Protein AF-0000000072559687 (afdb_homodimer)

InterPro domains:
  IPR006156 Dihydroneopterin aldolase [PTHR42844] (194-302)
  IPR006157 Dihydroneopterin aldolase/epimerase domain [PF02152] (195-299)
  IPR006157 Dihydroneopterin aldolase/epimerase domain [SM00905] (195-300)
  IPR043133 GTP cyclohydrolase I, C-terminal/NADPH-dependent 7-cyano-7-deazaguanine reductase [G3DSA:3.30.1130.10] (16-178)
  IPR043133 GTP cyclohydrolase I, C-terminal/NADPH-dependent 7-cyano-7-deazaguanine reductase [G3DSA:3.30.1130.10] (179-301)

Nearest PDB structures (foldseek):
  3o1k-assembly1_B  TM=8.512E-01  e=2.235E-07  Vibrio cholerae O1 biovar El Tor str. N16961
  7su6-assembly1_C  TM=8.673E-01  e=2.848E-07  Yersinia pestis
  7su7-assembly1_D  TM=8.173E-01  e=3.026E-07  Yersinia pestis
  1b9l-assembly1_A  TM=8.144E-01  e=2.523E-07  Escherichia coli
  8evk-assembly1_A  TM=7.918E-01  e=7.070E-06  Helicobacter pylori G27

Structure (mmCIF, N/CA/C/O backbone):
data_AF-0000000072559687-model_v1
#
loop_
_entity.id
_entity.type
_entity.pdbx_description
1 polymer 'dihydroneopterin aldolase'
#
loop_
_atom_site.group_PDB
_atom_site.id
_atom_site.type_symbol
_atom_site.label_atom_id
_atom_site.label_alt_id
_atom_site.label_comp_id
_atom_site.label_asym_id
_atom_site.label_entity_id
_atom_site.label_seq_id
_atom_site.pdbx_PDB_ins_code
_atom_site.Cartn_x
_atom_site.Cartn_y
_atom_site.Cartn_z
_atom_site.occupancy
_atom_site.B_iso_or_equiv
_atom_site.auth_seq_id
_atom_site.auth_comp_id
_atom_site.auth_asym_id
_atom_site.auth_atom_id
_atom_site.pdbx_PDB_model_num
ATOM 1 N N . MET A 1 1 ? -17.061 17.808 51.872 1 25.55 1 MET A N 1
ATOM 2 C CA . MET A 1 1 ? -15.858 17.001 51.691 1 25.55 1 MET A CA 1
ATOM 3 C C . MET A 1 1 ? -15.674 16.621 50.225 1 25.55 1 MET A C 1
ATOM 5 O O . MET A 1 1 ? -16.591 16.088 49.597 1 25.55 1 MET A O 1
ATOM 9 N N . PRO A 1 2 ? -14.798 17.313 49.359 1 26.02 2 PRO A N 1
ATOM 10 C CA . PRO A 1 2 ? -14.794 17.342 47.895 1 26.02 2 PRO A CA 1
ATOM 11 C C . PRO A 1 2 ? -14.381 16.007 47.279 1 26.02 2 PRO A C 1
ATOM 13 O O . PRO A 1 2 ? -13.603 15.261 47.879 1 26.02 2 PRO A O 1
ATOM 16 N N . TYR A 1 3 ? -15.316 15.16 46.697 1 23.68 3 TYR A N 1
ATOM 17 C CA . TYR A 1 3 ? -15.172 13.825 46.127 1 23.68 3 TYR A CA 1
ATOM 18 C C . TYR A 1 3 ? -13.996 13.769 45.159 1 23.68 3 TYR A C 1
ATOM 20 O O . TYR A 1 3 ? -13.992 14.459 44.137 1 23.68 3 TYR A O 1
ATOM 28 N N . SER A 1 4 ? -12.681 13.613 45.549 1 24.81 4 SER A N 1
ATOM 29 C CA . SER A 1 4 ? -11.359 13.404 44.967 1 24.81 4 SER A CA 1
ATOM 30 C C . SER A 1 4 ? -11.362 12.227 43.997 1 24.81 4 SER A C 1
ATOM 32 O O . SER A 1 4 ? -11.231 11.074 44.412 1 24.81 4 SER A O 1
ATOM 34 N N . SER A 1 5 ? -12.424 12.096 43.19 1 25.6 5 SER A N 1
ATOM 35 C CA . SER A 1 5 ? -12.569 10.892 42.378 1 25.6 5 SER A CA 1
ATOM 36 C C . SER A 1 5 ? -11.283 10.58 41.619 1 25.6 5 SER A C 1
ATOM 38 O O . SER A 1 5 ? -10.725 11.45 40.947 1 25.6 5 SER A O 1
ATOM 40 N N . ASN A 1 6 ? -10.339 9.728 42.058 1 25.04 6 ASN A N 1
ATOM 41 C CA . ASN A 1 6 ? -9.138 9 41.663 1 25.04 6 ASN A CA 1
ATOM 42 C C . ASN A 1 6 ? -9.289 8.38 40.277 1 25.04 6 ASN A C 1
ATOM 44 O O . ASN A 1 6 ? -9.762 7.25 40.146 1 25.04 6 ASN A O 1
ATOM 48 N N . ILE A 1 7 ? -9.848 9.06 39.306 1 26.26 7 ILE A N 1
ATOM 49 C CA . ILE A 1 7 ? -9.991 8.472 37.979 1 26.26 7 ILE A CA 1
ATOM 50 C C . ILE A 1 7 ? -8.647 7.913 37.515 1 26.26 7 ILE A C 1
ATOM 52 O O . ILE A 1 7 ? -7.678 8.66 37.358 1 26.26 7 ILE A O 1
ATOM 56 N N . SER A 1 8 ? -8.147 6.793 37.978 1 27.18 8 SER A N 1
ATOM 57 C CA . SER A 1 8 ? -7.019 5.989 37.519 1 27.18 8 SER A CA 1
ATOM 58 C C . SER A 1 8 ? -6.897 6.024 35.999 1 27.18 8 SER A C 1
ATOM 60 O O . SER A 1 8 ? -7.758 5.5 35.29 1 27.18 8 SER A O 1
ATOM 62 N N . ARG A 1 9 ? -6.343 7.088 35.403 1 28.22 9 ARG A N 1
ATOM 63 C CA . ARG A 1 9 ? -6.053 7.432 34.015 1 28.22 9 ARG A CA 1
ATOM 64 C C . ARG A 1 9 ? -5.32 6.295 33.311 1 28.22 9 ARG A C 1
ATOM 66 O O . ARG A 1 9 ? -4.147 6.038 33.59 1 28.22 9 ARG A O 1
ATOM 73 N N . THR A 1 10 ? -5.755 5.04 33.277 1 31.25 10 THR A N 1
ATOM 74 C CA . THR A 1 10 ? -5.218 3.993 32.415 1 31.25 10 THR A CA 1
ATOM 75 C C . THR A 1 10 ? -4.572 4.596 31.171 1 31.25 10 THR A C 1
ATOM 77 O O . THR A 1 10 ? -5.213 5.348 30.434 1 31.25 10 THR A O 1
ATOM 80 N N . MET A 1 11 ? -3.232 4.84 31.155 1 30.07 11 MET A N 1
ATOM 81 C CA . MET A 1 11 ? -2.302 5.468 30.221 1 30.07 11 MET A CA 1
ATOM 82 C C . MET A 1 11 ? -2.622 5.07 28.784 1 30.07 11 MET A C 1
ATOM 84 O O . MET A 1 11 ? -2.473 3.905 28.41 1 30.07 11 MET A O 1
ATOM 88 N N . ALA A 1 12 ? -3.582 5.505 28.066 1 38.1 12 ALA A N 1
ATOM 89 C CA . ALA A 1 12 ? -4.018 5.438 26.673 1 38.1 12 ALA A CA 1
ATOM 90 C C . ALA A 1 12 ? -2.823 5.372 25.727 1 38.1 12 ALA A C 1
ATOM 92 O O . ALA A 1 12 ? -1.831 6.079 25.919 1 38.1 12 ALA A O 1
ATOM 93 N N . GLU A 1 13 ? -2.298 4.249 25.279 1 51.31 13 GLU A N 1
ATOM 94 C CA . GLU A 1 13 ? -1.345 4.135 24.179 1 51.31 13 GLU A CA 1
ATOM 95 C C . GLU A 1 13 ? -1.263 5.434 23.383 1 51.31 13 GLU A C 1
ATOM 97 O O . GLU A 1 13 ? -2.289 6.026 23.042 1 51.31 13 GLU A O 1
ATOM 102 N N . SER A 1 14 ? -0.191 6.256 23.581 1 56.95 14 SER A N 1
ATOM 103 C CA . SER A 1 14 ? 0.098 7.545 22.961 1 56.95 14 SER A CA 1
ATOM 104 C C . SER A 1 14 ? -0.332 7.564 21.498 1 56.95 14 SER A C 1
ATOM 106 O O . SER A 1 14 ? 0.224 6.836 20.673 1 56.95 14 SER A O 1
ATOM 108 N N . ARG A 1 15 ? -1.551 8.045 21.095 1 77.29 15 ARG A N 1
ATOM 109 C CA . ARG A 1 15 ? -2.114 8.109 19.751 1 77.29 15 ARG A CA 1
ATOM 110 C C . ARG A 1 15 ? -1.38 9.139 18.898 1 77.29 15 ARG A C 1
ATOM 112 O O . ARG A 1 15 ? -0.983 10.195 19.396 1 77.29 15 ARG A O 1
ATOM 119 N N . CYS A 1 16 ? -0.791 8.671 17.811 1 89.32 16 CYS A N 1
ATOM 120 C CA . CYS A 1 16 ? -0.103 9.562 16.883 1 89.32 16 CYS A CA 1
ATOM 121 C C . CYS A 1 16 ? -0.965 9.845 15.659 1 89.32 16 CYS A C 1
ATOM 123 O O . CYS A 1 16 ? -1.798 9.021 15.277 1 89.32 16 CYS A O 1
ATOM 125 N N . ASP A 1 17 ? -0.852 11.085 15.294 1 94.72 17 ASP A N 1
ATOM 126 C CA . ASP A 1 17 ? -1.33 11.493 13.977 1 94.72 17 ASP A CA 1
ATOM 127 C C . ASP A 1 17 ? -0.172 11.63 12.99 1 94.72 17 ASP A C 1
ATOM 129 O O . ASP A 1 17 ? 0.969 11.298 13.315 1 94.72 17 ASP A O 1
ATOM 133 N N . TYR A 1 18 ? -0.52 11.943 11.736 1 96.37 18 TYR A N 1
ATOM 134 C CA . TYR A 1 18 ? 0.543 11.967 10.738 1 96.37 18 TYR A CA 1
ATOM 135 C C . TYR A 1 18 ? 0.46 13.226 9.883 1 96.37 18 TYR A C 1
ATOM 137 O O . TYR A 1 18 ? -0.63 13.647 9.491 1 96.37 18 TYR A O 1
ATOM 145 N N . ILE A 1 19 ? 1.589 13.851 9.716 1 96.63 19 ILE A N 1
ATOM 146 C CA . ILE A 1 19 ? 1.765 14.942 8.764 1 96.63 19 ILE A CA 1
ATOM 147 C C . ILE A 1 19 ? 2.527 14.44 7.539 1 96.63 19 ILE A C 1
ATOM 149 O O . ILE A 1 19 ? 3.484 13.672 7.668 1 96.63 19 ILE A O 1
ATOM 153 N N . GLN A 1 20 ? 2.093 14.951 6.375 1 96.72 20 GLN A N 1
ATOM 154 C CA . GLN A 1 20 ? 2.758 14.305 5.248 1 96.72 20 GLN A CA 1
ATOM 155 C C . GLN A 1 20 ? 2.812 15.232 4.036 1 96.72 20 GLN A C 1
ATOM 157 O O . GLN A 1 20 ? 1.971 16.121 3.891 1 96.72 20 GLN A O 1
ATOM 162 N N . LEU A 1 21 ? 3.784 15.12 3.212 1 97.51 21 LEU A N 1
ATOM 163 C CA . LEU A 1 21 ? 3.904 15.541 1.82 1 97.51 21 LEU A CA 1
ATOM 164 C C . LEU A 1 21 ? 3.902 14.336 0.886 1 97.51 21 LEU A C 1
ATOM 166 O O . LEU A 1 21 ? 4.763 13.46 0.994 1 97.51 21 LEU A O 1
ATOM 170 N N . ARG A 1 22 ? 2.928 14.297 0.046 1 97.02 22 ARG A N 1
ATOM 171 C CA . ARG A 1 22 ? 2.804 13.129 -0.82 1 97.02 22 ARG A CA 1
ATOM 172 C C . ARG A 1 22 ? 3.05 13.5 -2.279 1 97.02 22 ARG A C 1
ATOM 174 O O . ARG A 1 22 ? 2.595 14.547 -2.744 1 97.02 22 ARG A O 1
ATOM 181 N N . ASP A 1 23 ? 3.807 12.597 -2.988 1 96.26 23 ASP A N 1
ATOM 182 C CA . ASP A 1 23 ? 4.086 12.68 -4.418 1 96.26 23 ASP A CA 1
ATOM 183 C C . ASP A 1 23 ? 4.744 14.012 -4.773 1 96.26 23 ASP A C 1
ATOM 185 O O . ASP A 1 23 ? 4.276 14.724 -5.663 1 96.26 23 ASP A O 1
ATOM 189 N N . VAL A 1 24 ? 5.763 14.293 -4.106 1 96.34 24 VAL A N 1
ATOM 190 C CA . VAL A 1 24 ? 6.547 15.498 -4.354 1 96.34 24 VAL A CA 1
ATOM 191 C C . VAL A 1 24 ? 7.442 15.291 -5.574 1 96.34 24 VAL A C 1
ATOM 193 O O . VAL A 1 24 ? 8.228 14.342 -5.621 1 96.34 24 VAL A O 1
ATOM 196 N N . GLN A 1 25 ? 7.265 16.044 -6.494 1 92.09 25 GLN A N 1
ATOM 197 C CA . GLN A 1 25 ? 8.185 16.058 -7.626 1 92.09 25 GLN A CA 1
ATOM 198 C C . GLN A 1 25 ? 9.415 16.911 -7.326 1 92.09 25 GLN A C 1
ATOM 200 O O . GLN A 1 25 ? 9.308 18.129 -7.168 1 92.09 25 GLN A O 1
ATOM 205 N N . LEU A 1 26 ? 10.509 16.295 -7.267 1 82.45 26 LEU A N 1
ATOM 206 C CA . LEU A 1 26 ? 11.709 17.07 -6.973 1 82.45 26 LEU A CA 1
ATOM 207 C C . LEU A 1 26 ? 12.008 18.058 -8.096 1 82.45 26 LEU A C 1
ATOM 209 O O . LEU A 1 26 ? 12.042 17.679 -9.269 1 82.45 26 LEU A O 1
ATOM 213 N N . PRO A 1 27 ? 12.157 19.264 -7.666 1 72.96 27 PRO A N 1
ATOM 214 C CA . PRO A 1 27 ? 12.397 20.288 -8.685 1 72.96 27 PRO A CA 1
ATOM 215 C C . PRO A 1 27 ? 13.784 20.18 -9.314 1 72.96 27 PRO A C 1
ATOM 217 O O . PRO A 1 27 ? 14.024 20.739 -10.387 1 72.96 27 PRO A O 1
ATOM 220 N N . VAL A 1 28 ? 14.656 19.537 -8.52 1 71.38 28 VAL A N 1
ATOM 221 C CA . VAL A 1 28 ? 16.002 19.35 -9.052 1 71.38 28 VAL A CA 1
ATOM 222 C C . VAL A 1 28 ? 16.243 17.87 -9.339 1 71.38 28 VAL A C 1
ATOM 224 O O . VAL A 1 28 ? 15.747 17.002 -8.617 1 71.38 28 VAL A O 1
ATOM 227 N N . PRO A 1 29 ? 16.953 17.695 -10.398 1 69.21 29 PRO A N 1
ATOM 228 C CA . PRO A 1 29 ? 17.291 16.299 -10.688 1 69.21 29 PRO A CA 1
ATOM 229 C C . PRO A 1 29 ? 18.211 15.684 -9.636 1 69.21 29 PRO A C 1
ATOM 231 O O . PRO A 1 29 ? 18.939 16.405 -8.949 1 69.21 29 PRO A O 1
ATOM 234 N N . VAL A 1 30 ? 18.027 14.495 -9.361 1 75.16 30 VAL A N 1
ATOM 235 C CA . VAL A 1 30 ? 18.898 13.764 -8.447 1 75.16 30 VAL A CA 1
ATOM 236 C C . VAL A 1 30 ? 20.003 13.063 -9.235 1 75.16 30 VAL A C 1
ATOM 238 O O . VAL A 1 30 ? 19.765 12.556 -10.333 1 75.16 30 VAL A O 1
ATOM 241 N N . TYR A 1 31 ? 21.214 13.147 -8.651 1 73.88 31 TYR A N 1
ATOM 242 C CA . TYR A 1 31 ? 22.371 12.49 -9.249 1 73.88 31 TYR A CA 1
ATOM 243 C C . TYR A 1 31 ? 22.714 11.205 -8.504 1 73.88 31 TYR A C 1
ATOM 245 O O . TYR A 1 31 ? 22.994 11.232 -7.303 1 73.88 31 TYR A O 1
ATOM 253 N N . PHE A 1 32 ? 22.466 10.164 -9.239 1 71.22 32 PHE A N 1
ATOM 254 C CA . PHE A 1 32 ? 22.804 8.86 -8.68 1 71.22 32 PHE A CA 1
ATOM 255 C C . PHE A 1 32 ? 24.138 8.366 -9.226 1 71.22 32 PHE A C 1
ATOM 257 O O . PHE A 1 32 ? 24.698 8.964 -10.147 1 71.22 32 PHE A O 1
ATOM 264 N N . GLN A 1 33 ? 24.609 7.322 -8.623 1 70.08 33 GLN A N 1
ATOM 265 C CA . GLN A 1 33 ? 25.884 6.752 -9.043 1 70.08 33 GLN A CA 1
ATOM 266 C C . GLN A 1 33 ? 25.911 6.512 -10.549 1 70.08 33 GLN A C 1
ATOM 268 O O . GLN A 1 33 ? 26.823 6.97 -11.241 1 70.08 33 GLN A O 1
ATOM 273 N N . THR A 1 34 ? 24.837 5.833 -11.079 1 73.45 34 THR A N 1
ATOM 274 C CA . THR A 1 34 ? 24.747 5.609 -12.517 1 73.45 34 THR A CA 1
ATOM 275 C C . THR A 1 34 ? 23.307 5.76 -13 1 73.45 34 THR A C 1
ATOM 277 O O . THR A 1 34 ? 22.365 5.495 -12.25 1 73.45 34 THR A O 1
ATOM 280 N N . ASP A 1 35 ? 23.214 6.329 -14.153 1 76.79 35 ASP A N 1
ATOM 281 C CA . ASP A 1 35 ? 21.893 6.358 -14.772 1 76.79 35 ASP A CA 1
ATOM 282 C C . ASP A 1 35 ? 21.574 5.025 -15.447 1 76.79 35 ASP A C 1
ATOM 284 O O . ASP A 1 35 ? 22.289 4.04 -15.256 1 76.79 35 ASP A O 1
ATOM 288 N N . ALA A 1 36 ? 20.472 4.962 -16.176 1 81.1 36 ALA A N 1
ATOM 289 C CA . ALA A 1 36 ? 19.998 3.719 -16.778 1 81.1 36 ALA A CA 1
ATOM 290 C C . ALA A 1 36 ? 21.006 3.179 -17.788 1 81.1 36 ALA A C 1
ATOM 292 O O . ALA A 1 36 ? 20.986 1.991 -18.12 1 81.1 36 ALA A O 1
ATOM 293 N N . TRP A 1 37 ? 21.87 4.02 -18.274 1 82.86 37 TRP A N 1
ATOM 294 C CA . TRP A 1 37 ? 22.851 3.63 -19.281 1 82.86 37 TRP A CA 1
ATOM 295 C C . TRP A 1 37 ? 24.23 3.446 -18.655 1 82.86 37 TRP A C 1
ATOM 297 O O . TRP A 1 37 ? 25.241 3.422 -19.361 1 82.86 37 TRP A O 1
ATOM 307 N N . ARG A 1 38 ? 24.263 3.472 -17.328 1 79.41 38 ARG A N 1
ATOM 308 C CA . ARG A 1 38 ? 25.477 3.256 -16.548 1 79.41 38 ARG A CA 1
ATOM 309 C C . ARG A 1 38 ? 26.432 4.437 -16.682 1 79.41 38 ARG A C 1
ATOM 311 O O . ARG A 1 38 ? 27.652 4.265 -16.638 1 79.41 38 ARG A O 1
ATOM 318 N N . ARG A 1 39 ? 25.864 5.583 -17.065 1 81.09 39 ARG A N 1
ATOM 319 C CA . ARG A 1 39 ? 26.662 6.804 -17.113 1 81.09 39 ARG A CA 1
ATOM 320 C C . ARG A 1 39 ? 26.677 7.502 -15.757 1 81.09 39 ARG A C 1
ATOM 322 O O . ARG A 1 39 ? 25.682 7.478 -15.03 1 81.09 39 ARG A O 1
ATOM 329 N N . THR A 1 40 ? 27.781 8.074 -15.433 1 77.06 40 THR A N 1
ATOM 330 C CA . THR A 1 40 ? 27.927 8.744 -14.145 1 77.06 40 THR A CA 1
ATOM 331 C C . THR A 1 40 ? 27.577 10.225 -14.264 1 77.06 40 THR A C 1
ATOM 333 O O . THR A 1 40 ? 27.631 10.796 -15.355 1 77.06 40 THR A O 1
ATOM 336 N N . ASN A 1 41 ? 27.074 10.797 -13.19 1 75.3 41 ASN A N 1
ATOM 337 C CA . ASN A 1 41 ? 26.834 12.231 -13.068 1 75.3 41 ASN A CA 1
ATOM 338 C C . ASN A 1 41 ? 25.728 12.695 -14.011 1 75.3 41 ASN A C 1
ATOM 340 O O . ASN A 1 41 ? 25.847 13.746 -14.645 1 75.3 41 ASN A O 1
ATOM 344 N N . LYS A 1 42 ? 24.812 11.851 -14.222 1 80.92 42 LYS A N 1
ATOM 345 C CA . LYS A 1 42 ? 23.642 12.224 -15.011 1 80.92 42 LYS A CA 1
ATOM 346 C C . LYS A 1 42 ? 22.405 12.363 -14.129 1 80.92 42 LYS A C 1
ATOM 348 O O . LYS A 1 42 ? 22.126 11.493 -13.3 1 80.92 42 LYS A O 1
ATOM 353 N N . PRO A 1 43 ? 21.786 13.487 -14.312 1 81.43 43 PRO A N 1
ATOM 354 C CA . PRO A 1 43 ? 20.583 13.694 -13.502 1 81.43 43 PRO A CA 1
ATOM 355 C C . PRO A 1 43 ? 19.409 12.829 -13.956 1 81.43 43 PRO A C 1
ATOM 357 O O . PRO A 1 43 ? 19.329 12.459 -15.131 1 81.43 43 PRO A O 1
ATOM 360 N N . GLN A 1 44 ? 18.545 12.529 -13.057 1 86.1 44 GLN A N 1
ATOM 361 C CA . GLN A 1 44 ? 17.333 11.787 -13.387 1 86.1 44 GLN A CA 1
ATOM 362 C C . GLN A 1 44 ? 16.149 12.27 -12.554 1 86.1 44 GLN A C 1
ATOM 364 O O . GLN A 1 44 ? 16.331 12.814 -11.463 1 86.1 44 GLN A O 1
ATOM 369 N N . PRO A 1 45 ? 14.954 12.088 -13.091 1 89.77 45 PRO A N 1
ATOM 370 C CA . PRO A 1 45 ? 13.763 12.47 -12.329 1 89.77 45 PRO A CA 1
ATOM 371 C C . PRO A 1 45 ? 13.526 11.574 -11.115 1 89.77 45 PRO A C 1
ATOM 373 O O . PRO A 1 45 ? 13.878 10.392 -11.138 1 89.77 45 PRO A O 1
ATOM 376 N N . ALA A 1 46 ? 12.934 12.224 -10.115 1 92.67 46 ALA A N 1
ATOM 377 C CA . ALA A 1 46 ? 12.604 11.492 -8.895 1 92.67 46 ALA A CA 1
ATOM 378 C C . ALA A 1 46 ? 11.39 12.103 -8.201 1 92.67 46 ALA A C 1
ATOM 380 O O . ALA A 1 46 ? 11.117 13.296 -8.349 1 92.67 46 ALA A O 1
ATOM 381 N N . THR A 1 47 ? 10.647 11.288 -7.592 1 95.87 47 THR A N 1
ATOM 382 C CA . THR A 1 47 ? 9.549 11.716 -6.733 1 95.87 47 THR A CA 1
ATOM 383 C C . THR A 1 47 ? 9.688 11.115 -5.337 1 95.87 47 THR A C 1
ATOM 385 O O . THR A 1 47 ? 10.275 10.044 -5.172 1 95.87 47 THR A O 1
ATOM 388 N N . PHE A 1 48 ? 9.154 11.807 -4.362 1 96.38 48 PHE A N 1
ATOM 389 C CA . PHE A 1 48 ? 9.189 11.235 -3.021 1 96.38 48 PHE A CA 1
ATOM 390 C C . PHE A 1 48 ? 7.937 11.612 -2.239 1 96.38 48 PHE A C 1
ATOM 392 O O . PHE A 1 48 ? 7.22 12.542 -2.614 1 96.38 48 PHE A O 1
ATOM 399 N N . SER A 1 49 ? 7.638 10.871 -1.245 1 98.26 49 SER A N 1
ATOM 400 C CA . SER A 1 49 ? 6.666 11.154 -0.194 1 98.26 49 SER A CA 1
ATOM 401 C C . SER A 1 49 ? 7.29 11.007 1.189 1 98.26 49 SER A C 1
ATOM 403 O O . SER A 1 49 ? 8.154 10.153 1.4 1 98.26 49 SER A O 1
ATOM 405 N N . VAL A 1 50 ? 6.876 11.808 2.08 1 97.95 50 VAL A N 1
ATOM 406 C CA . VAL A 1 50 ? 7.351 11.721 3.457 1 97.95 50 VAL A CA 1
ATOM 407 C C . VAL A 1 50 ? 6.167 11.8 4.418 1 97.95 50 VAL A C 1
ATOM 409 O O . VAL A 1 50 ? 5.232 12.573 4.198 1 97.95 50 VAL A O 1
ATOM 412 N N . ARG A 1 51 ? 6.149 10.953 5.334 1 97.73 51 ARG A N 1
ATOM 413 C CA . ARG A 1 51 ? 5.138 10.879 6.384 1 97.73 51 ARG A CA 1
ATOM 414 C C . ARG A 1 51 ? 5.783 10.886 7.766 1 97.73 51 ARG A C 1
ATOM 416 O O . ARG A 1 51 ? 6.664 10.073 8.05 1 97.73 51 ARG A O 1
ATOM 423 N N . ILE A 1 52 ? 5.292 11.744 8.606 1 96.71 52 ILE A N 1
ATOM 424 C CA . ILE A 1 52 ? 5.898 11.945 9.917 1 96.71 52 ILE A CA 1
ATOM 425 C C . ILE A 1 52 ? 4.859 11.703 11.009 1 96.71 52 ILE A C 1
ATOM 427 O O . ILE A 1 52 ? 3.777 12.296 10.988 1 96.71 52 ILE A O 1
ATOM 431 N N . SER A 1 53 ? 5.162 10.825 11.943 1 94.84 53 SER A N 1
ATOM 432 C CA . SER A 1 53 ? 4.315 10.704 13.124 1 94.84 53 SER A CA 1
ATOM 433 C C . SER A 1 53 ? 4.403 11.95 13.998 1 94.84 53 SER A C 1
ATOM 435 O O . SER A 1 53 ? 5.48 12.53 14.154 1 94.84 53 SER A O 1
ATOM 437 N N . TYR A 1 54 ? 3.333 12.409 14.442 1 92.89 54 TYR A N 1
ATOM 438 C CA . TYR A 1 54 ? 3.209 13.634 15.224 1 92.89 54 TYR A CA 1
ATOM 439 C C . TYR A 1 54 ? 2.272 13.433 16.408 1 92.89 54 TYR A C 1
ATOM 441 O O . TYR A 1 54 ? 1.244 12.763 16.287 1 92.89 54 TYR A O 1
ATOM 449 N N . PRO A 1 55 ? 2.571 13.931 17.571 1 90.05 55 PRO A N 1
ATOM 450 C CA . PRO A 1 55 ? 1.723 13.715 18.746 1 90.05 55 PRO A CA 1
ATOM 451 C C . PRO A 1 55 ? 0.297 14.222 18.545 1 90.05 55 PRO A C 1
ATOM 453 O O . PRO A 1 55 ? 0.094 15.396 18.225 1 90.05 55 PRO A O 1
ATOM 456 N N . ALA A 1 56 ? -0.627 13.404 18.834 1 91.22 56 ALA A N 1
ATOM 457 C CA . ALA A 1 56 ? -2.037 13.737 18.642 1 91.22 56 ALA A CA 1
ATOM 458 C C . ALA A 1 56 ? -2.447 14.913 19.524 1 91.22 56 ALA A C 1
ATOM 460 O O . ALA A 1 56 ? -3.284 15.729 19.132 1 91.22 56 ALA A O 1
ATOM 461 N N . ALA A 1 57 ? -1.851 15.006 20.67 1 89.9 57 ALA A N 1
ATOM 462 C CA . ALA A 1 57 ? -2.183 16.074 21.609 1 89.9 57 ALA A CA 1
ATOM 463 C C . ALA A 1 57 ? -1.851 17.444 21.023 1 89.9 57 ALA A C 1
ATOM 465 O O . ALA A 1 57 ? -2.61 18.4 21.195 1 89.9 57 ALA A O 1
ATOM 466 N N . LEU A 1 58 ? -0.784 17.539 20.37 1 90.49 58 LEU A N 1
ATOM 467 C CA . LEU A 1 58 ? -0.394 18.807 19.764 1 90.49 58 LEU A CA 1
ATOM 468 C C . LEU A 1 58 ? -1.306 19.152 18.591 1 90.49 58 LEU A C 1
ATOM 470 O O . LEU A 1 58 ? -1.672 20.315 18.405 1 90.49 58 LEU A O 1
ATOM 474 N N . ILE A 1 59 ? -1.657 18.133 17.822 1 92.13 59 ILE A N 1
ATOM 475 C CA . ILE A 1 59 ? -2.584 18.344 16.716 1 92.13 59 ILE A CA 1
ATOM 476 C C . ILE A 1 59 ? -3.932 18.816 17.255 1 92.13 59 ILE A C 1
ATOM 478 O O . ILE A 1 59 ? -4.559 19.709 16.68 1 92.13 59 ILE A O 1
ATOM 482 N N . SER A 1 60 ? -4.319 18.221 18.333 1 91.92 60 SER A N 1
ATOM 483 C CA . SER A 1 60 ? -5.58 18.608 18.957 1 91.92 60 SER A CA 1
ATOM 484 C C . SER A 1 60 ? -5.54 20.058 19.43 1 91.92 60 SER A C 1
ATOM 486 O O . SER A 1 60 ? -6.528 20.784 19.304 1 91.92 60 SER A O 1
ATOM 488 N N . LEU A 1 61 ? -4.467 20.451 19.997 1 90.29 61 LEU A N 1
ATOM 489 C CA . LEU A 1 61 ? -4.305 21.83 20.446 1 90.29 61 LEU A CA 1
ATOM 490 C C . LEU A 1 61 ? -4.363 22.796 19.267 1 90.29 61 LEU A C 1
ATOM 492 O O . LEU A 1 61 ? -5.007 23.844 19.349 1 90.29 61 LEU A O 1
ATOM 496 N N . ALA A 1 62 ? -3.691 22.45 18.237 1 90.26 62 ALA A N 1
ATOM 497 C CA . ALA A 1 62 ? -3.725 23.272 17.03 1 90.26 62 ALA A CA 1
ATOM 498 C C . ALA A 1 62 ? -5.146 23.391 16.488 1 90.26 62 ALA A C 1
ATOM 500 O O . ALA A 1 62 ? -5.555 24.461 16.03 1 90.26 62 ALA A O 1
ATOM 501 N N . ALA A 1 63 ? -5.836 22.306 16.556 1 92.7 63 ALA A N 1
ATOM 502 C CA . ALA A 1 63 ? -7.21 22.268 16.06 1 92.7 63 ALA A CA 1
ATOM 503 C C . ALA A 1 63 ? -8.13 23.122 16.929 1 92.7 63 ALA A C 1
ATOM 505 O O . ALA A 1 63 ? -8.972 23.86 16.412 1 92.7 63 ALA A O 1
ATOM 506 N N . GLU A 1 64 ? -7.942 23.017 18.185 1 91.23 64 GLU A N 1
ATOM 507 C CA . GLU A 1 64 ? -8.79 23.734 19.132 1 91.23 64 GLU A CA 1
ATOM 508 C C . GLU A 1 64 ? -8.626 25.244 18.987 1 91.23 64 GLU A C 1
ATOM 510 O O . GLU A 1 64 ? -9.608 25.988 19.036 1 91.23 64 GLU A O 1
ATOM 515 N N . ASN A 1 65 ? -7.451 25.654 18.751 1 90.18 65 ASN A N 1
ATOM 516 C CA . ASN A 1 65 ? -7.168 27.083 18.666 1 90.18 65 ASN A CA 1
ATOM 517 C C . ASN A 1 65 ? -7.144 27.564 17.218 1 90.18 65 ASN A C 1
ATOM 519 O O . ASN A 1 65 ? -7.083 28.768 16.961 1 90.18 65 ASN A O 1
ATOM 523 N N . ASP A 1 66 ? -7.223 26.628 16.333 1 93.37 66 ASP A N 1
ATOM 524 C CA . ASP A 1 66 ? -7.132 26.914 14.904 1 93.37 66 ASP A CA 1
ATOM 525 C C . ASP A 1 66 ? -5.917 27.787 14.595 1 93.37 66 ASP A C 1
ATOM 527 O O . ASP A 1 66 ? -6.045 28.835 13.959 1 93.37 66 ASP A O 1
ATOM 531 N N . THR A 1 67 ? -4.803 27.352 15.143 1 87.51 67 THR A N 1
ATOM 532 C CA . THR A 1 67 ? -3.548 28.069 14.948 1 87.51 67 THR A CA 1
ATOM 533 C C . THR A 1 67 ? -2.434 27.11 14.538 1 87.51 67 THR A C 1
ATOM 535 O O . THR A 1 67 ? -2.5 25.914 14.829 1 87.51 67 THR A O 1
ATOM 538 N N . VAL A 1 68 ? -1.439 27.651 13.923 1 81.85 68 VAL A N 1
ATOM 539 C CA . VAL A 1 68 ? -0.36 26.833 13.38 1 81.85 68 VAL A CA 1
ATOM 540 C C . VAL A 1 68 ? 0.736 26.66 14.428 1 81.85 68 VAL A C 1
ATOM 542 O O . VAL A 1 68 ? 1.706 25.93 14.208 1 81.85 68 VAL A O 1
ATOM 545 N N . GLY A 1 69 ? 0.555 27.189 15.604 1 83.85 69 GLY A N 1
ATOM 546 C CA . GLY A 1 69 ? 1.625 27.222 16.587 1 83.85 69 GLY A CA 1
ATOM 547 C C . GLY A 1 69 ? 1.949 25.856 17.162 1 83.85 69 GLY A C 1
ATOM 548 O O . GLY A 1 69 ? 3 25.67 17.78 1 83.85 69 GLY A O 1
ATOM 549 N N . HIS A 1 70 ? 1.159 24.865 16.927 1 86.22 70 HIS A N 1
ATOM 550 C CA . HIS A 1 70 ? 1.362 23.56 17.545 1 86.22 70 HIS A CA 1
ATOM 551 C C . HIS A 1 70 ? 1.42 22.456 16.494 1 86.22 70 HIS A C 1
ATOM 553 O O . HIS A 1 70 ? 1.214 21.282 16.809 1 86.22 70 HIS A O 1
ATOM 559 N N . THR A 1 71 ? 1.638 22.83 15.252 1 89.13 71 THR A N 1
ATOM 560 C CA . THR A 1 71 ? 1.718 21.855 14.17 1 89.13 71 THR A CA 1
ATOM 561 C C . THR A 1 71 ? 2.949 22.107 13.304 1 89.13 71 THR A C 1
ATOM 563 O O . THR A 1 71 ? 3.824 22.892 13.674 1 89.13 71 THR A O 1
ATOM 566 N N . LEU A 1 72 ? 3.108 21.346 12.287 1 90.67 72 LEU A N 1
ATOM 567 C CA . LEU A 1 72 ? 4.266 21.412 11.402 1 90.67 72 LEU A CA 1
ATOM 568 C C . LEU A 1 72 ? 3.936 22.187 10.131 1 90.67 72 LEU A C 1
ATOM 570 O O . LEU A 1 72 ? 2.933 21.908 9.471 1 90.67 72 LEU A O 1
ATOM 574 N N . ASN A 1 73 ? 4.764 23.208 9.858 1 90.5 73 ASN A N 1
ATOM 575 C CA . ASN A 1 73 ? 4.615 23.986 8.633 1 90.5 73 ASN A CA 1
ATOM 576 C C . ASN A 1 73 ? 5.082 23.201 7.41 1 90.5 73 ASN A C 1
ATOM 578 O O . ASN A 1 73 ? 6.263 22.87 7.293 1 90.5 73 ASN A O 1
ATOM 582 N N . TYR A 1 74 ? 4.185 23.005 6.456 1 91.37 74 TYR A N 1
ATOM 583 C CA . TYR A 1 74 ? 4.468 22.197 5.275 1 91.37 74 TYR A CA 1
ATOM 584 C C . TYR A 1 74 ? 5.499 22.877 4.382 1 91.37 74 TYR A C 1
ATOM 586 O O . TYR A 1 74 ? 6.322 22.208 3.753 1 91.37 74 TYR A O 1
ATOM 594 N N . GLY A 1 75 ? 5.372 24.201 4.313 1 91.27 75 GLY A N 1
ATOM 595 C CA . GLY A 1 75 ? 6.338 24.938 3.515 1 91.27 75 GLY A CA 1
ATOM 596 C C . GLY A 1 75 ? 7.761 24.797 4.021 1 91.27 75 GLY A C 1
ATOM 597 O O . GLY A 1 75 ? 8.685 24.565 3.238 1 91.27 75 GLY A O 1
ATOM 598 N N . THR A 1 76 ? 7.921 24.928 5.318 1 93.72 76 THR A N 1
ATOM 599 C CA . THR A 1 76 ? 9.234 24.785 5.936 1 93.72 76 THR A CA 1
ATOM 600 C C . THR A 1 76 ? 9.779 23.375 5.728 1 93.72 76 THR A C 1
ATOM 602 O O . THR A 1 76 ? 10.959 23.2 5.416 1 93.72 76 THR A O 1
ATOM 605 N N . LEU A 1 77 ? 8.91 22.408 5.925 1 95.43 77 LEU A N 1
ATOM 606 C CA . LEU A 1 77 ? 9.303 21.018 5.724 1 95.43 77 LEU A CA 1
ATOM 607 C C . LEU A 1 77 ? 9.796 20.793 4.299 1 95.43 77 LEU A C 1
ATOM 609 O O . LEU A 1 77 ? 10.889 20.26 4.093 1 95.43 77 LEU A O 1
ATOM 613 N N . TYR A 1 78 ? 9.045 21.218 3.302 1 94.96 78 TYR A N 1
ATOM 614 C CA . TYR A 1 78 ? 9.396 21.053 1.896 1 94.96 78 TYR A CA 1
ATOM 615 C C . TYR A 1 78 ? 10.721 21.738 1.581 1 94.96 78 TYR A C 1
ATOM 617 O O . TYR A 1 78 ? 11.607 21.137 0.968 1 94.96 78 TYR A O 1
ATOM 625 N N . AR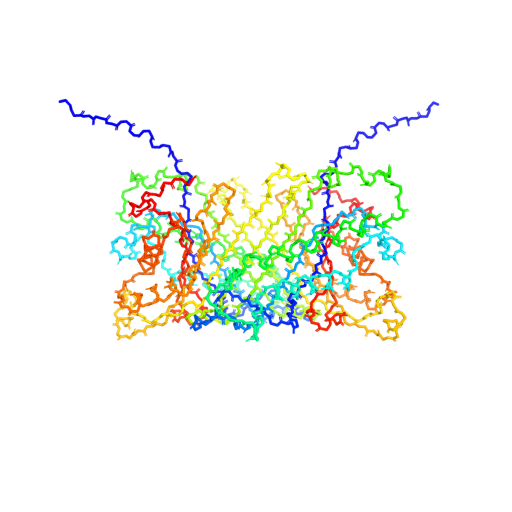G A 1 79 ? 10.895 22.944 2.004 1 93.63 79 ARG A N 1
ATOM 626 C CA . ARG A 1 79 ? 12.094 23.717 1.698 1 93.63 79 ARG A CA 1
ATOM 627 C C . ARG A 1 79 ? 13.328 23.088 2.336 1 93.63 79 ARG A C 1
ATOM 629 O O . ARG A 1 79 ? 14.408 23.086 1.741 1 93.63 79 ARG A O 1
ATOM 636 N N . SE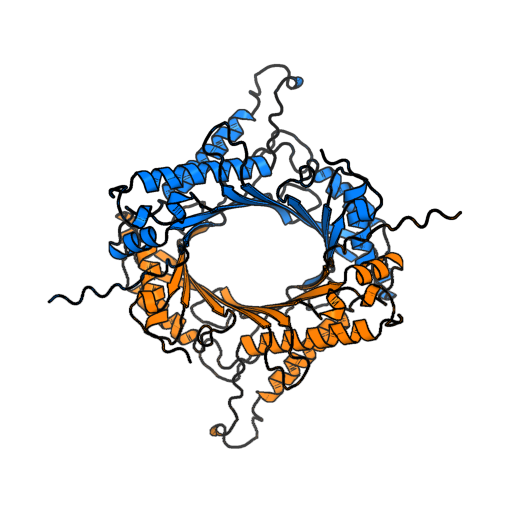R A 1 80 ? 13.163 22.618 3.534 1 95.61 80 SER A N 1
ATOM 637 C CA . SER A 1 80 ? 14.28 21.969 4.212 1 95.61 80 SER A CA 1
ATOM 638 C C . SER A 1 80 ? 14.746 20.733 3.452 1 95.61 80 SER A C 1
ATOM 640 O O . SER A 1 80 ? 15.947 20.53 3.262 1 95.61 80 SER A O 1
ATOM 642 N N . ILE A 1 81 ? 13.834 19.925 2.99 1 94.33 81 ILE A N 1
ATOM 643 C CA . ILE A 1 81 ? 14.164 18.712 2.25 1 94.33 81 ILE A CA 1
ATOM 644 C C . ILE A 1 81 ? 14.8 19.081 0.912 1 94.33 81 ILE A C 1
ATOM 646 O O . ILE A 1 81 ? 15.815 18.5 0.519 1 94.33 81 ILE A O 1
ATOM 650 N N . GLU A 1 82 ? 14.198 20.023 0.233 1 92.05 82 GLU A N 1
ATOM 651 C CA . GLU A 1 82 ? 14.738 20.491 -1.04 1 92.05 82 GLU A CA 1
ATOM 652 C C . GLU A 1 82 ? 16.183 20.958 -0.887 1 92.05 82 GLU A C 1
ATOM 654 O O . GLU A 1 82 ? 17.053 20.569 -1.669 1 92.05 82 GLU A O 1
ATOM 659 N N . SER A 1 83 ? 16.425 21.783 0.125 1 92.99 83 SER A N 1
ATOM 660 C CA . SER A 1 83 ? 17.762 22.309 0.38 1 92.99 83 SER A CA 1
ATOM 661 C C . SER A 1 83 ? 18.748 21.188 0.69 1 92.99 83 SER A C 1
ATOM 663 O O . SER A 1 83 ? 19.898 21.225 0.248 1 92.99 83 SER A O 1
ATOM 665 N N . ALA A 1 84 ? 18.325 20.203 1.442 1 92.5 84 ALA A N 1
ATOM 666 C CA . ALA A 1 84 ? 19.182 19.073 1.791 1 92.5 84 ALA A CA 1
ATOM 667 C C . ALA A 1 84 ? 19.587 18.287 0.548 1 92.5 84 ALA A C 1
ATOM 669 O O . ALA A 1 84 ? 20.739 17.864 0.421 1 92.5 84 ALA A O 1
ATOM 670 N N . ILE A 1 85 ? 18.681 18.091 -0.346 1 89.1 85 ILE A N 1
ATOM 671 C CA . ILE A 1 85 ? 18.9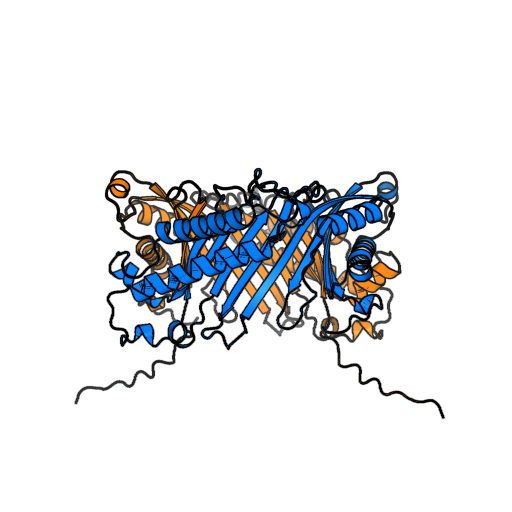53 17.343 -1.569 1 89.1 85 ILE A CA 1
ATOM 672 C C . ILE A 1 85 ? 19.921 18.129 -2.45 1 89.1 85 ILE A C 1
ATOM 674 O O . ILE A 1 85 ? 20.867 17.563 -3.003 1 89.1 85 ILE A O 1
ATOM 678 N N . ILE A 1 86 ? 19.666 19.44 -2.581 1 86.83 86 ILE A N 1
ATOM 679 C CA . ILE A 1 86 ? 20.528 20.305 -3.38 1 86.83 86 ILE A CA 1
ATOM 680 C C . ILE A 1 86 ? 21.95 20.271 -2.824 1 86.83 86 ILE A C 1
ATOM 682 O O . ILE A 1 86 ? 22.916 20.14 -3.58 1 86.83 86 ILE A O 1
ATOM 686 N N . SER A 1 87 ? 22.077 20.354 -1.562 1 87.21 87 SER A N 1
ATOM 687 C CA . SER A 1 87 ? 23.381 20.322 -0.908 1 87.21 87 SER A CA 1
ATOM 688 C C . SER A 1 87 ? 24.078 18.983 -1.13 1 87.21 87 SER A C 1
ATOM 690 O O . SER A 1 87 ? 25.295 18.935 -1.318 1 87.21 87 SER A O 1
ATOM 692 N N . SER A 1 88 ? 23.346 17.96 -1.091 1 80.88 88 SER A N 1
ATOM 693 C CA . SER A 1 88 ? 23.9 16.624 -1.288 1 80.88 88 SER A CA 1
ATOM 694 C C . SER A 1 88 ? 24.394 16.436 -2.718 1 80.88 88 SER A C 1
ATOM 696 O O . SER A 1 88 ? 25.32 15.66 -2.964 1 80.88 88 SER A O 1
ATOM 698 N N . ASN A 1 89 ? 23.757 17.068 -3.692 1 76.17 89 ASN A N 1
ATOM 699 C CA . ASN A 1 89 ? 24.139 16.997 -5.098 1 76.17 89 ASN A CA 1
ATOM 700 C C . ASN A 1 89 ? 25.449 17.735 -5.361 1 76.17 89 ASN A C 1
ATOM 702 O O . ASN A 1 89 ? 26.226 17.338 -6.231 1 76.17 89 ASN A O 1
ATOM 706 N N . LYS A 1 90 ? 25.619 18.916 -4.804 1 69.07 90 LYS A N 1
ATOM 707 C CA . LYS A 1 90 ? 26.819 19.725 -4.994 1 69.07 90 LYS A CA 1
ATOM 708 C C . LYS A 1 90 ? 28.074 18.945 -4.612 1 69.07 90 LYS A C 1
ATOM 710 O O . LYS A 1 90 ? 29.12 19.093 -5.246 1 69.07 90 LYS A O 1
ATOM 715 N N . ASP A 1 91 ? 27.93 18.083 -3.695 1 61.43 91 ASP A N 1
ATOM 716 C CA . ASP A 1 91 ? 29.082 17.283 -3.29 1 61.43 91 ASP A CA 1
ATOM 717 C C . ASP A 1 91 ? 29.455 16.271 -4.371 1 61.43 91 ASP A C 1
ATOM 719 O O . ASP A 1 91 ? 30.572 15.749 -4.382 1 61.43 91 ASP A O 1
ATOM 723 N N . THR A 1 92 ? 28.509 16.074 -5.35 1 56.59 92 THR A N 1
ATOM 724 C CA . THR A 1 92 ? 28.714 15.053 -6.372 1 56.59 92 THR A CA 1
ATOM 725 C C . THR A 1 92 ? 29.196 15.682 -7.676 1 56.59 92 THR A C 1
ATOM 727 O O . THR A 1 92 ? 29.746 14.993 -8.537 1 56.59 92 THR A O 1
ATOM 730 N N . ILE A 1 93 ? 28.815 16.944 -8.064 1 53.84 93 ILE A N 1
ATOM 731 C CA . ILE A 1 93 ? 29.116 17.53 -9.365 1 53.84 93 ILE A CA 1
ATOM 732 C C . ILE A 1 93 ? 30.605 17.859 -9.451 1 53.84 93 ILE A C 1
ATOM 734 O O . ILE A 1 93 ? 31.119 18.65 -8.657 1 53.84 93 ILE A O 1
ATOM 738 N N . PRO A 1 94 ? 31.294 17.036 -10.124 1 49.64 94 PRO A N 1
ATOM 739 C CA . PRO A 1 94 ? 32.702 17.37 -10.349 1 49.64 94 PRO A CA 1
ATOM 740 C C . PRO A 1 94 ? 32.89 18.755 -10.963 1 49.64 94 PRO A C 1
ATOM 742 O O . PRO A 1 94 ? 32.01 19.242 -11.678 1 49.64 94 PRO A O 1
ATOM 745 N N . ASP A 1 95 ? 33.569 19.683 -10.299 1 45.15 95 ASP A N 1
ATOM 746 C CA . ASP A 1 95 ? 34.053 20.839 -11.048 1 45.15 95 ASP A CA 1
ATOM 747 C C . ASP A 1 95 ? 34.558 20.426 -12.428 1 45.15 95 ASP A C 1
ATOM 749 O O . ASP A 1 95 ? 35.505 19.644 -12.541 1 45.15 95 ASP A O 1
ATOM 753 N N . GLU A 1 96 ? 33.681 20.452 -13.333 1 46.07 96 GLU A N 1
ATOM 754 C CA . GLU A 1 96 ? 34.096 20.168 -14.703 1 46.07 96 GLU A CA 1
ATOM 755 C C . GLU A 1 96 ? 35.53 20.626 -14.952 1 46.07 96 GLU A C 1
ATOM 757 O O . GLU A 1 96 ? 36.194 20.136 -15.868 1 46.07 96 GLU A O 1
ATOM 762 N N . ASN A 1 97 ? 35.875 21.86 -14.436 1 43.81 97 ASN A N 1
ATOM 763 C CA . ASN A 1 97 ? 37.185 22.449 -14.693 1 43.81 97 ASN A CA 1
ATOM 764 C C . ASN A 1 97 ? 38.265 21.816 -13.82 1 43.81 97 ASN A C 1
ATOM 766 O O . ASN A 1 97 ? 39.424 22.235 -13.858 1 43.81 97 ASN A O 1
ATOM 770 N N . ALA A 1 98 ? 37.878 21.139 -12.785 1 40.92 98 ALA A N 1
ATOM 771 C CA . ALA A 1 98 ? 39.005 20.587 -12.038 1 40.92 98 ALA A CA 1
ATOM 772 C C . ALA A 1 98 ? 39.593 19.372 -12.75 1 40.92 98 ALA A C 1
ATOM 774 O O . ALA A 1 98 ? 38.899 18.696 -13.514 1 40.92 98 ALA A O 1
ATOM 775 N N . GLY A 1 99 ? 40.883 19.014 -12.582 1 39.49 99 GLY A N 1
ATOM 776 C CA . GLY A 1 99 ? 41.8 18.079 -13.215 1 39.49 99 GLY A CA 1
ATOM 777 C C . GLY A 1 99 ? 41.19 16.709 -13.445 1 39.49 99 GLY A C 1
ATOM 778 O O . GLY A 1 99 ? 39.967 16.574 -13.53 1 39.49 99 GLY A O 1
ATOM 779 N N . ASP A 1 100 ? 41.925 15.655 -12.944 1 42.88 100 ASP A N 1
ATOM 780 C CA . ASP A 1 100 ? 41.895 14.234 -13.274 1 42.88 100 ASP A CA 1
ATOM 781 C C . ASP A 1 100 ? 40.604 13.583 -12.782 1 42.88 100 ASP A C 1
ATOM 783 O O . ASP A 1 100 ? 40.299 13.62 -11.588 1 42.88 100 ASP A O 1
ATOM 787 N N . PRO A 1 101 ? 39.605 13.407 -13.606 1 42.86 101 PRO A N 1
ATOM 788 C CA . PRO A 1 101 ? 38.336 12.742 -13.303 1 42.86 101 PRO A CA 1
ATOM 789 C C . PRO A 1 101 ? 38.512 11.513 -12.413 1 42.86 101 PRO A C 1
ATOM 791 O O . PRO A 1 101 ? 37.539 11.014 -11.843 1 42.86 101 PRO A O 1
ATOM 794 N N . SER A 1 102 ? 39.726 10.929 -12.436 1 41.47 102 SER A N 1
ATOM 795 C CA . SER A 1 102 ? 39.988 9.66 -11.766 1 41.47 102 SER A CA 1
ATOM 796 C C . SER A 1 102 ? 39.932 9.813 -10.25 1 41.47 102 SER A C 1
ATOM 798 O O . SER A 1 102 ? 39.868 8.821 -9.522 1 41.47 102 SER A O 1
ATOM 800 N N . THR A 1 103 ? 40.441 10.891 -9.714 1 40.8 103 THR A N 1
ATOM 801 C CA . THR A 1 103 ? 40.65 11.031 -8.277 1 40.8 103 THR A CA 1
ATOM 802 C C . THR A 1 103 ? 39.373 11.506 -7.589 1 40.8 103 THR A C 1
ATOM 804 O O . THR A 1 103 ? 39.386 11.828 -6.399 1 40.8 103 THR A O 1
ATOM 807 N N . ARG A 1 104 ? 38.42 11.898 -8.395 1 42.19 104 ARG A N 1
ATOM 808 C CA . ARG A 1 104 ? 37.254 12.48 -7.739 1 42.19 104 ARG A CA 1
ATOM 809 C C . ARG A 1 104 ? 36.543 11.448 -6.869 1 42.19 104 ARG A C 1
ATOM 811 O O . ARG A 1 104 ? 36.434 10.28 -7.247 1 42.19 104 ARG A O 1
ATOM 818 N N . SER A 1 105 ? 36.623 11.569 -5.629 1 41.08 105 SER A N 1
ATOM 819 C CA . SER A 1 105 ? 35.866 10.75 -4.688 1 41.08 105 SER A CA 1
ATOM 820 C C . SER A 1 105 ? 34.449 10.495 -5.191 1 41.08 105 SER A C 1
ATOM 822 O O . SER A 1 105 ? 33.69 11.438 -5.427 1 41.08 105 SER A O 1
ATOM 824 N N . SER A 1 106 ? 34.145 9.612 -6.168 1 43.91 106 SER A N 1
ATOM 825 C CA . SER A 1 106 ? 32.866 9.084 -6.633 1 43.91 106 SER A CA 1
ATOM 826 C C . SER A 1 106 ? 31.837 9.057 -5.509 1 43.91 106 SER A C 1
ATOM 828 O O . SER A 1 106 ? 31.811 8.122 -4.706 1 43.91 106 SER A O 1
ATOM 830 N N . TYR A 1 107 ? 31.735 10.094 -4.728 1 47.33 107 TYR A N 1
ATOM 831 C CA . TYR A 1 107 ? 30.695 9.995 -3.71 1 47.33 107 TYR A CA 1
ATOM 832 C C . TYR A 1 107 ? 29.374 9.545 -4.322 1 47.33 107 TYR A C 1
ATOM 834 O O . TYR A 1 107 ? 28.677 10.337 -4.961 1 47.33 107 TYR A O 1
ATOM 842 N N . SER A 1 108 ? 29.273 8.33 -4.925 1 58.45 108 SER A N 1
ATOM 843 C CA . SER A 1 108 ? 28.181 7.647 -5.611 1 58.45 108 SER A CA 1
ATOM 844 C C . SER A 1 108 ? 26.994 7.427 -4.679 1 58.45 108 SER A C 1
ATOM 846 O O . SER A 1 108 ? 27.068 6.62 -3.751 1 58.45 108 SER A O 1
ATOM 848 N N . LYS A 1 109 ? 26.135 8.427 -4.512 1 74.88 109 LYS A N 1
ATOM 849 C CA . LYS A 1 109 ? 24.923 8.28 -3.71 1 74.88 109 LYS A CA 1
ATOM 850 C C . LYS A 1 109 ? 23.94 7.319 -4.372 1 74.88 109 LYS A C 1
ATOM 852 O O . LYS A 1 109 ? 23.795 7.316 -5.597 1 74.88 109 LYS A O 1
ATOM 857 N N . ASP A 1 110 ? 23.588 6.406 -3.561 1 84.03 110 ASP A N 1
ATOM 858 C CA . ASP A 1 110 ? 22.543 5.502 -4.03 1 84.03 110 ASP A CA 1
ATOM 859 C C . ASP A 1 110 ? 21.17 5.941 -3.527 1 84.03 110 ASP A C 1
ATOM 861 O O . ASP A 1 110 ? 21.051 6.958 -2.84 1 84.03 110 ASP A O 1
ATOM 865 N N . ILE A 1 111 ? 20.153 5.271 -3.999 1 88.75 111 ILE A N 1
ATOM 866 C CA . ILE A 1 111 ? 18.776 5.639 -3.691 1 88.75 111 ILE A CA 1
ATOM 867 C C . ILE A 1 111 ? 18.572 5.654 -2.177 1 88.75 111 ILE A C 1
ATOM 869 O O . ILE A 1 111 ? 17.805 6.468 -1.656 1 88.75 111 ILE A O 1
ATOM 873 N N . VAL A 1 112 ? 19.328 4.837 -1.464 1 90.05 112 VAL A N 1
ATOM 874 C CA . VAL A 1 112 ? 19.218 4.748 -0.012 1 90.05 112 VAL A CA 1
ATOM 875 C C . VAL A 1 112 ? 19.79 6.012 0.627 1 90.05 112 VAL A C 1
ATOM 877 O O . VAL A 1 112 ? 19.222 6.542 1.586 1 90.05 112 VAL A O 1
ATOM 880 N N . ASP A 1 113 ? 20.831 6.508 0.097 1 89.27 113 ASP A N 1
ATOM 881 C CA . ASP A 1 113 ? 21.449 7.729 0.607 1 89.27 113 ASP A CA 1
ATOM 882 C C . ASP A 1 113 ? 20.498 8.918 0.484 1 89.27 113 ASP A C 1
ATOM 884 O O . ASP A 1 113 ? 20.413 9.747 1.393 1 89.27 113 ASP A O 1
ATOM 888 N N . VAL A 1 114 ? 19.854 8.939 -0.606 1 90.62 114 VAL A N 1
ATOM 889 C CA . VAL A 1 114 ? 18.917 10.035 -0.828 1 90.62 114 VAL A CA 1
ATOM 890 C C . VAL A 1 114 ? 17.747 9.921 0.146 1 90.62 114 VAL A C 1
ATOM 892 O O . VAL A 1 114 ? 17.322 10.918 0.734 1 90.62 114 VAL A O 1
ATOM 895 N N . ALA A 1 115 ? 17.231 8.729 0.35 1 93.54 115 ALA A N 1
ATOM 896 C CA . ALA A 1 115 ? 16.142 8.506 1.297 1 93.54 115 ALA A CA 1
ATOM 897 C C . ALA A 1 115 ? 16.55 8.914 2.709 1 93.54 115 ALA A C 1
ATOM 899 O O . ALA A 1 115 ? 15.767 9.531 3.435 1 93.54 115 ALA A O 1
ATOM 900 N N . LEU A 1 116 ? 17.777 8.608 3.034 1 92.38 116 LEU A N 1
ATOM 901 C CA . LEU A 1 116 ? 18.287 8.969 4.352 1 92.38 116 LEU A CA 1
ATOM 902 C C . LEU A 1 116 ? 18.404 10.483 4.493 1 92.38 116 LEU A C 1
ATOM 904 O O . LEU A 1 116 ? 18.087 11.039 5.547 1 92.38 116 LEU A O 1
ATOM 908 N N . THR A 1 117 ? 18.831 11.127 3.465 1 92.8 117 THR A N 1
ATOM 909 C CA . THR A 1 117 ? 18.942 12.582 3.463 1 92.8 117 THR A CA 1
ATOM 910 C C . THR A 1 117 ? 17.581 13.228 3.699 1 92.8 117 THR A C 1
ATOM 912 O O . THR A 1 117 ? 17.458 14.154 4.504 1 92.8 117 THR A O 1
ATOM 915 N N . ILE A 1 118 ? 16.591 12.705 3.039 1 94.86 118 ILE A N 1
ATOM 916 C CA . ILE A 1 118 ? 15.236 13.226 3.184 1 94.86 118 ILE A CA 1
ATOM 917 C C . ILE A 1 118 ? 14.743 12.99 4.611 1 94.86 118 ILE A C 1
ATOM 919 O O . ILE A 1 118 ? 14.196 13.897 5.243 1 94.86 118 ILE A O 1
ATOM 923 N N . SER A 1 119 ? 14.947 11.797 5.106 1 95.92 119 SER A N 1
ATOM 924 C CA . SER A 1 119 ? 14.525 11.444 6.457 1 95.92 119 SER A CA 1
ATOM 925 C C . SER A 1 119 ? 15.182 12.347 7.495 1 95.92 119 SER A C 1
ATOM 927 O O . SER A 1 119 ? 14.52 12.826 8.418 1 95.92 119 SER A O 1
ATOM 929 N N . ASP A 1 120 ? 16.425 12.623 7.318 1 94.33 120 ASP A N 1
ATOM 930 C CA . ASP A 1 120 ? 17.171 13.456 8.256 1 94.33 120 ASP A CA 1
ATOM 931 C C . ASP A 1 120 ? 16.667 14.898 8.232 1 94.33 120 ASP A C 1
ATOM 933 O O . ASP A 1 120 ? 16.531 15.531 9.28 1 94.33 120 ASP A O 1
ATOM 937 N N . ALA A 1 121 ? 16.449 15.41 7.074 1 95.88 121 ALA A N 1
ATOM 938 C CA . ALA A 1 121 ? 15.921 16.766 6.948 1 95.88 121 ALA A CA 1
ATOM 939 C C . ALA A 1 121 ? 14.558 16.889 7.624 1 95.88 121 ALA A C 1
ATOM 941 O O . ALA A 1 121 ? 14.291 17.869 8.323 1 95.88 121 ALA A O 1
ATOM 942 N N . ALA A 1 122 ? 13.702 15.912 7.425 1 96.57 122 ALA A N 1
ATOM 943 C CA . ALA A 1 122 ? 12.374 15.911 8.033 1 96.57 122 ALA A CA 1
ATOM 944 C C . ALA A 1 122 ? 12.469 15.862 9.556 1 96.57 122 ALA A C 1
ATOM 946 O O . ALA A 1 122 ? 11.729 16.56 10.253 1 96.57 122 ALA A O 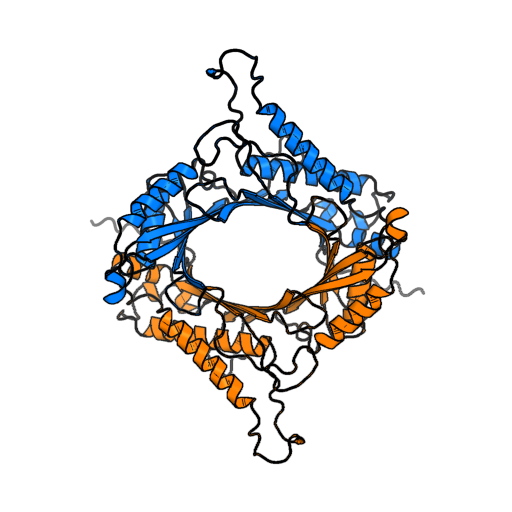1
ATOM 947 N N . HIS A 1 123 ? 13.376 15.05 10.011 1 94.69 123 HIS A N 1
ATOM 948 C CA . HIS A 1 123 ? 13.603 14.92 11.446 1 94.69 123 HIS A CA 1
ATOM 949 C C . HIS A 1 123 ? 13.999 16.256 12.065 1 94.69 123 HIS A C 1
ATOM 951 O O . HIS A 1 123 ? 13.488 16.631 13.122 1 94.69 123 HIS A O 1
ATOM 957 N N . LYS A 1 124 ? 14.859 16.924 11.444 1 94.05 124 LYS A N 1
ATOM 958 C CA . LYS A 1 124 ? 15.328 18.216 11.938 1 94.05 124 LYS A CA 1
ATOM 959 C C . LYS A 1 124 ? 14.182 19.22 12.024 1 94.05 124 LYS A C 1
ATOM 961 O O . LYS A 1 124 ? 14.036 19.917 13.03 1 94.05 124 LYS A O 1
ATOM 966 N N . VAL A 1 125 ? 13.389 19.267 11.021 1 95.21 125 VAL A N 1
ATOM 967 C CA . VAL A 1 125 ? 12.274 20.207 10.995 1 95.21 125 VAL A CA 1
ATOM 968 C C . VAL A 1 125 ? 11.27 19.85 12.088 1 95.21 125 VAL A C 1
ATOM 970 O O . VAL A 1 125 ? 10.757 20.732 12.781 1 95.21 125 VAL A O 1
ATOM 973 N N . LEU A 1 126 ? 10.965 18.571 12.268 1 93.72 126 LEU A N 1
ATOM 974 C CA . LEU A 1 126 ? 10.021 18.09 13.271 1 93.72 126 LEU A CA 1
ATOM 975 C C . LEU A 1 126 ? 10.395 18.602 14.658 1 93.72 126 LEU A C 1
ATOM 977 O O . LEU A 1 126 ? 9.582 19.242 15.328 1 93.72 126 LEU A O 1
ATOM 981 N N . TRP A 1 127 ? 11.569 18.487 15.045 1 91.26 127 TRP A N 1
ATOM 982 C CA . TRP A 1 127 ? 11.97 18.799 16.413 1 91.26 127 TRP A CA 1
ATOM 983 C C . TRP A 1 127 ? 12.229 20.292 16.577 1 91.26 127 TRP A C 1
ATOM 985 O O . TRP A 1 127 ? 12.021 20.85 17.657 1 91.26 127 TRP A O 1
ATOM 995 N N . SER A 1 128 ? 12.612 20.942 15.487 1 92.2 128 SER A N 1
ATOM 996 C CA . SER A 1 128 ? 12.72 22.396 15.54 1 92.2 128 SER A CA 1
ATOM 997 C C . SER A 1 128 ? 11.36 23.043 15.779 1 92.2 128 SER A C 1
ATOM 999 O O . SER A 1 128 ? 11.242 23.973 16.58 1 92.2 128 SER A O 1
ATOM 1001 N N . GLU A 1 129 ? 10.364 22.518 15.134 1 89.89 129 GLU A N 1
ATOM 1002 C CA . GLU A 1 129 ? 9.023 23.08 15.26 1 89.89 129 GLU A CA 1
ATOM 1003 C C . GLU A 1 129 ? 8.415 22.757 16.621 1 89.89 129 GLU A C 1
ATOM 1005 O O . GLU A 1 129 ? 7.73 23.592 17.216 1 89.89 129 GLU A O 1
ATOM 1010 N N . ILE A 1 130 ? 8.575 21.574 17.095 1 88 130 ILE A N 1
ATOM 1011 C CA . ILE A 1 130 ? 8.081 21.202 18.416 1 88 130 ILE A CA 1
ATOM 1012 C C . ILE A 1 130 ? 8.772 22.048 19.483 1 88 130 ILE A C 1
ATOM 1014 O O . ILE A 1 130 ? 8.13 22.509 20.43 1 88 130 ILE A O 1
ATOM 1018 N N . GLY A 1 131 ? 10.052 22.237 19.34 1 85.34 131 GLY A N 1
ATOM 1019 C CA . GLY A 1 131 ? 10.809 23.051 20.277 1 85.34 131 GLY A CA 1
ATOM 1020 C C . GLY A 1 131 ? 10.361 24.5 20.307 1 85.34 131 GLY A C 1
ATOM 1021 O O . GLY A 1 131 ? 10.488 25.173 21.332 1 85.34 131 GLY A O 1
ATOM 1022 N N . ALA A 1 132 ? 9.812 24.964 19.221 1 82.46 132 ALA A N 1
ATOM 1023 C CA . ALA A 1 132 ? 9.406 26.361 19.096 1 82.46 132 ALA A CA 1
ATOM 1024 C C . ALA A 1 132 ? 8.016 26.584 19.684 1 82.46 132 ALA A C 1
ATOM 1026 O O . ALA A 1 132 ? 7.548 27.721 19.774 1 82.46 132 ALA A O 1
ATOM 1027 N N . THR A 1 133 ? 7.443 25.484 20.108 1 82.31 133 THR A N 1
ATOM 1028 C CA . THR A 1 133 ? 6.111 25.634 20.684 1 82.31 133 THR A CA 1
ATOM 1029 C C . THR A 1 133 ? 6.173 26.419 21.991 1 82.31 133 THR A C 1
ATOM 1031 O O . THR A 1 133 ? 7.11 26.257 22.776 1 82.31 133 THR A O 1
ATOM 1034 N N . GLU A 1 134 ? 5.39 27.396 22.191 1 74.7 134 GLU A N 1
ATOM 1035 C CA . GLU A 1 134 ? 5.369 28.28 23.353 1 74.7 134 GLU A CA 1
ATOM 1036 C C . GLU A 1 134 ? 4.774 27.576 24.57 1 74.7 134 GLU A C 1
ATOM 1038 O O . GLU A 1 134 ? 3.932 28.142 25.27 1 74.7 134 GLU A O 1
ATOM 1043 N N . ARG A 1 135 ? 5.075 26.414 24.69 1 77.83 135 ARG A N 1
ATOM 1044 C CA . ARG A 1 135 ? 4.538 25.689 25.837 1 77.83 135 ARG A CA 1
ATOM 1045 C C . ARG A 1 135 ? 5.653 25.26 26.785 1 77.83 135 ARG A C 1
ATOM 1047 O O . ARG A 1 135 ? 6.78 25.008 26.353 1 77.83 135 ARG A O 1
ATOM 1054 N N . ASP A 1 136 ? 5.206 25.27 28.006 1 77.19 136 ASP A N 1
ATOM 1055 C CA . ASP A 1 136 ? 6.153 24.836 29.028 1 77.19 136 ASP A CA 1
ATOM 1056 C C . ASP A 1 136 ? 6.557 23.378 28.819 1 77.19 136 ASP A C 1
ATOM 1058 O O . ASP A 1 136 ? 5.708 22.527 28.544 1 77.19 136 ASP A O 1
ATOM 1062 N N . GLN A 1 137 ? 7.737 23.253 28.884 1 73.17 137 GLN A N 1
ATOM 1063 C CA . GLN A 1 137 ? 8.264 21.906 28.686 1 73.17 137 GLN A CA 1
ATOM 1064 C C . GLN A 1 137 ? 7.718 20.943 29.736 1 73.17 137 GLN A C 1
ATOM 1066 O O . GLN A 1 137 ? 7.694 19.729 29.52 1 73.17 137 GLN A O 1
ATOM 1071 N N . ASP A 1 138 ? 7.195 21.535 30.803 1 78.63 138 ASP A N 1
ATOM 1072 C CA . ASP A 1 138 ? 6.668 20.713 31.888 1 78.63 138 ASP A CA 1
ATOM 1073 C C . ASP A 1 138 ? 5.187 20.407 31.675 1 78.63 138 ASP A C 1
ATOM 1075 O O . ASP A 1 138 ? 4.571 19.704 32.479 1 78.63 138 ASP A O 1
ATOM 1079 N N . ASP A 1 139 ? 4.812 20.855 30.603 1 83.46 139 ASP A N 1
ATOM 1080 C CA . ASP A 1 139 ? 3.422 20.562 30.267 1 83.46 139 ASP A CA 1
ATOM 1081 C C . ASP A 1 139 ? 3.188 19.057 30.161 1 83.46 139 ASP A C 1
ATOM 1083 O O . ASP A 1 139 ? 4.041 18.325 29.654 1 83.46 139 ASP A O 1
ATOM 1087 N N . ALA A 1 140 ? 2.072 18.588 30.635 1 80.45 140 ALA A N 1
ATOM 1088 C CA . ALA A 1 140 ? 1.704 17.175 30.686 1 80.45 140 ALA A CA 1
ATOM 1089 C C . ALA A 1 140 ? 1.763 16.542 29.299 1 80.45 140 ALA A C 1
ATOM 1091 O O . ALA A 1 140 ? 2.051 15.351 29.165 1 80.45 140 ALA A O 1
ATOM 1092 N N . ILE A 1 141 ? 1.635 17.344 28.304 1 81.57 141 ILE A N 1
ATOM 1093 C CA . ILE A 1 141 ? 1.624 16.854 26.93 1 81.57 141 ILE A CA 1
ATOM 1094 C C . ILE A 1 141 ? 2.999 16.295 26.571 1 81.57 141 ILE A C 1
ATOM 1096 O O . ILE A 1 141 ? 3.101 15.286 25.868 1 81.57 141 ILE A O 1
ATOM 1100 N N . PHE A 1 142 ? 4.022 16.926 27.127 1 82.81 142 PHE A N 1
ATOM 1101 C CA . PHE A 1 142 ? 5.384 16.547 26.772 1 82.81 142 PHE A CA 1
ATOM 1102 C C . PHE A 1 142 ? 5.867 15.388 27.636 1 82.81 142 PHE A C 1
ATOM 1104 O O . PHE A 1 142 ? 6.98 14.891 27.452 1 82.81 142 PHE A O 1
ATOM 1111 N N . GLN A 1 143 ? 4.942 14.885 28.496 1 81.52 143 GLN A N 1
ATOM 1112 C CA . GLN A 1 143 ? 5.264 13.731 29.329 1 81.52 143 GLN A CA 1
ATOM 1113 C C . GLN A 1 143 ? 4.791 12.434 28.68 1 81.52 143 GLN A C 1
ATOM 1115 O O . GLN A 1 143 ? 5.085 11.343 29.174 1 81.52 143 GLN A O 1
ATOM 1120 N N . ASP A 1 144 ? 4.15 12.628 27.574 1 81.3 144 ASP A N 1
ATOM 1121 C CA . ASP A 1 144 ? 3.701 11.45 26.839 1 81.3 144 ASP A CA 1
ATOM 1122 C C . ASP A 1 144 ? 4.887 10.633 26.331 1 81.3 144 ASP A C 1
ATOM 1124 O O . ASP A 1 144 ? 5.962 11.181 26.08 1 81.3 144 ASP A O 1
ATOM 1128 N N . ARG A 1 145 ? 4.652 9.35 26.114 1 78.93 145 ARG A N 1
ATOM 1129 C CA . ARG A 1 145 ? 5.709 8.417 25.737 1 78.93 145 ARG A CA 1
ATOM 1130 C C . ARG A 1 145 ? 6.309 8.787 24.385 1 78.93 145 ARG A C 1
ATOM 1132 O O . ARG A 1 145 ? 7.493 8.545 24.138 1 78.93 145 ARG A O 1
ATOM 1139 N N . TRP A 1 146 ? 5.514 9.373 23.542 1 84.31 146 TRP A N 1
ATOM 1140 C CA . TRP A 1 146 ? 6.014 9.795 22.238 1 84.31 146 TRP A CA 1
ATOM 1141 C C . TRP A 1 146 ? 7.163 10.786 22.39 1 84.31 146 TRP A C 1
ATOM 1143 O O . TRP A 1 146 ? 8.161 10.704 21.671 1 84.31 146 TRP A O 1
ATOM 1153 N N . PHE A 1 147 ? 7.069 11.661 23.363 1 81.3 147 PHE A N 1
ATOM 1154 C CA . PHE A 1 147 ? 8.087 12.679 23.593 1 81.3 147 PHE A CA 1
ATOM 1155 C C . PHE A 1 147 ? 9.267 12.1 24.364 1 81.3 147 PHE A C 1
ATOM 1157 O O . PHE A 1 147 ? 10.424 12.347 24.016 1 81.3 147 PHE A O 1
ATOM 1164 N N . THR A 1 148 ? 8.925 11.333 25.396 1 80.1 148 THR A N 1
ATOM 1165 C CA . THR A 1 148 ? 9.969 10.889 26.313 1 80.1 148 THR A CA 1
ATOM 1166 C C . THR A 1 148 ? 10.846 9.825 25.659 1 80.1 148 THR A C 1
ATOM 1168 O O . THR A 1 148 ? 12.059 9.795 25.875 1 80.1 148 THR A O 1
ATOM 1171 N N . GLU A 1 149 ? 10.214 9.01 24.811 1 77.96 149 GLU A N 1
ATOM 1172 C CA . GLU A 1 149 ? 10.966 7.932 24.177 1 77.96 149 GLU A CA 1
ATOM 1173 C C . GLU A 1 149 ? 11.357 8.297 22.748 1 77.96 149 GLU A C 1
ATOM 1175 O O . GLU A 1 149 ? 12.015 7.514 22.06 1 77.96 149 GLU A O 1
ATOM 1180 N N . LYS A 1 150 ? 11.036 9.518 22.353 1 77.89 150 LYS A N 1
ATOM 1181 C CA . LYS A 1 150 ? 11.324 10.001 21.006 1 77.89 150 LYS A CA 1
ATOM 1182 C C . LYS A 1 150 ? 10.992 8.941 19.96 1 77.89 150 LYS A C 1
ATOM 1184 O O . LYS A 1 150 ? 11.834 8.597 19.127 1 77.89 150 LYS A O 1
ATOM 1189 N N . LYS A 1 151 ? 9.775 8.406 20.035 1 79.13 151 LYS A N 1
ATOM 1190 C CA . LYS A 1 151 ? 9.31 7.303 19.198 1 79.13 151 LYS A CA 1
ATOM 1191 C C . LYS A 1 151 ? 8.782 7.813 17.86 1 79.13 151 LYS A C 1
ATOM 1193 O O . LYS A 1 151 ? 7.807 7.279 17.327 1 79.13 151 LYS A O 1
ATOM 1198 N N . GLU A 1 152 ? 9.471 8.88 17.414 1 87.34 152 GLU A N 1
ATOM 1199 C CA . GLU A 1 152 ? 9.012 9.404 16.131 1 87.34 152 GLU A CA 1
ATOM 1200 C C . GLU A 1 152 ? 9.279 8.412 15.002 1 87.34 152 GLU A C 1
ATOM 1202 O O . GLU A 1 152 ? 10.297 7.717 15.007 1 87.34 152 GLU A O 1
ATOM 1207 N N . GLU A 1 153 ? 8.387 8.327 14.175 1 93.43 153 GLU A N 1
ATOM 1208 C CA . GLU A 1 153 ? 8.512 7.515 12.968 1 93.43 153 GLU A CA 1
ATOM 1209 C C . GLU A 1 153 ? 8.41 8.374 11.711 1 93.43 153 GLU A C 1
ATOM 1211 O O . GLU A 1 153 ? 7.481 9.173 11.572 1 93.43 153 GLU A O 1
ATOM 1216 N N . ILE A 1 154 ? 9.357 8.231 10.871 1 96.38 154 ILE A N 1
ATOM 1217 C CA . ILE A 1 154 ? 9.366 8.934 9.592 1 96.38 154 ILE A CA 1
ATOM 1218 C C . ILE A 1 154 ? 9.464 7.925 8.45 1 96.38 154 ILE A C 1
ATOM 1220 O O . ILE A 1 154 ? 10.389 7.11 8.41 1 96.38 154 ILE A O 1
ATOM 1224 N N . THR A 1 155 ? 8.539 7.967 7.613 1 97.83 155 THR A N 1
ATOM 1225 C CA . THR A 1 155 ? 8.53 7.112 6.431 1 97.83 155 THR A CA 1
ATOM 1226 C C . THR A 1 155 ? 8.838 7.921 5.175 1 97.83 155 THR A C 1
ATOM 1228 O O . THR A 1 155 ? 8.214 8.955 4.928 1 97.83 155 THR A O 1
ATOM 1231 N N . VAL A 1 156 ? 9.785 7.441 4.411 1 97.86 156 VAL A N 1
ATOM 1232 C CA . VAL A 1 156 ? 10.139 8.051 3.133 1 97.86 156 VAL A CA 1
ATOM 1233 C C . VAL A 1 156 ? 9.951 7.037 2.007 1 97.86 156 VAL A C 1
ATOM 1235 O O . VAL A 1 156 ? 10.485 5.927 2.066 1 97.86 156 VAL A O 1
ATOM 1238 N N . ASP A 1 157 ? 9.187 7.385 1.069 1 98.13 157 ASP A N 1
ATOM 1239 C CA . ASP A 1 157 ? 9.054 6.627 -0.171 1 98.13 157 ASP A CA 1
ATOM 1240 C C . ASP A 1 157 ? 9.697 7.37 -1.34 1 98.13 157 ASP A C 1
ATOM 1242 O O . ASP A 1 157 ? 9.284 8.481 -1.679 1 98.13 157 ASP A O 1
ATOM 1246 N N . LEU A 1 158 ? 10.657 6.781 -1.919 1 96.59 158 LEU A N 1
ATOM 1247 C CA . LEU A 1 158 ? 11.367 7.366 -3.051 1 96.59 158 LEU A CA 1
ATOM 1248 C C . LEU A 1 158 ? 11.177 6.521 -4.307 1 96.59 158 LEU A C 1
ATOM 1250 O O . LEU A 1 158 ? 11.175 5.29 -4.238 1 96.59 158 LEU A O 1
ATOM 1254 N N . HIS A 1 159 ? 11.032 7.221 -5.433 1 96.69 159 HIS A N 1
ATOM 1255 C CA . HIS A 1 159 ? 10.786 6.548 -6.703 1 96.69 159 HIS A CA 1
ATOM 1256 C C . HIS A 1 159 ? 11.638 7.146 -7.818 1 96.69 159 HIS A C 1
ATOM 1258 O O . HIS A 1 159 ? 11.649 8.364 -8.011 1 96.69 159 HIS A O 1
ATOM 1264 N N . LEU A 1 160 ? 12.378 6.299 -8.543 1 93.77 160 LEU A N 1
ATOM 1265 C CA . LEU A 1 160 ? 13.132 6.64 -9.745 1 93.77 160 LEU A CA 1
ATOM 1266 C C . LEU A 1 160 ? 12.586 5.895 -10.959 1 93.77 160 LEU A C 1
ATOM 1268 O O . LEU A 1 160 ? 13.018 4.779 -11.254 1 93.77 160 LEU A O 1
ATOM 1272 N N . PRO A 1 161 ? 11.771 6.514 -11.746 1 92.85 161 PRO A N 1
ATOM 1273 C CA . PRO A 1 161 ? 11.058 5.801 -12.809 1 92.85 161 PRO A CA 1
ATOM 1274 C C . PRO A 1 161 ? 11.964 5.43 -13.981 1 92.85 161 PRO A C 1
ATOM 1276 O O . PRO A 1 161 ? 11.666 4.49 -14.723 1 92.85 161 PRO A O 1
ATOM 1279 N N . LYS A 1 162 ? 13.138 6.033 -14.147 1 90.68 162 LYS A N 1
ATOM 1280 C CA . LYS A 1 162 ? 13.958 5.818 -15.335 1 90.68 162 LYS A CA 1
ATOM 1281 C C . LYS A 1 162 ? 15.335 5.275 -14.962 1 90.68 162 LYS A C 1
ATOM 1283 O O . LYS A 1 162 ? 16.28 5.372 -15.748 1 90.68 162 LYS A O 1
ATOM 1288 N N . ALA A 1 163 ? 15.434 4.701 -13.84 1 89.7 163 ALA A N 1
ATOM 1289 C CA . ALA A 1 163 ? 16.74 4.316 -13.312 1 89.7 163 ALA A CA 1
ATOM 1290 C C . ALA A 1 163 ? 17.248 3.041 -13.98 1 89.7 163 ALA A C 1
ATOM 1292 O O . ALA A 1 163 ? 18.456 2.798 -14.03 1 89.7 163 ALA A O 1
ATOM 1293 N N . ILE A 1 164 ? 16.324 2.201 -14.45 1 92.44 164 ILE A N 1
ATOM 1294 C CA . ILE A 1 164 ? 16.714 0.891 -14.959 1 92.44 164 ILE A CA 1
ATOM 1295 C C . ILE A 1 164 ? 16.056 0.648 -16.316 1 92.44 164 ILE A C 1
ATOM 1297 O O . ILE A 1 164 ? 14.828 0.657 -16.428 1 92.44 164 ILE A O 1
ATOM 1301 N N . LEU A 1 165 ? 16.808 0.311 -17.333 1 90.84 165 LEU A N 1
ATOM 1302 C CA . LEU A 1 165 ? 16.348 0.236 -18.715 1 90.84 165 LEU A CA 1
ATOM 1303 C C . LEU A 1 165 ? 15.267 -0.829 -18.871 1 90.84 165 LEU A C 1
ATOM 1305 O O . LEU A 1 165 ? 14.244 -0.592 -19.516 1 90.84 165 LEU A O 1
ATOM 1309 N N . ARG A 1 166 ? 15.431 -1.983 -18.243 1 93.4 166 ARG A N 1
ATOM 1310 C CA . ARG A 1 166 ? 14.529 -3.107 -18.469 1 93.4 166 ARG A CA 1
ATOM 1311 C C . ARG A 1 166 ? 13.41 -3.129 -17.433 1 93.4 166 ARG A C 1
ATOM 1313 O O . ARG A 1 166 ? 12.625 -4.077 -17.38 1 93.4 166 ARG A O 1
ATOM 1320 N N . ALA A 1 167 ? 13.379 -2.164 -16.602 1 95.42 167 ALA A N 1
ATOM 1321 C CA . ALA A 1 167 ? 12.332 -2.053 -15.59 1 95.42 167 ALA A CA 1
ATOM 1322 C C . ALA A 1 167 ? 11.439 -0.844 -15.855 1 95.42 167 ALA A C 1
ATOM 1324 O O . ALA A 1 167 ? 11.777 0.28 -15.477 1 95.42 167 ALA A O 1
ATOM 1325 N N . GLU A 1 168 ? 10.318 -1.054 -16.379 1 93.69 168 GLU A N 1
ATOM 1326 C CA . GLU A 1 168 ? 9.431 -0.004 -16.871 1 93.69 168 GLU A CA 1
ATOM 1327 C C . GLU A 1 168 ? 8.934 0.878 -15.729 1 93.69 168 GLU A C 1
ATOM 1329 O O . GLU A 1 168 ? 8.675 2.068 -15.924 1 93.69 168 GLU A O 1
ATOM 1334 N N . ARG A 1 169 ? 8.728 0.332 -14.569 1 95.9 169 ARG A N 1
ATOM 1335 C CA . ARG A 1 169 ? 8.21 1.132 -13.464 1 95.9 169 ARG A CA 1
ATOM 1336 C C . ARG A 1 169 ? 9.341 1.627 -12.569 1 95.9 169 ARG A C 1
ATOM 1338 O O . ARG A 1 169 ? 9.104 2.363 -11.61 1 95.9 169 ARG A O 1
ATOM 1345 N N . GLY A 1 170 ? 10.58 1.167 -12.791 1 95.42 170 GLY A N 1
ATOM 1346 C CA . GLY A 1 170 ? 11.773 1.77 -12.22 1 95.42 170 GLY A CA 1
ATOM 1347 C C . GLY A 1 170 ? 12.121 1.223 -10.849 1 95.42 170 GLY A C 1
ATOM 1348 O O . GLY A 1 170 ? 11.938 0.032 -10.585 1 95.42 170 GLY A O 1
ATOM 1349 N N . LEU A 1 171 ? 12.738 2.044 -10.03 1 95.39 171 LEU A N 1
ATOM 1350 C CA . LEU A 1 171 ? 13.315 1.699 -8.735 1 95.39 171 LEU A CA 1
ATOM 1351 C C . LEU A 1 171 ? 12.584 2.416 -7.605 1 95.39 171 LEU A C 1
ATOM 1353 O O . LEU A 1 171 ? 12.303 3.613 -7.703 1 95.39 171 LEU A O 1
ATOM 1357 N N . PHE A 1 172 ? 12.21 1.657 -6.585 1 97.17 172 PHE A N 1
ATOM 1358 C CA . PHE A 1 172 ? 11.511 2.188 -5.421 1 97.17 172 PHE A CA 1
ATOM 1359 C C . PHE A 1 172 ? 12.318 1.948 -4.15 1 97.17 172 PHE A C 1
ATOM 1361 O O . PHE A 1 172 ? 12.963 0.908 -4.005 1 97.17 172 PHE A O 1
ATOM 1368 N N . CYS A 1 173 ? 12.221 2.845 -3.219 1 96.13 173 CYS A N 1
ATOM 1369 C CA . CYS A 1 173 ? 12.843 2.72 -1.906 1 96.13 173 CYS A CA 1
ATOM 1370 C C . CYS A 1 173 ? 11.911 3.223 -0.81 1 96.13 173 CYS A C 1
ATOM 1372 O O . CYS A 1 173 ? 11.388 4.336 -0.897 1 96.13 173 CYS A O 1
ATOM 1374 N N . THR A 1 174 ? 11.655 2.408 0.139 1 97.62 174 THR A N 1
ATOM 1375 C CA . THR A 1 174 ? 10.913 2.799 1.332 1 97.62 174 THR A CA 1
ATOM 1376 C C . THR A 1 174 ? 11.798 2.711 2.572 1 97.62 174 THR A C 1
ATOM 1378 O O . THR A 1 174 ? 12.329 1.644 2.887 1 97.62 174 THR A O 1
ATOM 1381 N N . LEU A 1 175 ? 11.943 3.778 3.229 1 95.74 175 LEU A N 1
ATOM 1382 C CA . LEU A 1 175 ? 12.736 3.869 4.45 1 95.74 175 LEU A CA 1
ATOM 1383 C C . LEU A 1 175 ? 11.872 4.305 5.629 1 95.74 175 LEU A C 1
ATOM 1385 O O . LEU A 1 175 ? 11.217 5.348 5.571 1 95.74 175 LEU A O 1
ATOM 1389 N N . VAL A 1 176 ? 11.752 3.492 6.633 1 95.28 176 VAL A N 1
ATOM 1390 C CA . VAL A 1 176 ? 11.055 3.832 7.868 1 95.28 176 VAL A CA 1
ATOM 1391 C C . VAL A 1 176 ? 12.061 3.973 9.008 1 95.28 176 VAL A C 1
ATOM 1393 O O . VAL A 1 176 ? 12.681 2.99 9.422 1 95.28 176 VAL A O 1
ATOM 1396 N N . THR A 1 177 ? 12.17 5.136 9.504 1 92.49 177 THR A N 1
ATOM 1397 C CA . THR A 1 177 ? 13.074 5.387 10.62 1 92.49 177 THR A CA 1
ATOM 1398 C C . THR A 1 177 ? 12.293 5.573 11.918 1 92.49 177 THR A C 1
ATOM 1400 O O . THR A 1 177 ? 11.274 6.267 11.941 1 92.49 177 THR A O 1
ATOM 1403 N N . ARG A 1 178 ? 12.606 4.992 13.013 1 86.65 178 ARG A N 1
ATOM 1404 C CA . ARG A 1 178 ? 11.918 5.073 14.297 1 86.65 178 ARG A CA 1
ATOM 1405 C C . ARG A 1 178 ? 12.835 5.643 15.375 1 86.65 178 ARG A C 1
ATOM 1407 O O . ARG A 1 178 ? 12.365 6.25 16.34 1 86.65 178 ARG A O 1
ATOM 1414 N N . ARG A 1 179 ? 14.119 5.376 15.363 1 77.86 179 ARG A N 1
ATOM 1415 C CA . ARG A 1 179 ? 15.038 5.87 16.383 1 77.86 179 ARG A CA 1
ATOM 1416 C C . ARG A 1 179 ? 16.365 6.295 15.764 1 77.86 179 ARG A C 1
ATOM 1418 O O . ARG A 1 179 ? 16.917 5.588 14.919 1 77.86 179 ARG A O 1
ATOM 1425 N N . ARG A 1 180 ? 16.634 7.48 16.065 1 77.16 180 ARG A N 1
ATOM 1426 C CA . ARG A 1 180 ? 17.926 7.995 15.622 1 77.16 180 ARG A CA 1
ATOM 1427 C C . ARG A 1 180 ? 18.897 8.118 16.791 1 77.16 180 ARG A C 1
ATOM 1429 O O . ARG A 1 180 ? 18.48 8.337 17.931 1 77.16 180 ARG A O 1
ATOM 1436 N N . PRO A 1 181 ? 20.146 7.672 16.499 1 65.09 181 PRO A N 1
ATOM 1437 C CA . PRO A 1 181 ? 21.113 7.763 17.595 1 65.09 181 PRO A CA 1
ATOM 1438 C C . PRO A 1 181 ? 21.242 9.179 18.152 1 65.09 181 PRO A C 1
ATOM 1440 O O . PRO A 1 181 ? 21.239 10.149 17.389 1 65.09 181 PRO A O 1
ATOM 1443 N N . VAL A 1 182 ? 20.852 9.421 19.447 1 57.69 182 VAL A N 1
ATOM 1444 C CA . VAL A 1 182 ? 20.965 10.708 20.127 1 57.69 182 VAL A CA 1
ATOM 1445 C C . VAL A 1 182 ? 22.428 11.141 20.173 1 57.69 182 VAL A C 1
ATOM 1447 O O . VAL A 1 182 ? 22.739 12.32 19.99 1 57.69 182 VAL A O 1
ATOM 1450 N N . LYS A 1 183 ? 23.292 10.296 20.733 1 54.5 183 LYS A N 1
ATOM 1451 C CA . LYS A 1 183 ? 24.709 10.591 20.922 1 54.5 183 LYS A CA 1
ATOM 1452 C C . LYS A 1 183 ? 25.567 9.849 19.901 1 54.5 183 LYS A C 1
ATOM 1454 O O . LYS A 1 183 ? 25.159 8.81 19.379 1 54.5 183 LYS A O 1
ATOM 1459 N N . GLU A 1 184 ? 26.561 10.48 19.413 1 51.89 184 GLU A N 1
ATOM 1460 C CA . GLU A 1 184 ? 27.548 9.935 18.486 1 51.89 184 GLU A CA 1
ATOM 1461 C C . GLU A 1 184 ? 27.858 8.475 18.805 1 51.89 184 GLU A C 1
ATOM 1463 O O . GLU A 1 184 ? 28.161 7.688 17.906 1 51.89 184 GLU A O 1
ATOM 1468 N N . GLU A 1 185 ? 27.74 8.264 20.073 1 50.28 185 GLU A N 1
ATOM 1469 C CA . GLU A 1 185 ? 28.199 6.938 20.476 1 50.28 185 GLU A CA 1
ATOM 1470 C C . GLU A 1 185 ? 27.151 5.873 20.167 1 50.28 185 GLU A C 1
ATOM 1472 O O . GLU A 1 185 ? 27.457 4.679 20.15 1 50.28 185 GLU A O 1
ATOM 1477 N N . ASP A 1 186 ? 25.94 6.214 20.241 1 53.15 186 ASP A N 1
ATOM 1478 C CA . ASP A 1 186 ? 24.87 5.239 20.055 1 53.15 186 ASP A CA 1
ATOM 1479 C C . ASP A 1 186 ? 24.61 4.984 18.572 1 53.15 186 ASP A C 1
ATOM 1481 O O . ASP A 1 186 ? 24.199 5.89 17.844 1 53.15 186 ASP A O 1
ATOM 1485 N N . ASN A 1 187 ? 25.35 4.288 17.916 1 53.07 187 ASN A N 1
ATOM 1486 C CA . ASN A 1 187 ? 25.47 3.977 16.495 1 53.07 187 ASN A CA 1
ATOM 1487 C C . ASN A 1 187 ? 24.211 3.301 15.961 1 53.07 187 ASN A C 1
ATOM 1489 O O . ASN A 1 187 ? 24.237 2.683 14.895 1 53.07 187 ASN A O 1
ATOM 1493 N N . PHE A 1 188 ? 23.013 3.289 16.825 1 62.84 188 PHE A N 1
ATOM 1494 C CA . PHE A 1 188 ? 22.076 2.352 16.217 1 62.84 188 PHE A CA 1
ATOM 1495 C C . PHE A 1 188 ? 20.829 3.076 15.724 1 62.84 188 PHE A C 1
ATOM 1497 O O . PHE A 1 188 ? 20.135 3.731 16.505 1 62.84 188 PHE A O 1
ATOM 1504 N N . MET A 1 189 ? 20.878 3.451 14.478 1 72.11 189 MET A N 1
ATOM 1505 C CA . MET A 1 189 ? 19.611 3.851 13.871 1 72.11 189 MET A CA 1
ATOM 1506 C C . MET A 1 189 ? 18.727 2.637 13.607 1 72.11 189 MET A C 1
ATOM 1508 O O . MET A 1 189 ? 19.196 1.622 13.09 1 72.11 189 MET A O 1
ATOM 1512 N N . ASP A 1 190 ? 17.551 2.695 14.274 1 84.55 190 ASP A N 1
ATOM 1513 C CA . ASP A 1 190 ? 16.551 1.668 13.999 1 84.55 190 ASP A CA 1
ATOM 1514 C C . ASP A 1 190 ? 15.711 2.032 12.777 1 84.55 190 ASP A C 1
ATOM 1516 O O . ASP A 1 190 ? 14.998 3.037 12.785 1 84.55 190 ASP A O 1
ATOM 1520 N N . PHE A 1 191 ? 15.982 1.265 11.685 1 88 191 PHE A N 1
ATOM 1521 C CA . PHE A 1 191 ? 15.204 1.568 10.49 1 88 191 PHE A CA 1
ATOM 1522 C C . PHE A 1 191 ? 14.879 0.295 9.717 1 88 191 PHE A C 1
ATOM 1524 O O . PHE A 1 191 ? 15.564 -0.719 9.866 1 88 191 PHE A O 1
ATOM 1531 N N . ASP A 1 192 ? 13.766 0.323 9.035 1 91.92 192 ASP A N 1
ATOM 1532 C CA . ASP A 1 192 ? 13.416 -0.663 8.017 1 91.92 192 ASP A CA 1
ATOM 1533 C C . ASP A 1 192 ? 13.629 -0.104 6.613 1 91.92 192 ASP A C 1
ATOM 1535 O O . ASP A 1 192 ? 13.319 1.06 6.349 1 91.92 192 ASP A O 1
ATOM 1539 N N . LEU A 1 193 ? 14.26 -0.928 5.825 1 94.1 193 LEU A N 1
ATOM 1540 C CA . LEU A 1 193 ? 14.565 -0.515 4.459 1 94.1 193 LEU A CA 1
ATOM 1541 C C . LEU A 1 193 ? 14.062 -1.546 3.455 1 94.1 193 LEU A C 1
ATOM 1543 O O . LEU A 1 193 ? 14.31 -2.744 3.612 1 94.1 193 LEU A O 1
ATOM 1547 N N . THR A 1 194 ? 13.276 -1.103 2.483 1 96.48 194 THR A N 1
ATOM 1548 C CA . THR A 1 194 ? 12.816 -1.943 1.383 1 96.48 194 THR A CA 1
ATOM 1549 C C . THR A 1 194 ? 13.17 -1.315 0.038 1 96.48 194 THR A C 1
ATOM 1551 O O . THR A 1 194 ? 12.864 -0.146 -0.208 1 96.48 194 THR A O 1
ATOM 1554 N N . VAL A 1 195 ? 13.81 -2.041 -0.807 1 96.29 195 VAL A N 1
ATOM 1555 C CA . VAL A 1 195 ? 14.102 -1.635 -2.178 1 96.29 195 VAL A CA 1
ATOM 1556 C C . VAL A 1 195 ? 13.396 -2.573 -3.156 1 96.29 195 VAL A C 1
ATOM 1558 O O . VAL A 1 195 ? 13.458 -3.795 -3.007 1 96.29 195 VAL A O 1
ATOM 1561 N N . ARG A 1 196 ? 12.743 -1.988 -4.132 1 97.83 196 ARG A N 1
ATOM 1562 C CA . ARG A 1 196 ? 11.99 -2.783 -5.096 1 97.83 196 ARG A CA 1
ATOM 1563 C C . ARG A 1 196 ? 12.291 -2.341 -6.525 1 97.83 196 ARG A C 1
ATOM 1565 O O . ARG A 1 196 ? 12.392 -1.144 -6.802 1 97.83 196 ARG A O 1
ATOM 1572 N N . ILE A 1 197 ? 12.464 -3.253 -7.34 1 97.83 197 ILE A N 1
ATOM 1573 C CA . ILE A 1 197 ? 12.54 -3.043 -8.782 1 97.83 197 ILE A CA 1
ATOM 1574 C C . ILE A 1 197 ? 11.289 -3.606 -9.452 1 97.83 197 ILE A C 1
ATOM 1576 O O . ILE A 1 197 ? 11 -4.799 -9.339 1 97.83 197 ILE A O 1
ATOM 1580 N N . GLU A 1 198 ? 10.585 -2.747 -10.184 1 97.78 198 GLU A N 1
ATOM 1581 C CA . GLU A 1 198 ? 9.293 -3.181 -10.709 1 97.78 198 GLU A CA 1
ATOM 1582 C C . GLU A 1 198 ? 9.222 -2.994 -12.221 1 97.78 198 GLU A C 1
ATOM 1584 O O . GLU A 1 198 ? 9.776 -2.034 -12.761 1 97.78 198 GLU A O 1
ATOM 1589 N N . GLY A 1 199 ? 8.506 -3.943 -12.842 1 97.51 199 GLY A N 1
ATOM 1590 C CA . GLY A 1 199 ? 8.22 -3.826 -14.263 1 97.51 199 GLY A CA 1
ATOM 1591 C C . GLY A 1 199 ? 9.327 -4.377 -15.142 1 97.51 199 GLY A C 1
ATOM 1592 O O . GLY A 1 199 ? 9.615 -3.825 -16.206 1 97.51 199 GLY A O 1
ATOM 1593 N N . ILE A 1 200 ? 10.006 -5.341 -14.58 1 98.12 200 ILE A N 1
ATOM 1594 C CA . ILE A 1 200 ? 10.972 -6.027 -15.43 1 98.12 200 ILE A CA 1
ATOM 1595 C C . ILE A 1 200 ? 10.237 -6.87 -16.47 1 98.12 200 ILE A C 1
ATOM 1597 O O . ILE A 1 200 ? 9.62 -7.884 -16.134 1 98.12 200 ILE A O 1
ATOM 1601 N N . ARG A 1 201 ? 10.348 -6.504 -17.654 1 95.56 201 ARG A N 1
ATOM 1602 C CA . ARG A 1 201 ? 9.605 -7.189 -18.707 1 95.56 201 ARG A CA 1
ATOM 1603 C C . ARG A 1 201 ? 10.504 -8.156 -19.471 1 95.56 201 ARG A C 1
ATOM 1605 O O . ARG A 1 201 ? 11.601 -7.788 -19.897 1 95.56 201 ARG A O 1
ATOM 1612 N N . CYS A 1 202 ? 9.995 -9.324 -19.593 1 97.12 202 CYS A N 1
ATOM 1613 C CA . CYS A 1 202 ? 10.676 -10.391 -20.318 1 97.12 202 CYS A CA 1
ATOM 1614 C C . CYS A 1 202 ? 9.725 -11.085 -21.286 1 97.12 202 CYS A C 1
ATOM 1616 O O . CYS A 1 202 ? 8.524 -11.175 -21.026 1 97.12 202 CYS A O 1
ATOM 1618 N N . ALA A 1 203 ? 10.259 -11.504 -22.372 1 96.07 203 ALA A N 1
ATOM 1619 C CA . ALA A 1 203 ? 9.499 -12.298 -23.334 1 96.07 203 ALA A CA 1
ATOM 1620 C C . ALA A 1 203 ? 9.982 -13.745 -23.353 1 96.07 203 ALA A C 1
ATOM 1622 O O . ALA A 1 203 ? 11.137 -14.016 -23.691 1 96.07 203 ALA A O 1
ATOM 1623 N N . CYS A 1 204 ? 9.107 -14.668 -22.987 1 96.33 204 CYS A N 1
ATOM 1624 C CA . CYS A 1 204 ? 9.506 -16.07 -22.941 1 96.33 204 CYS A CA 1
ATOM 1625 C C . CYS A 1 204 ? 8.316 -16.985 -23.201 1 96.33 204 CYS A C 1
ATOM 1627 O O . CYS A 1 204 ? 7.175 -16.523 -23.269 1 96.33 204 CYS A O 1
ATOM 1629 N N . ILE A 1 205 ? 8.655 -18.237 -23.501 1 95.83 205 ILE A N 1
ATOM 1630 C CA . ILE A 1 205 ? 7.623 -19.265 -23.574 1 95.83 205 ILE A CA 1
ATOM 1631 C C . ILE A 1 205 ? 7.297 -19.769 -22.17 1 95.83 205 ILE A C 1
ATOM 1633 O O . ILE A 1 205 ? 8.198 -20.125 -21.407 1 95.83 205 ILE A O 1
ATOM 1637 N N . ILE A 1 206 ? 6.026 -19.708 -21.848 1 94.41 206 ILE A N 1
ATOM 1638 C CA . ILE A 1 206 ? 5.636 -20.152 -20.514 1 94.41 206 ILE A CA 1
ATOM 1639 C C . ILE A 1 206 ? 4.198 -20.666 -20.54 1 94.41 206 ILE A C 1
ATOM 1641 O O . ILE A 1 206 ? 3.315 -20.029 -21.119 1 94.41 206 ILE A O 1
ATOM 1645 N N . GLY A 1 207 ? 4.043 -21.782 -19.978 1 91.39 207 GLY A N 1
ATOM 1646 C CA . GLY A 1 207 ? 2.701 -22.332 -19.871 1 91.39 207 GLY A CA 1
ATOM 1647 C C . GLY A 1 207 ? 2.645 -23.825 -20.136 1 91.39 207 GLY A C 1
ATOM 1648 O O . GLY A 1 207 ? 3.536 -24.379 -20.783 1 91.39 207 GLY A O 1
ATOM 1649 N N . VAL A 1 208 ? 1.562 -24.445 -19.659 1 88.86 208 VAL A N 1
ATOM 1650 C CA . VAL A 1 208 ? 1.417 -25.892 -19.782 1 88.86 208 VAL A CA 1
ATOM 1651 C C . VAL A 1 208 ? 0.588 -26.226 -21.02 1 88.86 208 VAL A C 1
ATOM 1653 O O . VAL A 1 208 ? 0.686 -27.329 -21.562 1 88.86 208 VAL A O 1
ATOM 1656 N N . ASN A 1 209 ? -0.184 -25.252 -21.471 1 88.27 209 ASN A N 1
ATOM 1657 C CA . ASN A 1 209 ? -1.066 -25.506 -22.606 1 88.27 209 ASN A CA 1
ATOM 1658 C C . ASN A 1 209 ? -0.317 -25.404 -23.931 1 88.27 209 ASN A C 1
ATOM 1660 O O . ASN A 1 209 ? 0.539 -24.533 -24.1 1 88.27 209 ASN A O 1
ATOM 1664 N N . PRO A 1 210 ? -0.673 -26.212 -24.837 1 91.29 210 PRO A N 1
ATOM 1665 C CA . PRO A 1 210 ? 0.039 -26.226 -26.117 1 91.29 210 PRO A CA 1
ATOM 1666 C C . PRO A 1 210 ? 0.039 -24.864 -26.807 1 91.29 210 PRO A C 1
ATOM 1668 O O . PRO A 1 210 ? 1.053 -24.46 -27.384 1 91.29 210 PRO A O 1
ATOM 1671 N N . HIS A 1 211 ? -1.027 -24.145 -26.787 1 89.43 211 HIS A N 1
ATOM 1672 C CA . HIS A 1 211 ? -1.109 -22.866 -27.483 1 89.43 211 HIS A CA 1
ATOM 1673 C C . HIS A 1 211 ? -0.183 -21.834 -26.848 1 89.43 211 HIS A C 1
ATOM 1675 O O . HIS A 1 211 ? 0.24 -20.883 -27.51 1 89.43 211 HIS A O 1
ATOM 1681 N N . GLU A 1 212 ? 0.147 -22.003 -25.595 1 89.17 212 GLU A N 1
ATOM 1682 C CA . GLU A 1 212 ? 1.025 -21.083 -24.878 1 89.17 212 GLU A CA 1
ATOM 1683 C C . GLU A 1 212 ? 2.487 -21.311 -25.251 1 89.17 212 GLU A C 1
ATOM 1685 O O . GLU A 1 212 ? 3.36 -20.531 -24.866 1 89.17 212 GLU A O 1
ATOM 1690 N N . ARG A 1 213 ? 2.726 -22.374 -26.018 1 91.77 213 ARG A N 1
ATOM 1691 C CA . ARG A 1 213 ? 4.107 -22.766 -26.277 1 91.77 213 ARG A CA 1
ATOM 1692 C C . ARG A 1 213 ? 4.536 -22.363 -27.684 1 91.77 213 ARG A C 1
ATOM 1694 O O . ARG A 1 213 ? 5.658 -22.655 -28.104 1 91.77 213 ARG A O 1
ATOM 1701 N N . GLU A 1 214 ? 3.671 -21.705 -28.338 1 91.73 214 GLU A N 1
ATOM 1702 C CA . GLU A 1 214 ? 3.916 -21.342 -29.731 1 91.73 214 GLU A CA 1
ATOM 1703 C C . GLU A 1 214 ? 4.602 -19.983 -29.834 1 91.73 214 GLU A C 1
ATOM 1705 O O . GLU A 1 214 ? 5.515 -19.803 -30.642 1 91.73 214 GLU A O 1
ATOM 1710 N N . ASP A 1 215 ? 4.127 -19.039 -29.033 1 92.6 215 ASP A N 1
ATOM 1711 C CA . ASP A 1 215 ? 4.654 -17.678 -29.07 1 92.6 215 ASP A CA 1
ATOM 1712 C C . ASP A 1 215 ? 5.152 -17.244 -27.693 1 92.6 215 ASP A C 1
ATOM 1714 O O . ASP A 1 215 ? 4.572 -17.618 -26.672 1 92.6 215 ASP A O 1
ATOM 1718 N N . LYS A 1 216 ? 6.129 -16.461 -27.781 1 94.7 216 LYS A N 1
ATOM 1719 C CA . LYS A 1 216 ? 6.58 -15.857 -26.531 1 94.7 216 LYS A CA 1
ATOM 1720 C C . LYS A 1 216 ? 5.532 -14.896 -25.976 1 94.7 216 LYS A C 1
ATOM 1722 O O . LYS A 1 216 ? 4.839 -14.217 -26.738 1 94.7 216 LYS A O 1
ATOM 1727 N N . GLN A 1 217 ? 5.417 -14.853 -24.747 1 94.27 217 GLN A N 1
ATOM 1728 C CA . GLN A 1 217 ? 4.555 -13.89 -24.07 1 94.27 217 GLN A CA 1
ATOM 1729 C C . GLN A 1 217 ? 5.348 -13.043 -23.079 1 94.27 217 GLN A C 1
ATOM 1731 O O . GLN A 1 217 ? 6.405 -13.462 -22.603 1 94.27 217 GLN A O 1
ATOM 1736 N N . ILE A 1 218 ? 4.809 -11.878 -22.842 1 94.99 218 ILE A N 1
ATOM 1737 C CA . ILE A 1 218 ? 5.45 -10.983 -21.885 1 94.99 218 ILE A CA 1
ATOM 1738 C C . ILE A 1 218 ? 5.145 -11.444 -20.462 1 94.99 218 ILE A C 1
ATOM 1740 O O . ILE A 1 218 ? 3.993 -11.736 -20.131 1 94.99 218 ILE A O 1
ATOM 1744 N N . VAL A 1 219 ? 6.166 -11.573 -19.701 1 96.89 219 VAL A N 1
ATOM 1745 C CA . VAL A 1 219 ? 6.058 -11.76 -18.258 1 96.89 219 VAL A CA 1
ATOM 1746 C C . VAL A 1 219 ? 6.698 -10.578 -17.534 1 96.89 219 VAL A C 1
ATOM 1748 O O . VAL A 1 219 ? 7.709 -10.037 -17.988 1 96.89 219 VAL A O 1
ATOM 1751 N N . GLU A 1 220 ? 6.063 -10.186 -16.492 1 97.65 220 GLU A N 1
ATOM 1752 C CA . GLU A 1 220 ? 6.594 -9.084 -15.696 1 97.65 220 GLU A CA 1
ATOM 1753 C C . GLU A 1 220 ? 7.133 -9.579 -14.357 1 97.65 220 GLU A C 1
ATOM 1755 O O . GLU A 1 220 ? 6.449 -10.313 -13.64 1 97.65 220 GLU A O 1
ATOM 1760 N N . LEU A 1 221 ? 8.29 -9.124 -14 1 98.49 221 LEU A N 1
ATOM 1761 C CA . LEU A 1 221 ? 8.912 -9.506 -12.737 1 98.49 221 LEU A CA 1
ATOM 1762 C C . LEU A 1 221 ? 9.129 -8.286 -11.847 1 98.49 221 LEU A C 1
ATOM 1764 O O . LEU A 1 221 ? 9.236 -7.162 -12.343 1 98.49 221 LEU A O 1
ATOM 1768 N N . ALA A 1 222 ? 9.135 -8.548 -10.606 1 98.65 222 ALA A N 1
ATOM 1769 C CA . ALA A 1 222 ? 9.563 -7.585 -9.594 1 98.65 222 ALA A CA 1
ATOM 1770 C C . ALA A 1 222 ? 10.504 -8.233 -8.583 1 98.65 222 ALA A C 1
ATOM 1772 O O . ALA A 1 222 ? 10.326 -9.397 -8.217 1 98.65 222 ALA A O 1
ATOM 1773 N N . LEU A 1 223 ? 11.468 -7.506 -8.185 1 98.48 223 LEU A N 1
ATOM 1774 C CA . LEU A 1 223 ? 12.409 -7.934 -7.156 1 98.48 223 LEU A CA 1
ATOM 1775 C C . LEU A 1 223 ? 12.331 -7.023 -5.935 1 98.48 223 LEU A C 1
ATOM 1777 O O . LEU A 1 223 ? 12.37 -5.798 -6.066 1 98.48 223 LEU A O 1
ATOM 1781 N N . THR A 1 224 ? 12.199 -7.606 -4.822 1 97.86 224 THR A N 1
ATOM 1782 C CA . THR A 1 224 ? 12.14 -6.844 -3.58 1 97.86 224 THR A CA 1
ATOM 1783 C C . THR A 1 224 ? 13.231 -7.299 -2.614 1 97.86 224 THR A C 1
ATOM 1785 O O . THR A 1 224 ? 13.442 -8.5 -2.429 1 97.86 224 THR A O 1
ATOM 1788 N N . PHE A 1 225 ? 13.87 -6.347 -1.985 1 96.52 225 PHE A N 1
ATOM 1789 C CA . PHE A 1 225 ? 14.92 -6.555 -0.995 1 96.52 225 PHE A CA 1
ATOM 1790 C C . PHE A 1 225 ? 14.59 -5.829 0.304 1 96.52 225 PHE A C 1
ATOM 1792 O O . PHE A 1 225 ? 14.287 -4.634 0.294 1 96.52 225 PHE A O 1
ATOM 1799 N N . ARG A 1 226 ? 14.611 -6.565 1.341 1 93.86 226 ARG A N 1
ATOM 1800 C CA . ARG A 1 226 ? 14.266 -5.969 2.627 1 93.86 226 ARG A CA 1
ATOM 1801 C C . ARG A 1 226 ? 15.412 -6.112 3.623 1 93.86 226 ARG A C 1
ATOM 1803 O O . ARG A 1 226 ? 15.96 -7.204 3.794 1 93.86 226 ARG A O 1
ATOM 1810 N N . ARG A 1 227 ? 15.803 -5.024 4.102 1 87.89 227 ARG A N 1
ATOM 1811 C CA . ARG A 1 227 ? 16.772 -5.043 5.192 1 87.89 227 ARG A CA 1
ATOM 1812 C C . ARG A 1 227 ? 16.076 -4.944 6.546 1 87.89 227 ARG A C 1
ATOM 1814 O O . ARG A 1 227 ? 15.342 -3.988 6.804 1 87.89 227 ARG A O 1
ATOM 1821 N N . VAL A 1 228 ? 16.221 -6.121 7.187 1 66.97 228 VAL A N 1
ATOM 1822 C CA . VAL A 1 228 ? 15.756 -6.102 8.57 1 66.97 228 VAL A CA 1
ATOM 1823 C C . VAL A 1 228 ? 16.948 -5.969 9.514 1 66.97 228 VAL A C 1
ATOM 1825 O O . VAL A 1 228 ? 18.09 -6.222 9.122 1 66.97 228 VAL A O 1
ATOM 1828 N N . LYS A 1 229 ? 16.751 -5.529 10.63 1 63.15 229 LYS A N 1
ATOM 1829 C CA . LYS A 1 229 ? 17.783 -5.301 11.637 1 63.15 229 LYS A CA 1
ATOM 1830 C C . LYS A 1 229 ? 18.798 -6.441 11.652 1 63.15 229 LYS A C 1
ATOM 1832 O O . LYS A 1 229 ? 18.421 -7.614 11.697 1 63.15 229 LYS A O 1
ATOM 1837 N N . GLY A 1 230 ? 20.006 -6.088 11.508 1 59.83 230 GLY A N 1
ATOM 1838 C CA . GLY A 1 230 ? 21.092 -7.017 11.775 1 59.83 230 GLY A CA 1
ATOM 1839 C C . GLY A 1 230 ? 21.644 -7.666 10.52 1 59.83 230 GLY A C 1
ATOM 1840 O O . GLY A 1 230 ? 22.676 -8.339 10.565 1 59.83 230 GLY A O 1
ATOM 1841 N N . LYS A 1 231 ? 20.908 -7.461 9.399 1 64.77 231 LYS A N 1
ATOM 1842 C CA . LYS A 1 231 ? 21.445 -8.114 8.209 1 64.77 231 LYS A CA 1
ATOM 1843 C C . LYS A 1 231 ? 21.99 -7.089 7.219 1 64.77 231 LYS A C 1
ATOM 1845 O O . LYS A 1 231 ? 21.309 -6.117 6.885 1 64.77 231 LYS A O 1
ATOM 1850 N N . THR A 1 232 ? 23.294 -7.23 6.799 1 61.79 232 THR A N 1
ATOM 1851 C CA . THR A 1 232 ? 24.002 -6.208 6.036 1 61.79 232 THR A CA 1
ATOM 1852 C C . THR A 1 232 ? 23.868 -6.461 4.537 1 61.79 232 THR A C 1
ATOM 1854 O O . THR A 1 232 ? 23.882 -5.522 3.739 1 61.79 232 THR A O 1
ATOM 1857 N N . HIS A 1 233 ? 23.642 -7.679 4.125 1 71.6 233 HIS A N 1
ATOM 1858 C CA . HIS A 1 233 ? 23.715 -7.962 2.696 1 71.6 233 HIS A CA 1
ATOM 1859 C C . HIS A 1 233 ? 22.324 -8.162 2.102 1 71.6 233 HIS A C 1
ATOM 1861 O O . HIS A 1 233 ? 22.079 -9.148 1.403 1 71.6 233 HIS A O 1
ATOM 1867 N N . MET A 1 234 ? 21.545 -7.188 2.339 1 77.92 234 MET A N 1
ATOM 1868 C CA . MET A 1 234 ? 20.177 -7.386 1.87 1 77.92 234 MET A CA 1
ATOM 1869 C C . MET A 1 234 ? 19.816 -6.367 0.795 1 77.92 234 MET A C 1
ATOM 1871 O O . MET A 1 234 ? 18.849 -6.554 0.055 1 77.92 234 MET A O 1
ATOM 1875 N N . ILE A 1 235 ? 20.688 -5.36 0.609 1 84.1 235 ILE A N 1
ATOM 1876 C CA . ILE A 1 235 ? 20.362 -4.338 -0.38 1 84.1 235 ILE A CA 1
ATOM 1877 C C . ILE A 1 235 ? 21.396 -4.359 -1.503 1 84.1 235 ILE A C 1
ATOM 1879 O O . ILE A 1 235 ? 22.598 -4.245 -1.252 1 84.1 235 ILE A O 1
ATOM 1883 N N . PRO A 1 236 ? 20.88 -4.49 -2.682 1 85.75 236 PRO A N 1
ATOM 1884 C CA . PRO A 1 236 ? 21.811 -4.588 -3.809 1 85.75 236 PRO A CA 1
ATOM 1885 C C . PRO A 1 236 ? 22.524 -3.269 -4.101 1 85.75 236 PRO A C 1
ATOM 1887 O O . PRO A 1 236 ? 22.01 -2.198 -3.769 1 85.75 236 PRO A O 1
ATOM 1890 N N . LYS A 1 237 ? 23.708 -3.411 -4.786 1 78.64 237 LYS A N 1
ATOM 1891 C CA . LYS A 1 237 ? 24.461 -2.242 -5.23 1 78.64 237 LYS A CA 1
ATOM 1892 C C . LYS A 1 237 ? 24.427 -2.11 -6.75 1 78.64 237 LYS A C 1
ATOM 1894 O O . LYS A 1 237 ? 24.556 -1.008 -7.287 1 78.64 237 LYS A O 1
ATOM 1899 N N . GLU A 1 238 ? 24.227 -3.196 -7.384 1 87.75 238 GLU A N 1
ATOM 1900 C CA . GLU A 1 238 ? 24.254 -3.216 -8.843 1 87.75 238 GLU A CA 1
ATOM 1901 C C . GLU A 1 238 ? 22.885 -3.575 -9.415 1 87.75 238 GLU A C 1
ATOM 1903 O O . GLU A 1 238 ? 22.728 -4.617 -10.055 1 87.75 238 GLU A O 1
ATOM 1908 N N . TYR A 1 239 ? 22.04 -2.648 -9.479 1 90.82 239 TYR A N 1
ATOM 1909 C CA . TYR A 1 239 ? 20.665 -2.886 -9.906 1 90.82 239 TYR A CA 1
ATOM 1910 C C . TYR A 1 239 ? 20.604 -3.201 -11.395 1 90.82 239 TYR A C 1
ATOM 1912 O O . TYR A 1 239 ? 19.974 -4.179 -11.804 1 90.82 239 TYR A O 1
ATOM 1920 N N . GLN A 1 240 ? 21.295 -2.46 -12.189 1 90.95 240 GLN A N 1
ATOM 1921 C CA . GLN A 1 240 ? 21.214 -2.577 -13.641 1 90.95 240 GLN A CA 1
ATOM 1922 C C . GLN A 1 240 ? 21.76 -3.921 -14.115 1 90.95 240 GLN A C 1
ATOM 1924 O O . GLN A 1 240 ? 21.133 -4.598 -14.932 1 90.95 240 GLN A O 1
ATOM 1929 N N . THR A 1 241 ? 22.913 -4.215 -13.595 1 93.68 241 THR A N 1
ATOM 1930 C CA . THR A 1 241 ? 23.527 -5.483 -13.974 1 93.68 241 THR A CA 1
ATOM 1931 C C . THR A 1 241 ? 22.648 -6.657 -13.552 1 93.68 241 THR A C 1
ATOM 1933 O O . THR A 1 241 ? 22.456 -7.604 -14.318 1 93.68 241 THR A O 1
ATOM 1936 N N . MET A 1 242 ? 22.121 -6.575 -12.376 1 95.97 242 MET A N 1
ATOM 1937 C CA . MET A 1 242 ? 21.272 -7.637 -11.844 1 95.97 242 MET A CA 1
ATOM 1938 C C . MET A 1 242 ? 20.033 -7.829 -12.711 1 95.97 242 MET A C 1
ATOM 1940 O O . MET A 1 242 ? 19.711 -8.952 -13.101 1 95.97 242 MET A O 1
ATOM 1944 N N . VAL A 1 243 ? 19.37 -6.737 -13.066 1 97.02 243 VAL A N 1
ATOM 1945 C CA . VAL A 1 243 ? 18.141 -6.791 -13.849 1 97.02 243 VAL A CA 1
ATOM 1946 C C . VAL A 1 243 ? 18.444 -7.311 -15.252 1 97.02 243 VAL A C 1
ATOM 1948 O O . VAL A 1 243 ? 17.694 -8.126 -15.794 1 97.02 243 VAL A O 1
ATOM 1951 N N . SER A 1 244 ? 19.564 -6.88 -15.826 1 95.94 244 SER A N 1
ATOM 1952 C CA . SER A 1 244 ? 19.946 -7.35 -17.154 1 95.94 244 SER A CA 1
ATOM 1953 C C . SER A 1 244 ? 20.181 -8.857 -17.16 1 95.94 244 SER A C 1
ATOM 1955 O O . SER A 1 244 ? 19.709 -9.561 -18.056 1 95.94 244 SER A O 1
ATOM 1957 N N . LYS A 1 245 ? 20.854 -9.338 -16.202 1 96.98 245 LYS A N 1
ATOM 1958 C CA . LYS A 1 245 ? 21.153 -10.765 -16.12 1 96.98 245 LYS A CA 1
ATOM 1959 C C . LYS A 1 245 ? 19.878 -11.585 -15.95 1 96.98 245 LYS A C 1
ATOM 1961 O O . LYS A 1 245 ? 19.698 -12.608 -16.614 1 96.98 245 LYS A O 1
ATOM 1966 N N . VAL A 1 246 ? 19.026 -11.139 -15.065 1 97.98 246 VAL A N 1
ATOM 1967 C CA . VAL A 1 246 ? 17.767 -11.84 -14.833 1 97.98 246 VAL A CA 1
ATOM 1968 C C . VAL A 1 246 ? 16.937 -11.85 -16.115 1 97.98 246 VAL A C 1
ATOM 1970 O O . VAL A 1 246 ? 16.472 -12.905 -16.552 1 97.98 246 VAL A O 1
ATOM 1973 N N . ALA A 1 247 ? 16.773 -10.704 -16.724 1 97.67 247 ALA A N 1
ATOM 1974 C CA . ALA A 1 247 ? 15.942 -10.569 -17.917 1 97.67 247 ALA A CA 1
ATOM 1975 C C . ALA A 1 247 ? 16.482 -11.424 -19.061 1 97.67 247 ALA A C 1
ATOM 1977 O O . ALA A 1 247 ? 15.723 -12.13 -19.729 1 97.67 247 ALA A O 1
ATOM 1978 N N . GLU A 1 248 ? 17.76 -11.359 -19.285 1 97.21 248 GLU A N 1
ATOM 1979 C CA . GLU A 1 248 ? 18.384 -12.117 -20.365 1 97.21 248 GLU A CA 1
ATOM 1980 C C . GLU A 1 248 ? 18.223 -13.619 -20.15 1 97.21 248 GLU A C 1
ATOM 1982 O O . GLU A 1 248 ? 17.998 -14.368 -21.103 1 97.21 248 GLU A O 1
ATOM 1987 N N . SER A 1 249 ? 18.396 -13.996 -18.978 1 97.7 249 SER A N 1
ATOM 1988 C CA . SER A 1 249 ? 18.238 -15.412 -18.663 1 97.7 249 SER A CA 1
ATOM 1989 C C . SER A 1 249 ? 16.795 -15.865 -18.859 1 97.7 249 SER A C 1
ATOM 1991 O O . SER A 1 249 ? 16.545 -16.919 -19.449 1 97.7 249 SER A O 1
ATOM 1993 N N . VAL A 1 250 ? 15.846 -15.114 -18.357 1 97.1 250 VAL A N 1
ATOM 1994 C CA . VAL A 1 250 ? 14.429 -15.448 -18.451 1 97.1 250 VAL A CA 1
ATOM 1995 C C . VAL A 1 250 ? 14.01 -15.516 -19.918 1 97.1 250 VAL A C 1
ATOM 1997 O O . VAL A 1 250 ? 13.253 -16.406 -20.313 1 97.1 250 VAL A O 1
ATOM 2000 N N . ASP A 1 251 ? 14.515 -14.664 -20.727 1 96.67 251 ASP A N 1
ATOM 2001 C CA . ASP A 1 251 ? 14.184 -14.602 -22.147 1 96.67 251 ASP A CA 1
ATOM 2002 C C . ASP A 1 251 ? 14.509 -15.921 -22.845 1 96.67 251 ASP A C 1
ATOM 2004 O O . ASP A 1 251 ? 13.949 -16.225 -23.901 1 96.67 251 ASP A O 1
ATOM 2008 N N . LYS A 1 252 ? 15.351 -16.687 -22.226 1 96.77 252 LYS A N 1
ATOM 2009 C CA . LYS A 1 252 ? 15.846 -17.897 -22.876 1 96.77 252 LYS A CA 1
ATOM 2010 C C . LYS A 1 252 ? 15.157 -19.14 -22.32 1 96.77 252 LYS A C 1
ATOM 2012 O O . LYS A 1 252 ? 15.407 -20.255 -22.785 1 96.77 252 LYS A O 1
ATOM 2017 N N . THR A 1 253 ? 14.275 -18.911 -21.407 1 95.14 253 THR A N 1
ATOM 2018 C CA . THR A 1 253 ? 13.654 -20.059 -20.755 1 95.14 253 THR A CA 1
ATOM 2019 C C . THR A 1 253 ? 12.348 -20.434 -21.449 1 95.14 253 THR A C 1
ATOM 2021 O O . THR A 1 253 ? 11.838 -19.676 -22.277 1 95.14 253 THR A O 1
ATOM 2024 N N . SER A 1 254 ? 11.885 -21.645 -21.155 1 95.76 254 SER A N 1
ATOM 2025 C CA . SER A 1 254 ? 10.609 -22.166 -21.633 1 95.76 254 SER A CA 1
ATOM 2026 C C . SER A 1 254 ? 9.929 -23.023 -20.57 1 95.76 254 SER A C 1
ATOM 2028 O O . SER A 1 254 ? 9.531 -24.158 -20.841 1 95.76 254 SER A O 1
ATOM 2030 N N . TYR A 1 255 ? 9.772 -22.478 -19.481 1 95.7 255 TYR A N 1
ATOM 2031 C CA . TYR A 1 255 ? 9.173 -23.209 -18.371 1 95.7 255 TYR A CA 1
ATOM 2032 C C . TYR A 1 255 ? 7.687 -23.445 -18.61 1 95.7 255 TYR A C 1
ATOM 2034 O O . TYR A 1 255 ? 7.048 -22.704 -19.361 1 95.7 255 TYR A O 1
ATOM 2042 N N . GLU A 1 256 ? 7.205 -24.4 -17.973 1 94.38 256 GLU A N 1
ATOM 2043 C CA . GLU A 1 256 ? 5.772 -24.671 -18.021 1 94.38 256 GLU A CA 1
ATOM 2044 C C . GLU A 1 256 ? 5.027 -23.897 -16.937 1 94.38 256 GLU A C 1
ATOM 2046 O O . GLU A 1 256 ? 3.843 -23.59 -17.088 1 94.38 256 GLU A O 1
ATOM 2051 N N . THR A 1 257 ? 5.732 -23.552 -15.865 1 93.72 257 THR A N 1
ATOM 2052 C CA . THR A 1 257 ? 5.052 -22.929 -14.735 1 93.72 257 THR A CA 1
ATOM 2053 C C . THR A 1 257 ? 5.738 -21.623 -14.344 1 93.72 257 THR A C 1
ATOM 2055 O O . THR A 1 257 ? 6.95 -21.477 -14.516 1 93.72 257 THR A O 1
ATOM 2058 N N . VAL A 1 258 ? 4.882 -20.733 -13.778 1 95.15 258 VAL A N 1
ATOM 2059 C CA . VAL A 1 258 ? 5.395 -19.476 -13.246 1 95.15 258 VAL A CA 1
ATOM 2060 C C . VAL A 1 258 ? 6.23 -19.745 -11.996 1 95.15 258 VAL A C 1
ATOM 2062 O O . VAL A 1 258 ? 7.186 -19.02 -11.711 1 95.15 258 VAL A O 1
ATOM 2065 N N . GLU A 1 259 ? 5.952 -20.808 -11.245 1 95.94 259 GLU A N 1
ATOM 2066 C CA . GLU A 1 259 ? 6.699 -21.221 -10.061 1 95.94 259 GLU A CA 1
ATOM 2067 C C . GLU A 1 259 ? 8.16 -21.501 -10.4 1 95.94 259 GLU A C 1
ATOM 2069 O O . GLU A 1 259 ? 9.065 -21.022 -9.714 1 95.94 259 GLU A O 1
ATOM 2074 N N . ALA A 1 260 ? 8.359 -22.21 -11.471 1 97.23 260 ALA A N 1
ATOM 2075 C CA . ALA A 1 260 ? 9.711 -22.536 -11.917 1 97.23 260 ALA A CA 1
ATOM 2076 C C . ALA A 1 260 ? 10.451 -21.285 -12.383 1 97.23 260 ALA A C 1
ATOM 2078 O O . ALA A 1 260 ? 11.628 -21.098 -12.067 1 97.23 260 ALA A O 1
ATOM 2079 N N . LEU A 1 261 ? 9.717 -20.514 -13.079 1 97.7 261 LEU A N 1
ATOM 2080 C CA . LEU A 1 261 ? 10.314 -19.285 -13.589 1 97.7 261 LEU A CA 1
ATOM 2081 C C . LEU A 1 261 ? 10.744 -18.374 -12.444 1 97.7 261 LEU A C 1
ATOM 2083 O O . LEU A 1 261 ? 11.846 -17.819 -12.467 1 97.7 261 LEU A O 1
ATOM 2087 N N . ALA A 1 262 ? 9.88 -18.19 -11.446 1 98.02 262 ALA A N 1
ATOM 2088 C CA . ALA A 1 262 ? 10.196 -17.352 -10.292 1 98.02 262 ALA A CA 1
ATOM 2089 C C . ALA A 1 262 ? 11.406 -17.893 -9.536 1 98.02 262 ALA A C 1
ATOM 2091 O O . ALA A 1 262 ? 12.273 -17.126 -9.11 1 98.02 262 ALA A O 1
ATOM 2092 N N . THR A 1 263 ? 11.427 -19.162 -9.359 1 97.56 263 THR A N 1
ATOM 2093 C CA . THR A 1 263 ? 12.543 -19.8 -8.67 1 97.56 263 THR A CA 1
ATOM 2094 C C . THR A 1 263 ? 13.842 -19.603 -9.446 1 97.56 263 THR A C 1
ATOM 2096 O O . THR A 1 263 ? 14.895 -19.357 -8.854 1 97.56 263 THR A O 1
ATOM 2099 N N . HIS A 1 264 ? 13.768 -19.707 -10.729 1 98.02 264 HIS A N 1
ATOM 2100 C CA . HIS A 1 264 ? 14.919 -19.473 -11.594 1 98.02 264 HIS A CA 1
ATOM 2101 C C . HIS A 1 264 ? 15.462 -18.06 -11.419 1 98.02 264 HIS A C 1
ATOM 2103 O O . HIS A 1 264 ? 16.671 -17.87 -11.263 1 98.02 264 HIS A O 1
ATOM 2109 N N . ALA A 1 265 ? 14.596 -17.124 -11.462 1 98.34 265 ALA A N 1
ATOM 2110 C CA . ALA A 1 265 ? 15.008 -15.735 -11.277 1 98.34 265 ALA A CA 1
ATOM 2111 C C . ALA A 1 265 ? 15.66 -15.533 -9.912 1 98.34 265 ALA A C 1
ATOM 2113 O O . ALA A 1 265 ? 16.69 -14.864 -9.803 1 98.34 265 ALA A O 1
ATOM 2114 N N . ALA A 1 266 ? 15.062 -16.082 -8.871 1 98.07 266 ALA A N 1
ATOM 2115 C CA . ALA A 1 266 ? 15.622 -15.989 -7.525 1 98.07 266 ALA A CA 1
ATOM 2116 C C . ALA A 1 266 ? 17.026 -16.584 -7.473 1 98.07 266 ALA A C 1
ATOM 2118 O O . ALA A 1 266 ? 17.916 -16.034 -6.82 1 98.07 266 ALA A O 1
ATOM 2119 N N . LYS A 1 267 ? 17.196 -17.663 -8.114 1 97.8 267 LYS A N 1
ATOM 2120 C CA . LYS A 1 267 ? 18.493 -18.332 -8.146 1 97.8 267 LYS A CA 1
ATOM 2121 C C . LYS A 1 267 ? 19.563 -17.427 -8.751 1 97.8 267 LYS A C 1
ATOM 2123 O O . LYS A 1 267 ? 20.653 -17.287 -8.192 1 97.8 267 LYS A O 1
ATOM 2128 N N . ILE A 1 268 ? 19.24 -16.821 -9.847 1 97.68 268 ILE A N 1
ATOM 2129 C CA . ILE A 1 268 ? 20.193 -15.932 -10.503 1 97.68 268 ILE A CA 1
ATOM 2130 C C . ILE A 1 268 ? 20.609 -14.822 -9.54 1 97.68 268 ILE A C 1
ATOM 2132 O O . ILE A 1 268 ? 21.801 -14.552 -9.371 1 97.68 268 ILE A O 1
ATOM 2136 N N . VAL A 1 269 ? 19.664 -14.237 -8.882 1 97.2 269 VAL A N 1
ATOM 2137 C CA . VAL A 1 269 ? 19.906 -13.102 -7.998 1 97.2 269 VAL A CA 1
ATOM 2138 C C . VAL A 1 269 ? 20.775 -13.538 -6.821 1 97.2 269 VAL A C 1
ATOM 2140 O O . VAL A 1 269 ? 21.766 -12.88 -6.495 1 97.2 269 VAL A O 1
ATOM 2143 N N . LEU A 1 270 ? 20.501 -14.658 -6.219 1 95.66 270 LEU A N 1
ATOM 2144 C CA . LEU A 1 270 ? 21.116 -15.043 -4.953 1 95.66 270 LEU A CA 1
ATOM 2145 C C . LEU A 1 270 ? 22.447 -15.748 -5.186 1 95.66 270 LEU A C 1
ATOM 2147 O O . LEU A 1 270 ? 23.316 -15.748 -4.312 1 95.66 270 LEU A O 1
ATOM 2151 N N . VAL A 1 271 ? 22.583 -16.357 -6.329 1 96.08 271 VAL A N 1
ATOM 2152 C CA . VAL A 1 271 ? 23.822 -17.07 -6.622 1 96.08 271 VAL A CA 1
ATOM 2153 C C . VAL A 1 271 ? 24.858 -16.097 -7.182 1 96.08 271 VAL A C 1
ATOM 2155 O O . VAL A 1 271 ? 26.042 -16.181 -6.849 1 96.08 271 VAL A O 1
ATOM 2158 N N . GLU A 1 272 ? 24.468 -15.169 -7.962 1 94.95 272 GLU A N 1
ATOM 2159 C CA . GLU A 1 272 ? 25.418 -14.313 -8.667 1 94.95 272 GLU A CA 1
ATOM 2160 C C . GLU A 1 272 ? 25.702 -13.038 -7.878 1 94.95 272 GLU A C 1
ATOM 2162 O O . GLU A 1 272 ? 26.677 -12.336 -8.153 1 94.95 272 GLU A O 1
ATOM 2167 N N . PHE A 1 273 ? 24.874 -12.705 -6.969 1 94.43 273 PHE A N 1
ATOM 2168 C CA . PHE A 1 273 ? 25.068 -11.484 -6.197 1 94.43 273 PHE A CA 1
ATOM 2169 C C . PHE A 1 273 ? 25.115 -11.789 -4.704 1 94.43 273 PHE A C 1
ATOM 2171 O O . PHE A 1 273 ? 24.516 -12.765 -4.246 1 94.43 273 PHE A O 1
ATOM 2178 N N . PRO A 1 274 ? 25.841 -10.994 -3.95 1 90.8 274 PRO A N 1
ATOM 2179 C CA . PRO A 1 274 ? 26.013 -11.245 -2.517 1 90.8 274 PRO A CA 1
ATOM 2180 C C . PRO A 1 274 ? 24.812 -10.79 -1.69 1 90.8 274 PRO A C 1
ATOM 2182 O O . PRO A 1 274 ? 24.936 -9.882 -0.864 1 90.8 274 PRO A O 1
ATOM 2185 N N . LEU A 1 275 ? 23.686 -11.458 -1.85 1 92.96 275 LEU A N 1
ATOM 2186 C CA . LEU A 1 275 ? 22.45 -11.133 -1.146 1 92.96 275 LEU A CA 1
ATOM 2187 C C . LEU A 1 275 ? 21.938 -12.337 -0.363 1 92.96 275 LEU A C 1
ATOM 2189 O O . LEU A 1 275 ? 22.112 -13.481 -0.79 1 92.96 275 LEU A O 1
ATOM 2193 N N . ASP A 1 276 ? 21.277 -12.067 0.717 1 91.48 276 ASP A N 1
ATOM 2194 C CA . ASP A 1 276 ? 20.83 -13.121 1.622 1 91.48 276 ASP A CA 1
ATOM 2195 C C . ASP A 1 276 ? 19.434 -13.611 1.246 1 91.48 276 ASP A C 1
ATOM 2197 O O . ASP A 1 276 ? 19.088 -14.768 1.496 1 91.48 276 ASP A O 1
ATOM 2201 N N . GLU A 1 277 ? 18.681 -12.734 0.738 1 93.99 277 GLU A N 1
ATOM 2202 C CA . GLU A 1 277 ? 17.279 -13.058 0.492 1 93.99 277 GLU A CA 1
ATOM 2203 C C . GLU A 1 277 ? 16.691 -12.168 -0.599 1 93.99 277 GLU A C 1
ATOM 2205 O O . GLU A 1 277 ? 17.115 -11.024 -0.77 1 93.99 277 GLU A O 1
ATOM 2210 N N . VAL A 1 278 ? 15.715 -12.7 -1.311 1 96.36 278 VAL A N 1
ATOM 2211 C CA . VAL A 1 278 ? 15.021 -11.916 -2.327 1 96.36 278 VAL A CA 1
ATOM 2212 C C . VAL A 1 278 ? 13.566 -12.371 -2.426 1 96.36 278 VAL A C 1
ATOM 2214 O O . VAL A 1 278 ? 13.268 -13.558 -2.272 1 96.36 278 VAL A O 1
ATOM 2217 N N . THR A 1 279 ? 12.696 -11.434 -2.585 1 97.76 279 THR A N 1
ATOM 2218 C CA . THR A 1 279 ? 11.317 -11.716 -2.969 1 97.76 279 THR A CA 1
ATOM 2219 C C . THR A 1 279 ? 11.107 -11.457 -4.458 1 97.76 279 THR A C 1
ATOM 2221 O O . THR A 1 279 ? 11.451 -10.386 -4.962 1 97.76 279 THR A O 1
ATOM 2224 N N . VAL A 1 280 ? 10.592 -12.428 -5.14 1 98.52 280 VAL A N 1
ATOM 2225 C CA . VAL A 1 280 ? 10.371 -12.341 -6.58 1 98.52 280 VAL A CA 1
ATOM 2226 C C . VAL A 1 280 ? 8.879 -12.458 -6.882 1 98.52 280 VAL A C 1
ATOM 2228 O O . VAL A 1 280 ? 8.224 -13.409 -6.449 1 98.52 280 VAL A O 1
ATOM 2231 N N . ARG A 1 281 ? 8.381 -11.507 -7.555 1 98.57 281 ARG A N 1
ATOM 2232 C CA . ARG A 1 281 ? 7.021 -11.573 -8.08 1 98.57 281 ARG A CA 1
ATOM 2233 C C . ARG A 1 281 ? 7.027 -11.756 -9.594 1 98.57 281 ARG A C 1
ATOM 2235 O O . ARG A 1 281 ? 7.741 -11.048 -10.308 1 98.57 281 ARG A O 1
ATOM 2242 N N . VAL A 1 282 ? 6.317 -12.719 -10.059 1 98.13 282 VAL A N 1
ATOM 2243 C CA . VAL A 1 282 ? 6.154 -12.966 -11.488 1 98.13 282 VAL A CA 1
ATOM 2244 C C . VAL A 1 282 ? 4.672 -12.934 -11.853 1 98.13 282 VAL A C 1
ATOM 2246 O O . VAL A 1 282 ? 3.855 -13.604 -11.216 1 98.13 282 VAL A O 1
ATOM 2249 N N . GLU A 1 283 ? 4.397 -12.204 -12.88 1 97.25 283 GLU A N 1
ATOM 2250 C CA . GLU A 1 283 ? 3.001 -12.065 -13.284 1 97.25 283 GLU A CA 1
ATOM 2251 C C . GLU A 1 283 ? 2.857 -12.129 -14.802 1 97.25 283 GLU A C 1
ATOM 2253 O O . GLU A 1 283 ? 3.745 -11.687 -15.534 1 97.25 283 GLU A O 1
ATOM 2258 N N . LYS A 1 284 ? 1.764 -12.696 -15.227 1 95.38 284 LYS A N 1
ATOM 2259 C CA . LYS A 1 284 ? 1.381 -12.766 -16.634 1 95.38 284 LYS A CA 1
ATOM 2260 C C . LYS A 1 284 ? 0.232 -11.809 -16.939 1 95.38 284 LYS A C 1
ATOM 2262 O O . LYS A 1 284 ? -0.924 -12.096 -16.621 1 95.38 284 LYS A O 1
ATOM 2267 N N . PRO A 1 285 ? 0.533 -10.758 -17.614 1 92.38 285 PRO A N 1
ATOM 2268 C CA . PRO A 1 285 ? -0.518 -9.775 -17.885 1 92.38 285 PRO A CA 1
ATOM 2269 C C . PRO A 1 285 ? -1.517 -10.253 -18.937 1 92.38 285 PRO A C 1
ATOM 2271 O O . PRO A 1 285 ? -2.652 -9.77 -18.98 1 92.38 285 PRO A O 1
ATOM 2274 N N . SER A 1 286 ? -1.2 -11.266 -19.682 1 87.77 286 SER A N 1
ATOM 2275 C CA . SER A 1 286 ? -2.05 -11.637 -20.809 1 87.77 286 SER A CA 1
ATOM 2276 C C . SER A 1 286 ? -2.726 -12.983 -20.571 1 87.77 286 SER A C 1
ATOM 2278 O O . SER A 1 286 ? -3.413 -13.503 -21.453 1 87.77 286 SER A O 1
ATOM 2280 N N . ALA A 1 287 ? -2.602 -13.519 -19.436 1 86.21 287 ALA A N 1
ATOM 2281 C CA . ALA A 1 287 ? -3.075 -14.879 -19.194 1 86.21 287 ALA A CA 1
ATOM 2282 C C . ALA A 1 287 ? -4.6 -14.936 -19.186 1 86.21 287 ALA A C 1
ATOM 2284 O O . ALA A 1 287 ? -5.195 -15.884 -19.705 1 86.21 287 ALA A O 1
ATOM 2285 N N . LEU A 1 288 ? -5.198 -14.002 -18.537 1 87.7 288 LEU A N 1
ATOM 2286 C CA . LEU A 1 288 ? -6.652 -13.926 -18.44 1 87.7 288 LEU A CA 1
ATOM 2287 C C . LEU A 1 288 ? -7.157 -12.562 -18.898 1 87.7 288 LEU A C 1
ATOM 2289 O O . LEU A 1 288 ? -6.646 -11.528 -18.463 1 87.7 288 LEU A O 1
ATOM 2293 N N . ALA A 1 289 ? -8.132 -12.547 -19.674 1 85.87 289 ALA A N 1
ATOM 2294 C CA . ALA A 1 289 ? -8.573 -11.348 -20.382 1 85.87 289 ALA A CA 1
ATOM 2295 C C . ALA A 1 289 ? -8.98 -10.251 -19.403 1 85.87 289 ALA A C 1
ATOM 2297 O O . ALA A 1 289 ? -8.727 -9.068 -19.645 1 85.87 289 ALA A O 1
ATOM 2298 N N . PHE A 1 290 ? -9.591 -10.594 -18.32 1 90.26 290 PHE A N 1
ATOM 2299 C CA . PHE A 1 290 ? -10.137 -9.579 -17.427 1 90.26 290 PHE A CA 1
ATOM 2300 C C . PHE A 1 290 ? -9.252 -9.407 -16.198 1 90.26 290 PHE A C 1
ATOM 2302 O O . PHE A 1 290 ? -9.636 -8.734 -15.239 1 90.26 290 PHE A O 1
ATOM 2309 N N . VAL A 1 291 ? -8.126 -10.066 -16.244 1 92.76 291 VAL A N 1
ATOM 2310 C CA . VAL A 1 291 ? -7.186 -10.009 -15.129 1 92.76 291 VAL A CA 1
ATOM 2311 C C . VAL A 1 291 ? -5.902 -9.311 -15.571 1 92.76 291 VAL A C 1
ATOM 2313 O O . VAL A 1 291 ? -5.21 -9.784 -16.475 1 92.76 291 VAL A O 1
ATOM 2316 N N . ALA A 1 292 ? -5.675 -8.223 -14.949 1 94.09 292 ALA A N 1
ATOM 2317 C CA . ALA A 1 292 ? -4.488 -7.48 -15.363 1 94.09 292 ALA A CA 1
ATOM 2318 C C . ALA A 1 292 ? -3.218 -8.284 -15.103 1 94.09 292 ALA A C 1
ATOM 2320 O O . ALA A 1 292 ? -2.302 -8.296 -15.93 1 94.09 292 ALA A O 1
ATOM 2321 N N . PHE A 1 293 ? -3.191 -8.964 -13.872 1 95.06 293 PHE A N 1
ATOM 2322 C CA . PHE A 1 293 ? -1.991 -9.705 -13.503 1 95.06 293 PHE A CA 1
ATOM 2323 C C . PHE A 1 293 ? -2.353 -10.995 -12.776 1 95.06 293 PHE A C 1
ATOM 2325 O O . PHE A 1 293 ? -3.022 -10.963 -11.741 1 95.06 293 PHE A O 1
ATOM 2332 N N . SER A 1 294 ? -1.94 -12.051 -13.301 1 95.77 294 SER A N 1
ATOM 2333 C CA . SER A 1 294 ? -1.98 -13.344 -12.625 1 95.77 294 SER A CA 1
ATOM 2334 C C . SER A 1 294 ? -0.575 -13.863 -12.34 1 95.77 294 SER A C 1
ATOM 2336 O O . SER A 1 294 ? 0.303 -13.801 -13.204 1 95.77 294 SER A O 1
ATOM 2338 N N . GLY A 1 295 ? -0.381 -14.22 -11.146 1 96.01 295 GLY A N 1
ATOM 2339 C CA . GLY A 1 295 ? 0.972 -14.676 -10.872 1 96.01 295 GLY A CA 1
ATOM 2340 C C . GLY A 1 295 ? 1.198 -15.032 -9.414 1 96.01 295 GLY A C 1
ATOM 2341 O O . GLY A 1 295 ? 0.257 -15.398 -8.706 1 96.01 295 GLY A O 1
ATOM 2342 N N . LEU A 1 296 ? 2.423 -15.042 -9.02 1 95.99 296 LEU A N 1
ATOM 2343 C CA . LEU A 1 296 ? 2.77 -15.419 -7.654 1 95.99 296 LEU A CA 1
ATOM 2344 C C . LEU A 1 296 ? 3.971 -14.621 -7.158 1 95.99 296 LEU A C 1
ATOM 2346 O O . LEU A 1 296 ? 4.636 -13.94 -7.942 1 95.99 296 LEU A O 1
ATOM 2350 N N . GLU A 1 297 ? 4.175 -14.638 -5.942 1 97.68 297 GLU A N 1
ATOM 2351 C CA . GLU A 1 297 ? 5.29 -14.01 -5.239 1 97.68 297 GLU A CA 1
ATOM 2352 C C . GLU A 1 297 ? 5.966 -14.992 -4.287 1 97.68 297 GLU A C 1
ATOM 2354 O O . GLU A 1 297 ? 5.312 -15.573 -3.419 1 97.68 297 GLU A O 1
ATOM 2359 N N . ILE A 1 298 ? 7.274 -15.162 -4.448 1 97.46 298 ILE A N 1
ATOM 2360 C CA . ILE A 1 298 ? 8.013 -16.09 -3.599 1 97.46 298 ILE A CA 1
ATOM 2361 C C . ILE A 1 298 ? 9.141 -15.349 -2.884 1 97.46 298 ILE A C 1
ATOM 2363 O O . ILE A 1 298 ? 9.668 -14.362 -3.401 1 97.46 298 ILE A O 1
ATOM 2367 N N . THR A 1 299 ? 9.52 -15.795 -1.754 1 96.32 299 THR A N 1
ATOM 2368 C CA . THR A 1 299 ? 10.717 -15.354 -1.047 1 96.32 299 THR A CA 1
ATOM 2369 C C . THR A 1 299 ? 11.673 -16.521 -0.82 1 96.32 299 THR A C 1
ATOM 2371 O O . THR A 1 299 ? 11.267 -17.578 -0.333 1 96.32 299 THR A O 1
ATOM 2374 N N . ARG A 1 300 ? 12.909 -16.363 -1.251 1 95.5 300 ARG A N 1
ATOM 2375 C CA . ARG A 1 300 ? 13.933 -17.389 -1.082 1 95.5 300 ARG A CA 1
ATOM 2376 C C . ARG A 1 300 ? 15.194 -16.807 -0.452 1 95.5 300 ARG A C 1
ATOM 2378 O O . ARG A 1 300 ? 15.576 -15.673 -0.749 1 95.5 300 ARG A O 1
ATOM 2385 N N . ALA A 1 301 ? 15.792 -17.609 0.33 1 93.15 301 ALA A N 1
ATOM 2386 C CA . ALA A 1 301 ? 17.097 -17.283 0.899 1 93.15 301 ALA A CA 1
ATOM 2387 C C . ALA A 1 301 ? 18.222 -17.939 0.103 1 93.15 301 ALA A C 1
ATOM 2389 O O . ALA A 1 301 ? 18 -18.931 -0.595 1 93.15 301 ALA A O 1
ATOM 2390 N N . ALA A 1 302 ? 19.378 -17.347 0.243 1 92.96 302 ALA A N 1
ATOM 2391 C CA . ALA A 1 302 ? 20.547 -17.905 -0.432 1 92.96 302 ALA A CA 1
ATOM 2392 C C . ALA A 1 302 ? 20.751 -19.37 -0.055 1 92.96 302 ALA A C 1
ATOM 2394 O O . ALA A 1 302 ? 21.154 -20.182 -0.89 1 92.96 302 ALA A O 1
ATOM 2395 N N . SER A 1 303 ? 20.451 -19.742 1.118 1 91.45 303 SER A N 1
ATOM 2396 C CA . SER A 1 303 ? 20.628 -21.102 1.618 1 91.45 303 SER A CA 1
ATOM 2397 C C . SER A 1 303 ? 19.74 -22.087 0.866 1 91.45 303 SER A C 1
ATOM 2399 O O . SER A 1 303 ? 20.04 -23.282 0.807 1 91.45 303 SER A O 1
ATOM 2401 N N . PHE A 1 304 ? 18.724 -21.619 0.331 1 91.84 304 PHE A N 1
ATOM 2402 C CA . PHE A 1 304 ? 17.821 -22.456 -0.451 1 91.84 304 PHE A CA 1
ATOM 2403 C C . PHE A 1 304 ? 18.54 -23.046 -1.659 1 91.84 304 PHE A C 1
ATOM 2405 O O . PHE A 1 304 ? 18.225 -24.155 -2.095 1 91.84 304 PHE A O 1
ATOM 2412 N N . PHE A 1 305 ? 19.499 -22.331 -2.115 1 93.77 305 PHE A N 1
ATOM 2413 C CA . PHE A 1 305 ? 20.219 -22.756 -3.31 1 93.77 305 PHE A CA 1
ATOM 2414 C C . PHE A 1 305 ? 21.613 -23.257 -2.953 1 93.77 305 PHE A C 1
ATOM 2416 O O . PHE A 1 305 ? 22.493 -23.324 -3.813 1 93.77 305 PHE A O 1
ATOM 2423 N N . GLY A 1 306 ? 21.885 -23.431 -1.73 1 90.84 306 GLY A N 1
ATOM 2424 C CA . GLY A 1 306 ? 23.152 -23.985 -1.281 1 90.84 306 GLY A CA 1
ATOM 2425 C C . GLY A 1 306 ? 24.254 -22.948 -1.18 1 90.84 306 GLY A C 1
ATOM 2426 O O . GLY A 1 306 ? 25.438 -23.293 -1.166 1 90.84 306 GLY A O 1
ATOM 2427 N N . VAL A 1 307 ? 23.869 -21.725 -1.208 1 87.35 307 VAL A N 1
ATOM 2428 C CA . VAL A 1 307 ? 24.858 -20.658 -1.097 1 87.35 307 VAL A CA 1
ATOM 2429 C C . VAL A 1 307 ? 25.016 -20.25 0.366 1 87.35 307 VAL A C 1
ATOM 2431 O O . VAL A 1 307 ? 24.032 -19.936 1.04 1 87.35 307 VAL A O 1
ATOM 2434 N N . SER A 1 308 ? 26.096 -20.513 1.003 1 79.06 308 SER A N 1
ATOM 2435 C CA . SER A 1 308 ? 26.373 -20.113 2.379 1 79.06 308 SER A CA 1
ATOM 2436 C C . SER A 1 308 ? 27.021 -18.733 2.435 1 79.06 308 SER A C 1
ATOM 2438 O O . SER A 1 308 ? 28.007 -18.477 1.74 1 79.06 308 SER A O 1
ATOM 2440 N N . ARG A 1 309 ? 26.301 -17.845 2.928 1 71.15 309 ARG A N 1
ATOM 2441 C CA . ARG A 1 309 ? 26.901 -16.521 3.057 1 71.15 309 ARG A CA 1
ATOM 2442 C C . ARG A 1 309 ? 27.365 -16.268 4.487 1 71.15 309 ARG A C 1
ATOM 2444 O O . ARG A 1 309 ? 26.669 -16.618 5.443 1 71.15 309 ARG A O 1
ATOM 2451 N N . ARG A 1 310 ? 28.647 -16.046 4.694 1 56.81 310 ARG A N 1
ATOM 2452 C CA . ARG A 1 310 ? 29.214 -15.741 6.004 1 56.81 310 ARG A CA 1
ATOM 2453 C C . ARG A 1 310 ? 28.647 -14.438 6.557 1 56.81 310 ARG A C 1
ATOM 2455 O O . ARG A 1 310 ? 28.526 -13.45 5.83 1 56.81 310 ARG A O 1
ATOM 2462 N N . PRO A 1 311 ? 27.944 -14.522 7.727 1 51.43 311 PRO A N 1
ATOM 2463 C CA . PRO A 1 311 ? 27.56 -13.245 8.334 1 51.43 311 PRO A CA 1
ATOM 2464 C C . PRO A 1 311 ? 28.676 -12.204 8.274 1 51.43 311 PRO A C 1
ATOM 2466 O O . PRO A 1 311 ? 29.852 -12.545 8.429 1 51.43 311 PRO A O 1
ATOM 2469 N N . ALA A 1 312 ? 28.485 -11.134 7.827 1 43.61 312 ALA A N 1
ATOM 2470 C CA . ALA A 1 312 ? 29.542 -10.13 7.916 1 43.61 312 ALA A CA 1
ATOM 2471 C C . ALA A 1 312 ? 29.877 -9.814 9.371 1 43.61 312 ALA A C 1
ATOM 2473 O O . ALA A 1 312 ? 29.004 -9.864 10.24 1 43.61 312 ALA A O 1
ATOM 2474 N N . MET B 1 1 ? 30.111 -47.685 13.628 1 25.72 1 MET B N 1
ATOM 2475 C CA . MET B 1 1 ? 29.019 -47.188 14.46 1 25.72 1 MET B CA 1
ATOM 2476 C C . MET B 1 1 ? 28.456 -45.886 13.899 1 25.72 1 MET B C 1
ATOM 2478 O O . MET B 1 1 ? 29.204 -44.94 13.648 1 25.72 1 MET B O 1
ATOM 2482 N N . PRO B 1 2 ? 27.271 -45.829 13.124 1 25.48 2 PRO B N 1
ATOM 2483 C CA . PRO B 1 2 ? 26.818 -44.786 12.2 1 25.48 2 PRO B CA 1
ATOM 2484 C C . PRO B 1 2 ? 26.42 -43.497 12.915 1 25.48 2 PRO B C 1
ATOM 2486 O O . PRO B 1 2 ? 25.966 -43.537 14.061 1 25.48 2 PRO B O 1
ATOM 2489 N N . TYR B 1 3 ? 27.247 -42.393 12.901 1 23.38 3 TYR B N 1
ATOM 2490 C CA . TYR B 1 3 ? 27.109 -41.098 13.558 1 23.38 3 TYR B CA 1
ATOM 2491 C C . TYR B 1 3 ? 25.716 -40.521 13.337 1 23.38 3 TYR B C 1
ATOM 2493 O O . TYR B 1 3 ? 25.319 -40.259 12.199 1 23.38 3 TYR B O 1
ATOM 2501 N N . SER B 1 4 ? 24.62 -40.884 14.071 1 24.42 4 SER B N 1
ATOM 2502 C CA . SER B 1 4 ? 23.222 -40.502 14.247 1 24.42 4 SER B CA 1
ATOM 2503 C C . SER B 1 4 ? 23.082 -38.998 14.453 1 24.42 4 SER B C 1
ATOM 2505 O O . SER B 1 4 ? 23.231 -38.503 15.572 1 24.42 4 SER B O 1
ATOM 2507 N N . SER B 1 5 ? 23.846 -38.197 13.695 1 25.23 5 SER B N 1
ATOM 2508 C CA . SER B 1 5 ? 23.901 -36.766 13.975 1 25.23 5 SER B CA 1
ATOM 2509 C C . SER B 1 5 ? 22.502 -36.174 14.104 1 25.23 5 SER B C 1
ATOM 2511 O O . SER B 1 5 ? 21.648 -36.39 13.242 1 25.23 5 SER B O 1
ATOM 2513 N N . ASN B 1 6 ? 21.828 -36.014 15.274 1 24.78 6 ASN B N 1
ATOM 2514 C CA . ASN B 1 6 ? 20.668 -35.382 15.894 1 24.78 6 ASN B CA 1
ATOM 2515 C C . ASN B 1 6 ? 20.473 -33.954 15.393 1 24.78 6 ASN B C 1
ATOM 2517 O O . ASN B 1 6 ? 21.033 -33.012 15.956 1 24.78 6 ASN B O 1
ATOM 2521 N N . ILE B 1 7 ? 20.604 -33.68 14.12 1 25.6 7 ILE B N 1
ATOM 2522 C CA . ILE B 1 7 ? 20.421 -32.317 13.632 1 25.6 7 ILE B CA 1
ATOM 2523 C C . ILE B 1 7 ? 19.093 -31.761 14.14 1 25.6 7 ILE B C 1
ATOM 2525 O O . ILE B 1 7 ? 18.026 -32.279 13.803 1 25.6 7 ILE B O 1
ATOM 2529 N N . SER B 1 8 ? 18.869 -31.423 15.404 1 27.16 8 SER B N 1
ATOM 2530 C CA . SER B 1 8 ? 17.773 -30.677 16.014 1 27.16 8 SER B CA 1
ATOM 2531 C C . SER B 1 8 ? 17.225 -29.621 15.06 1 27.16 8 SER B C 1
ATOM 2533 O O . SER B 1 8 ? 17.912 -28.647 14.743 1 27.16 8 SER B O 1
ATOM 2535 N N . ARG B 1 9 ? 16.406 -29.945 14.027 1 27.32 9 ARG B N 1
ATOM 2536 C CA . ARG B 1 9 ? 15.693 -29.212 12.985 1 27.32 9 ARG B CA 1
ATOM 2537 C C . ARG B 1 9 ? 14.937 -28.024 13.571 1 27.32 9 ARG B C 1
ATOM 2539 O O . ARG B 1 9 ? 13.936 -28.202 14.269 1 27.32 9 ARG B O 1
ATOM 2546 N N . THR B 1 10 ? 15.491 -27.105 14.339 1 31.25 10 THR B N 1
ATOM 2547 C CA . THR B 1 10 ? 14.875 -25.832 14.699 1 31.25 10 THR B CA 1
ATOM 2548 C C . THR B 1 10 ? 13.819 -25.433 13.672 1 31.25 10 THR B C 1
ATOM 2550 O O . THR B 1 10 ? 14.118 -25.309 12.483 1 31.25 10 THR B O 1
ATOM 2553 N N . MET B 1 11 ? 12.602 -25.807 13.814 1 32.4 11 MET B N 1
ATOM 2554 C CA . MET B 1 11 ? 11.394 -25.714 13 1 32.4 11 MET B CA 1
ATOM 2555 C C . MET B 1 11 ? 11.311 -24.36 12.302 1 32.4 11 MET B C 1
ATOM 2557 O O . MET B 1 11 ? 11.239 -23.321 12.96 1 32.4 11 MET B O 1
ATOM 2561 N N . ALA B 1 12 ? 11.958 -23.994 11.266 1 38.2 12 ALA B N 1
ATOM 2562 C CA . ALA B 1 12 ? 11.977 -22.874 10.328 1 38.2 12 ALA B CA 1
ATOM 2563 C C . ALA B 1 12 ? 10.586 -22.268 10.17 1 38.2 12 ALA B C 1
ATOM 2565 O O . ALA B 1 12 ? 9.594 -22.993 10.061 1 38.2 12 ALA B O 1
ATOM 2566 N N . GLU B 1 13 ? 10.093 -21.26 10.929 1 50.19 13 GLU B N 1
ATOM 2567 C CA . GLU B 1 13 ? 8.872 -20.504 10.668 1 50.19 13 GLU B CA 1
ATOM 2568 C C . GLU B 1 13 ? 8.374 -20.735 9.244 1 50.19 13 GLU B C 1
ATOM 2570 O O . GLU B 1 13 ? 9.155 -20.684 8.292 1 50.19 13 GLU B O 1
ATOM 2575 N N . SER B 1 14 ? 7.296 -21.59 9.091 1 56.85 14 SER B N 1
ATOM 2576 C CA . SER B 1 14 ? 6.644 -22.009 7.854 1 56.85 14 SER B CA 1
ATOM 2577 C C . SER B 1 14 ? 6.561 -20.859 6.856 1 56.85 14 SER B C 1
ATOM 2579 O O . SER B 1 14 ? 5.873 -19.865 7.101 1 56.85 14 SER B O 1
ATOM 2581 N N . ARG B 1 15 ? 7.503 -20.673 5.884 1 77.55 15 ARG B N 1
ATOM 2582 C CA . ARG B 1 15 ? 7.572 -19.629 4.867 1 77.55 15 ARG B CA 1
ATOM 2583 C C . ARG B 1 15 ? 6.455 -19.79 3.841 1 77.55 15 ARG B C 1
ATOM 2585 O O . ARG B 1 15 ? 6.094 -20.912 3.479 1 77.55 15 ARG B O 1
ATOM 2592 N N . CYS B 1 16 ? 5.616 -18.788 3.754 1 89.47 16 CYS B N 1
ATOM 2593 C CA . CYS B 1 16 ? 4.542 -18.796 2.767 1 89.47 16 CYS B CA 1
ATOM 2594 C C . CYS B 1 16 ? 4.909 -17.949 1.554 1 89.47 16 CYS B C 1
ATOM 2596 O O . CYS B 1 16 ? 5.689 -17.002 1.666 1 89.47 16 CYS B O 1
ATOM 2598 N N . ASP B 1 17 ? 4.506 -18.513 0.465 1 94.83 17 ASP B N 1
ATOM 2599 C CA . ASP B 1 17 ? 4.464 -17.735 -0.769 1 94.83 17 ASP B CA 1
ATOM 2600 C C . ASP B 1 17 ? 3.043 -17.269 -1.077 1 94.83 17 ASP B C 1
ATOM 2602 O O . ASP B 1 17 ? 2.129 -17.474 -0.275 1 94.83 17 ASP B O 1
ATOM 2606 N N . TYR B 1 18 ? 2.912 -16.498 -2.16 1 96.43 18 TYR B N 1
ATOM 2607 C CA . TYR B 1 18 ? 1.592 -15.935 -2.422 1 96.43 18 TYR B CA 1
ATOM 2608 C C . TYR B 1 18 ? 1.202 -16.117 -3.884 1 96.43 18 TYR B C 1
ATOM 2610 O O . TYR B 1 18 ? 2.03 -15.941 -4.781 1 96.43 18 TYR B O 1
ATOM 2618 N N . ILE B 1 19 ? -0.002 -16.561 -4.07 1 96.75 19 ILE B N 1
ATOM 2619 C CA . ILE B 1 19 ? -0.639 -16.599 -5.382 1 96.75 19 ILE B CA 1
ATOM 2620 C C . ILE B 1 19 ? -1.673 -15.481 -5.487 1 96.75 19 ILE B C 1
ATOM 2622 O O . ILE B 1 19 ? -2.408 -15.214 -4.532 1 96.75 19 ILE B O 1
ATOM 2626 N N . GLN B 1 20 ? -1.722 -14.902 -6.697 1 96.8 20 GLN B N 1
ATOM 2627 C CA . GLN B 1 20 ? -2.611 -13.745 -6.672 1 96.8 20 GLN B CA 1
ATOM 2628 C C . GLN B 1 20 ? -3.195 -13.47 -8.055 1 96.8 20 GLN B C 1
ATOM 2630 O O . GLN B 1 20 ? -2.591 -13.822 -9.071 1 96.8 20 GLN B O 1
ATOM 2635 N N . LEU B 1 21 ? -4.349 -12.925 -8.146 1 97.64 21 LEU B N 1
ATOM 2636 C CA . LEU B 1 21 ? -4.975 -12.192 -9.24 1 97.64 21 LEU B CA 1
ATOM 2637 C C . LEU B 1 21 ? -5.092 -10.709 -8.903 1 97.64 21 LEU B C 1
ATOM 2639 O O . LEU B 1 21 ? -5.731 -10.341 -7.915 1 97.64 21 LEU B O 1
ATOM 2643 N N . ARG B 1 22 ? -4.451 -9.922 -9.688 1 97.15 22 ARG B N 1
ATOM 2644 C CA . ARG B 1 22 ? -4.431 -8.495 -9.379 1 97.15 22 ARG B CA 1
ATOM 2645 C C . ARG B 1 22 ? -5.186 -7.696 -10.436 1 97.15 22 ARG B C 1
ATOM 2647 O O . ARG B 1 22 ? -5.069 -7.972 -11.631 1 97.15 22 ARG B O 1
ATOM 2654 N N . ASP B 1 23 ? -5.983 -6.693 -9.941 1 96.42 23 ASP B N 1
ATOM 2655 C CA . ASP B 1 23 ? -6.72 -5.735 -10.759 1 96.42 23 ASP B CA 1
ATOM 2656 C C . ASP B 1 23 ? -7.649 -6.448 -11.739 1 96.42 23 ASP B C 1
ATOM 2658 O O . ASP B 1 23 ? -7.605 -6.191 -12.944 1 96.42 23 ASP B O 1
ATOM 2662 N N . VAL B 1 24 ? -8.43 -7.263 -11.216 1 96.6 24 VAL B N 1
ATOM 2663 C CA . VAL B 1 24 ? -9.424 -7.989 -11.999 1 96.6 24 VAL B CA 1
ATOM 2664 C C . VAL B 1 24 ? -10.621 -7.084 -12.281 1 96.6 24 VAL B C 1
ATOM 2666 O O . VAL B 1 24 ? -11.228 -6.541 -11.355 1 96.6 24 VAL B O 1
ATOM 2669 N N . GLN B 1 25 ? -10.877 -6.887 -13.441 1 92.52 25 GLN B N 1
ATOM 2670 C CA . GLN B 1 25 ? -12.106 -6.2 -13.826 1 92.52 25 GLN B CA 1
ATOM 2671 C C . GLN B 1 25 ? -13.282 -7.17 -13.889 1 92.52 25 GLN B C 1
ATOM 2673 O O . GLN B 1 25 ? -13.303 -8.074 -14.727 1 92.52 25 GLN B O 1
ATOM 2678 N N . LEU B 1 26 ? -14.2 -6.967 -13.055 1 83.75 26 LEU B N 1
ATOM 2679 C CA . LEU B 1 26 ? -15.339 -7.878 -13.073 1 83.75 26 LEU B CA 1
ATOM 2680 C C . LEU B 1 26 ? -16.114 -7.753 -14.381 1 83.75 26 LEU B C 1
ATOM 2682 O O . LEU B 1 26 ? -16.448 -6.644 -14.805 1 83.75 26 LEU B O 1
ATOM 2686 N N . PRO B 1 27 ? -16.293 -8.89 -14.954 1 73.87 27 PRO B N 1
ATOM 2687 C CA . PRO B 1 27 ? -16.994 -8.858 -16.239 1 73.87 27 PRO B CA 1
ATOM 2688 C C . PRO B 1 27 ? -18.475 -8.516 -16.095 1 73.87 27 PRO B C 1
ATOM 2690 O O . PRO B 1 27 ? -19.122 -8.132 -17.073 1 73.87 27 PRO B O 1
ATOM 2693 N N . VAL B 1 28 ? -18.951 -8.791 -14.872 1 72.86 28 VAL B N 1
ATOM 2694 C CA . VAL B 1 28 ? -20.348 -8.451 -14.621 1 72.86 28 VAL B CA 1
ATOM 2695 C C . VAL B 1 28 ? -20.428 -7.322 -13.596 1 72.86 28 VAL B C 1
ATOM 2697 O O . VAL B 1 28 ? -19.61 -7.251 -12.676 1 72.86 28 VAL B O 1
ATOM 2700 N N . PRO B 1 29 ? -21.402 -6.515 -13.855 1 72.22 29 PRO B N 1
ATOM 2701 C CA . PRO B 1 29 ? -21.592 -5.452 -12.865 1 72.22 29 PRO B CA 1
ATOM 2702 C C . PRO B 1 29 ? -22.034 -5.986 -11.504 1 72.22 29 PRO B C 1
ATOM 2704 O O . PRO B 1 29 ? -22.582 -7.089 -11.418 1 72.22 29 PRO B O 1
ATOM 2707 N N . VAL B 1 30 ? -21.63 -5.358 -10.508 1 76.72 30 VAL B N 1
ATOM 2708 C CA . VAL B 1 30 ? -22.052 -5.716 -9.158 1 76.72 30 VAL B CA 1
ATOM 2709 C C . VAL B 1 30 ? -23.232 -4.843 -8.737 1 76.72 30 VAL B C 1
ATOM 2711 O O . VAL B 1 30 ? -23.293 -3.661 -9.084 1 76.72 30 VAL B O 1
ATOM 2714 N N . TYR B 1 31 ? -24.156 -5.506 -8.035 1 75.34 31 TYR B N 1
ATOM 2715 C CA . TYR B 1 31 ? -25.329 -4.814 -7.512 1 75.34 31 TYR B CA 1
ATOM 2716 C C . TYR B 1 31 ? -25.199 -4.579 -6.011 1 75.34 31 TYR B C 1
ATOM 2718 O O . TYR B 1 31 ? -25.027 -5.527 -5.241 1 75.34 31 TYR B O 1
ATOM 2726 N N . PHE B 1 32 ? -25.102 -3.321 -5.747 1 72.63 32 PHE B N 1
ATOM 2727 C CA . PHE B 1 32 ? -25.032 -2.937 -4.342 1 72.63 32 PHE B CA 1
ATOM 2728 C C . PHE B 1 32 ? -26.375 -2.4 -3.86 1 72.63 32 PHE B C 1
ATOM 2730 O O . PHE B 1 32 ? -27.291 -2.198 -4.659 1 72.63 32 PHE B O 1
ATOM 2737 N N . GLN B 1 33 ? -26.451 -2.216 -2.595 1 71.44 33 GLN B N 1
ATOM 2738 C CA . GLN B 1 33 ? -27.688 -1.72 -2 1 71.44 33 GLN B CA 1
ATOM 2739 C C . GLN B 1 33 ? -28.174 -0.46 -2.709 1 71.44 33 GLN B C 1
ATOM 2741 O O . GLN B 1 33 ? -29.315 -0.403 -3.172 1 71.44 33 GLN B O 1
ATOM 2746 N N . THR B 1 34 ? -27.243 0.55 -2.851 1 74.49 34 THR B N 1
ATOM 2747 C CA . THR B 1 34 ? -27.601 1.767 -3.571 1 74.49 34 THR B CA 1
ATOM 2748 C C . THR B 1 34 ? -26.442 2.242 -4.442 1 74.49 34 THR B C 1
ATOM 2750 O O . THR B 1 34 ? -25.277 2 -4.12 1 74.49 34 THR B O 1
ATOM 2753 N N . ASP B 1 35 ? -26.821 2.744 -5.564 1 77.65 35 ASP B N 1
ATOM 2754 C CA . ASP B 1 35 ? -25.797 3.381 -6.385 1 77.65 35 ASP B CA 1
ATOM 2755 C C . ASP B 1 35 ? -25.517 4.804 -5.907 1 77.65 35 ASP B C 1
ATOM 2757 O O . ASP B 1 35 ? -25.971 5.205 -4.833 1 77.65 35 ASP B O 1
ATOM 2761 N N . ALA B 1 36 ? -24.718 5.556 -6.653 1 81.77 36 ALA B N 1
ATOM 2762 C CA . ALA B 1 36 ? -24.284 6.891 -6.25 1 81.77 36 ALA B CA 1
ATOM 2763 C C . ALA B 1 36 ? -25.473 7.841 -6.125 1 81.77 36 ALA B C 1
ATOM 2765 O O . ALA B 1 36 ? -25.383 8.873 -5.457 1 81.77 36 ALA B O 1
ATOM 2766 N N . TRP B 1 37 ? -26.575 7.507 -6.751 1 83.64 37 TRP B N 1
ATOM 2767 C CA . TRP B 1 37 ? -27.76 8.358 -6.741 1 83.64 37 TRP B CA 1
ATOM 2768 C C . TRP B 1 37 ? -28.815 7.811 -5.786 1 83.64 37 TRP B C 1
ATOM 2770 O O . TRP B 1 37 ? -29.985 8.195 -5.858 1 83.64 37 TRP B O 1
ATOM 2780 N N . ARG B 1 38 ? -28.408 6.807 -5 1 80.32 38 ARG B N 1
ATOM 2781 C CA . ARG B 1 38 ? -29.251 6.194 -3.979 1 80.32 38 ARG B CA 1
ATOM 2782 C C . ARG B 1 38 ? -30.364 5.366 -4.613 1 80.32 38 ARG B C 1
ATOM 2784 O O . ARG B 1 38 ? -31.458 5.257 -4.057 1 80.32 38 ARG B O 1
ATOM 2791 N N . ARG B 1 39 ? -30.13 4.976 -5.873 1 81.79 39 ARG B N 1
ATOM 2792 C CA . ARG B 1 39 ? -31.075 4.083 -6.536 1 81.79 39 ARG B CA 1
ATOM 2793 C C . ARG B 1 39 ? -30.749 2.623 -6.241 1 81.79 39 ARG B C 1
ATOM 2795 O O . ARG B 1 39 ? -29.578 2.256 -6.117 1 81.79 39 ARG B O 1
ATOM 2802 N N . THR B 1 40 ? -31.766 1.836 -6.101 1 77.75 40 THR B N 1
ATOM 2803 C CA . THR B 1 40 ? -31.58 0.424 -5.784 1 77.75 40 THR B CA 1
ATOM 2804 C C . THR B 1 40 ? -31.522 -0.413 -7.059 1 77.75 40 THR B C 1
ATOM 2806 O O . THR B 1 40 ? -32.013 0.009 -8.108 1 77.75 40 THR B O 1
ATOM 2809 N N . ASN B 1 41 ? -30.795 -1.507 -7.011 1 75.71 41 ASN B N 1
ATOM 2810 C CA . ASN B 1 41 ? -30.752 -2.505 -8.074 1 75.71 41 ASN B CA 1
ATOM 2811 C C . ASN B 1 41 ? -30.101 -1.95 -9.338 1 75.71 41 ASN B C 1
ATOM 2813 O O . ASN B 1 41 ? -30.584 -2.189 -10.446 1 75.71 41 ASN B O 1
ATOM 2817 N N . LYS B 1 42 ? -29.181 -1.104 -9.143 1 81.69 42 LYS B N 1
ATOM 2818 C CA . LYS B 1 42 ? -28.407 -0.592 -10.27 1 81.69 42 LYS B CA 1
ATOM 2819 C C . LYS B 1 42 ? -26.987 -1.152 -10.261 1 81.69 42 LYS B C 1
ATOM 2821 O O . LYS B 1 42 ? -26.32 -1.15 -9.224 1 81.69 42 LYS B O 1
ATOM 2826 N N . PRO B 1 43 ? -26.646 -1.666 -11.391 1 82.37 43 PRO B N 1
ATOM 2827 C CA . PRO B 1 43 ? -25.294 -2.225 -11.463 1 82.37 43 PRO B CA 1
ATOM 2828 C C . PRO B 1 43 ? -24.211 -1.149 -11.49 1 82.37 43 PRO B C 1
ATOM 2830 O O . PRO B 1 43 ? -24.46 -0.028 -11.94 1 82.37 43 PRO B O 1
ATOM 2833 N N . GLN B 1 44 ? -23.059 -1.471 -11.032 1 86.82 44 GLN B N 1
ATOM 2834 C CA . GLN B 1 44 ? -21.923 -0.558 -11.088 1 86.82 44 GLN B CA 1
ATOM 2835 C C . GLN B 1 44 ? -20.621 -1.314 -11.339 1 86.82 44 GLN B C 1
ATOM 2837 O O . GLN B 1 44 ? -20.519 -2.503 -11.031 1 86.82 44 GLN B O 1
ATOM 2842 N N . PRO B 1 45 ? -19.654 -0.627 -11.918 1 90.35 45 PRO B N 1
ATOM 2843 C CA . PRO B 1 45 ? -18.353 -1.263 -12.138 1 90.35 45 PRO B CA 1
ATOM 2844 C C . PRO B 1 45 ? -17.597 -1.523 -10.837 1 90.35 45 PRO B C 1
ATOM 2846 O O . PRO B 1 45 ? -17.757 -0.78 -9.866 1 90.35 45 PRO B O 1
ATOM 2849 N N . ALA B 1 46 ? -16.81 -2.587 -10.918 1 92.95 46 ALA B N 1
ATOM 2850 C CA . ALA B 1 46 ? -15.989 -2.946 -9.764 1 92.95 46 ALA B CA 1
ATOM 2851 C C . ALA B 1 46 ? -14.72 -3.675 -10.199 1 92.95 46 ALA B C 1
ATOM 2853 O O . ALA B 1 46 ? -14.691 -4.307 -11.257 1 92.95 46 ALA B O 1
ATOM 2854 N N . THR B 1 47 ? -13.706 -3.477 -9.483 1 96.13 47 THR B N 1
ATOM 2855 C CA . THR B 1 47 ? -12.464 -4.224 -9.647 1 96.13 47 THR B CA 1
ATOM 2856 C C . THR B 1 47 ? -12.048 -4.878 -8.333 1 96.13 47 THR B C 1
ATOM 2858 O O . THR B 1 47 ? -12.394 -4.392 -7.254 1 96.13 47 THR B O 1
ATOM 2861 N N . PHE B 1 48 ? -11.32 -5.962 -8.443 1 96.57 48 PHE B N 1
ATOM 2862 C CA . PHE B 1 48 ? -10.83 -6.577 -7.215 1 96.57 48 PHE B CA 1
ATOM 2863 C C . PHE B 1 48 ? -9.462 -7.213 -7.435 1 96.57 48 PHE B C 1
ATOM 2865 O O . PHE B 1 48 ? -9.053 -7.436 -8.577 1 96.57 48 PHE B O 1
ATOM 2872 N N . SER B 1 49 ? -8.753 -7.41 -6.394 1 98.32 49 SER B N 1
ATOM 2873 C CA . SER B 1 49 ? -7.548 -8.227 -6.297 1 98.32 49 SER B CA 1
ATOM 2874 C C . SER B 1 49 ? -7.661 -9.247 -5.168 1 98.32 49 SER B C 1
ATOM 2876 O O . SER B 1 49 ? -8.274 -8.971 -4.134 1 98.32 49 SER B O 1
ATOM 2878 N N . VAL B 1 50 ? -7.101 -10.375 -5.365 1 98.01 50 VAL B N 1
ATOM 2879 C CA . VAL B 1 50 ? -7.088 -11.407 -4.334 1 98.01 50 VAL B CA 1
ATOM 2880 C C . VAL B 1 50 ? -5.683 -11.992 -4.207 1 98.01 50 VAL B C 1
ATOM 2882 O O . VAL B 1 50 ? -4.996 -12.197 -5.211 1 98.01 50 VAL B O 1
ATOM 2885 N N . ARG B 1 51 ? -5.242 -12.11 -3.044 1 97.78 51 ARG B N 1
ATOM 2886 C CA . ARG B 1 51 ? -3.947 -12.685 -2.698 1 97.78 51 ARG B CA 1
ATOM 2887 C C . ARG B 1 51 ? -4.101 -13.808 -1.677 1 97.78 51 ARG B C 1
ATOM 2889 O O . ARG B 1 51 ? -4.706 -13.614 -0.62 1 97.78 51 ARG B O 1
ATOM 2896 N N . ILE B 1 52 ? -3.49 -14.914 -1.974 1 96.77 52 ILE B N 1
ATOM 2897 C CA . ILE B 1 52 ? -3.662 -16.107 -1.152 1 96.77 52 ILE B CA 1
ATOM 2898 C C . ILE B 1 52 ? -2.302 -16.599 -0.664 1 96.77 52 ILE B C 1
ATOM 2900 O O . ILE B 1 52 ? -1.387 -16.807 -1.464 1 96.77 52 ILE B O 1
ATOM 2904 N N . SER B 1 53 ? -2.152 -16.767 0.635 1 94.86 53 SER B N 1
ATOM 2905 C CA . SER B 1 53 ? -0.959 -17.433 1.148 1 94.86 53 SER B CA 1
ATOM 2906 C C . SER B 1 53 ? -0.946 -18.911 0.772 1 94.86 53 SER B C 1
ATOM 2908 O O . SER B 1 53 ? -1.989 -19.569 0.785 1 94.86 53 SER B O 1
ATOM 2910 N N . TYR B 1 54 ? 0.127 -19.373 0.355 1 93 54 TYR B N 1
ATOM 2911 C CA . TYR B 1 54 ? 0.313 -20.737 -0.127 1 93 54 TYR B CA 1
ATOM 2912 C C . TYR B 1 54 ? 1.602 -21.338 0.42 1 93 54 TYR B C 1
ATOM 2914 O O . TYR B 1 54 ? 2.623 -20.653 0.511 1 93 54 TYR B O 1
ATOM 2922 N N . PRO B 1 55 ? 1.626 -22.577 0.835 1 90.22 55 PRO B N 1
ATOM 2923 C CA . PRO B 1 55 ? 2.831 -23.175 1.416 1 90.22 55 PRO B CA 1
ATOM 2924 C C . PRO B 1 55 ? 4.022 -23.147 0.461 1 90.22 55 PRO B C 1
ATOM 2926 O O . PRO B 1 55 ? 3.932 -23.654 -0.659 1 90.22 55 PRO B O 1
ATOM 2929 N N . ALA B 1 56 ? 5.098 -22.675 0.929 1 91.32 56 ALA B N 1
ATOM 2930 C CA . ALA B 1 56 ? 6.302 -22.542 0.113 1 91.32 56 ALA B CA 1
ATOM 2931 C C . ALA B 1 56 ? 6.795 -23.905 -0.364 1 91.32 56 ALA B C 1
ATOM 2933 O O . ALA B 1 56 ? 7.327 -24.028 -1.47 1 91.32 56 ALA B O 1
ATOM 2934 N N . ALA B 1 57 ? 6.592 -24.9 0.446 1 89.99 57 ALA B N 1
ATOM 2935 C CA . ALA B 1 57 ? 7.046 -26.246 0.108 1 89.99 57 ALA B CA 1
ATOM 2936 C C . ALA B 1 57 ? 6.341 -26.765 -1.143 1 89.99 57 ALA B C 1
ATOM 2938 O O . ALA B 1 57 ? 6.964 -27.402 -1.995 1 89.99 57 ALA B O 1
ATOM 2939 N N . LEU B 1 58 ? 5.117 -26.507 -1.26 1 90.67 58 LEU B N 1
ATOM 2940 C CA . LEU B 1 58 ? 4.368 -26.951 -2.43 1 90.67 58 LEU B CA 1
ATOM 2941 C C . LEU B 1 58 ? 4.787 -26.173 -3.672 1 90.67 58 LEU B C 1
ATOM 2943 O O . LEU B 1 58 ? 4.893 -26.742 -4.761 1 90.67 58 LEU B O 1
ATOM 2947 N N . ILE B 1 59 ? 5.016 -24.886 -3.483 1 92.31 59 ILE B N 1
ATOM 2948 C CA . ILE B 1 59 ? 5.491 -24.067 -4.592 1 92.31 59 ILE B CA 1
ATOM 2949 C C . ILE B 1 59 ? 6.853 -24.572 -5.06 1 92.31 59 ILE B C 1
ATOM 2951 O O . ILE B 1 59 ? 7.117 -24.641 -6.263 1 92.31 59 ILE B O 1
ATOM 2955 N N . SER B 1 60 ? 7.649 -24.921 -4.101 1 92.13 60 SER B N 1
ATOM 2956 C CA . SER B 1 60 ? 8.971 -25.447 -4.428 1 92.13 60 SER B CA 1
ATOM 2957 C C . SER B 1 60 ? 8.868 -26.753 -5.207 1 92.13 60 SER B C 1
ATOM 2959 O O . SER B 1 60 ? 9.639 -26.988 -6.141 1 92.13 60 SER B O 1
ATOM 2961 N N . LEU B 1 61 ? 7.995 -27.59 -4.825 1 90.55 61 LEU B N 1
ATOM 2962 C CA . LEU B 1 61 ? 7.783 -28.851 -5.526 1 90.55 61 LEU B CA 1
ATOM 2963 C C . LEU B 1 61 ? 7.306 -28.606 -6.954 1 90.55 61 LEU B C 1
ATOM 2965 O O . LEU B 1 61 ? 7.774 -29.259 -7.889 1 90.55 61 LEU B O 1
ATOM 2969 N N . ALA B 1 62 ? 6.403 -27.723 -7.082 1 90.63 62 ALA B N 1
ATOM 2970 C CA . ALA B 1 62 ? 5.918 -27.367 -8.413 1 90.63 62 ALA B CA 1
ATOM 2971 C C . ALA B 1 62 ? 7.05 -26.832 -9.285 1 90.63 62 ALA B C 1
ATOM 2973 O O . ALA B 1 62 ? 7.122 -27.139 -10.477 1 90.63 62 ALA B O 1
ATOM 2974 N N . ALA B 1 63 ? 7.878 -26.064 -8.668 1 92.97 63 ALA B N 1
ATOM 2975 C CA . ALA B 1 63 ? 9.004 -25.467 -9.382 1 92.97 63 ALA B CA 1
ATOM 2976 C C . ALA B 1 63 ? 10.016 -26.531 -9.797 1 92.97 63 ALA B C 1
ATOM 2978 O O . ALA B 1 63 ? 10.519 -26.512 -10.923 1 92.97 63 ALA B O 1
ATOM 2979 N N . GLU B 1 64 ? 10.267 -27.413 -8.914 1 91.48 64 GLU B N 1
ATOM 2980 C CA . GLU B 1 64 ? 11.259 -28.457 -9.158 1 91.48 64 GLU B CA 1
ATOM 2981 C C . GLU B 1 64 ? 10.828 -29.371 -10.301 1 91.48 64 GLU B C 1
ATOM 2983 O O . GLU B 1 64 ? 11.646 -29.75 -11.142 1 91.48 64 GLU B O 1
ATOM 2988 N N . ASN B 1 65 ? 9.599 -29.644 -10.352 1 90.45 65 ASN B N 1
ATOM 2989 C CA . ASN B 1 65 ? 9.089 -30.566 -11.362 1 90.45 65 ASN B CA 1
ATOM 2990 C C . ASN B 1 65 ? 8.531 -29.821 -12.57 1 90.45 65 ASN B C 1
ATOM 2992 O O . ASN B 1 65 ? 8.217 -30.434 -13.592 1 90.45 65 ASN B O 1
ATOM 2996 N N . ASP B 1 66 ? 8.451 -28.549 -12.438 1 93.65 66 ASP B N 1
ATOM 2997 C CA . ASP B 1 66 ? 7.865 -27.699 -13.469 1 93.65 66 ASP B CA 1
ATOM 2998 C C . ASP B 1 66 ? 6.499 -28.225 -13.905 1 93.65 66 ASP B C 1
ATOM 3000 O O . ASP B 1 66 ? 6.257 -28.427 -15.097 1 93.65 66 ASP B O 1
ATOM 3004 N N . THR B 1 67 ? 5.695 -28.51 -12.89 1 87.95 67 THR B N 1
ATOM 3005 C CA . THR B 1 67 ? 4.35 -29.02 -13.127 1 87.95 67 THR B CA 1
ATOM 3006 C C . THR B 1 67 ? 3.324 -28.245 -12.305 1 87.95 67 THR B C 1
ATOM 3008 O O . THR B 1 67 ? 3.662 -27.661 -11.274 1 87.95 67 THR B O 1
ATOM 3011 N N . VAL B 1 68 ? 2.121 -28.296 -12.746 1 82.42 68 VAL B N 1
ATOM 3012 C CA . VAL B 1 68 ? 1.063 -27.516 -12.112 1 82.42 68 VAL B CA 1
ATOM 3013 C C . VAL B 1 68 ? 0.402 -28.342 -11.01 1 82.42 68 VAL B C 1
ATOM 3015 O O . VAL B 1 68 ? -0.476 -27.848 -10.299 1 82.42 68 VAL B O 1
ATOM 3018 N N . GLY B 1 69 ? 0.881 -29.524 -10.752 1 84.24 69 GLY B N 1
ATOM 3019 C CA . GLY B 1 69 ? 0.197 -30.435 -9.849 1 84.24 69 GLY B CA 1
ATOM 3020 C C . GLY B 1 69 ? 0.279 -30.007 -8.395 1 84.24 69 GLY B C 1
ATOM 3021 O O . GLY B 1 69 ? -0.473 -30.503 -7.553 1 84.24 69 GLY B O 1
ATOM 3022 N N . HIS B 1 70 ? 1.089 -29.062 -8.062 1 86.72 70 HIS B N 1
ATOM 3023 C CA . HIS B 1 70 ? 1.291 -28.688 -6.667 1 86.72 70 HIS B CA 1
ATOM 3024 C C . HIS B 1 70 ? 1.063 -27.195 -6.458 1 86.72 70 HIS B C 1
ATOM 3026 O O . HIS B 1 70 ? 1.529 -26.624 -5.469 1 86.72 70 HIS B O 1
ATOM 3032 N N . THR B 1 71 ? 0.415 -26.56 -7.406 1 89.55 71 THR B N 1
ATOM 3033 C CA . THR B 1 71 ? 0.138 -25.131 -7.305 1 89.55 71 THR B CA 1
ATOM 3034 C C . THR B 1 71 ? -1.33 -24.842 -7.602 1 89.55 71 THR B C 1
ATOM 3036 O O . THR B 1 71 ? -2.15 -25.762 -7.66 1 89.55 71 THR B O 1
ATOM 3039 N N . LEU B 1 72 ? -1.694 -23.616 -7.601 1 90.98 72 LEU B N 1
ATOM 3040 C CA . LEU B 1 72 ? -3.073 -23.18 -7.795 1 90.98 72 LEU B CA 1
ATOM 3041 C C . LEU B 1 72 ? -3.295 -22.697 -9.224 1 90.98 72 LEU B C 1
ATOM 3043 O O . LEU B 1 72 ? -2.53 -21.874 -9.731 1 90.98 72 LEU B O 1
ATOM 3047 N N . ASN B 1 73 ? -4.312 -23.292 -9.872 1 90.73 73 ASN B N 1
ATOM 3048 C CA . ASN B 1 73 ? -4.689 -22.877 -11.218 1 90.73 73 ASN B CA 1
ATOM 3049 C C . ASN B 1 73 ? -5.406 -21.53 -11.209 1 90.73 73 ASN B C 1
ATOM 3051 O O . ASN B 1 73 ? -6.497 -21.406 -10.65 1 90.73 73 ASN B O 1
ATOM 3055 N N . TYR B 1 74 ? -4.855 -20.571 -11.917 1 91.46 74 TYR B N 1
ATOM 3056 C CA . TYR B 1 74 ? -5.383 -19.212 -11.925 1 91.46 74 TYR B CA 1
ATOM 3057 C C . TYR B 1 74 ? -6.737 -19.156 -12.622 1 91.46 74 TYR B C 1
ATOM 3059 O O . TYR B 1 74 ? -7.61 -18.376 -12.235 1 91.46 74 TYR B O 1
ATOM 3067 N N . GLY B 1 75 ? -6.833 -19.948 -13.682 1 91.53 75 GLY B N 1
ATOM 3068 C CA . GLY B 1 75 ? -8.106 -19.989 -14.384 1 91.53 75 GLY B CA 1
ATOM 3069 C C . GLY B 1 75 ? -9.249 -20.486 -13.52 1 91.53 75 GLY B C 1
ATOM 3070 O O . GLY B 1 75 ? -10.331 -19.896 -13.513 1 91.53 75 GLY B O 1
ATOM 3071 N N . THR B 1 76 ? -9.003 -21.552 -12.801 1 93.9 76 THR B N 1
ATOM 3072 C CA . THR B 1 76 ? -10.007 -22.113 -11.904 1 93.9 76 THR B CA 1
ATOM 3073 C C . THR B 1 76 ? -10.374 -21.114 -10.81 1 93.9 76 THR B C 1
ATOM 3075 O O . THR B 1 76 ? -11.55 -20.95 -10.481 1 93.9 76 THR B O 1
ATOM 3078 N N . LEU B 1 77 ? -9.348 -20.491 -10.264 1 95.65 77 LEU B N 1
ATOM 3079 C CA . LEU B 1 77 ? -9.572 -19.487 -9.23 1 95.65 77 LEU B CA 1
ATOM 3080 C C . LEU B 1 77 ? -10.463 -18.363 -9.747 1 95.65 77 LEU B C 1
ATOM 3082 O O . LEU B 1 77 ? -11.47 -18.025 -9.12 1 95.65 77 LEU B O 1
ATOM 3086 N N . TYR B 1 78 ? -10.153 -17.799 -10.896 1 95.3 78 TYR B N 1
ATOM 3087 C CA . TYR B 1 78 ? -10.915 -16.707 -11.491 1 95.3 78 TYR B CA 1
ATOM 3088 C C . TYR B 1 78 ? -12.357 -17.127 -11.753 1 95.3 78 TYR B C 1
ATOM 3090 O O . TYR B 1 78 ? -13.294 -16.414 -11.388 1 95.3 78 TYR B O 1
ATOM 3098 N N . ARG B 1 79 ? -12.559 -18.255 -12.336 1 94 79 ARG B N 1
ATOM 3099 C CA . ARG B 1 79 ? -13.894 -18.721 -12.698 1 94 79 ARG B CA 1
ATOM 3100 C C . ARG B 1 79 ? -14.745 -18.962 -11.456 1 94 79 ARG B C 1
ATOM 3102 O O . ARG B 1 79 ? -15.946 -18.684 -11.457 1 94 79 ARG B O 1
ATOM 3109 N N . SER B 1 80 ? -14.132 -19.512 -10.452 1 95.89 80 SER B N 1
ATOM 3110 C CA . SER B 1 80 ? -14.857 -19.752 -9.208 1 95.89 80 SER B CA 1
ATOM 3111 C C . SER B 1 80 ? -15.352 -18.446 -8.596 1 95.89 80 SER B C 1
ATOM 3113 O O . SER B 1 80 ? -16.505 -18.352 -8.169 1 95.89 80 SER B O 1
ATOM 3115 N N . ILE B 1 81 ? -14.521 -17.434 -8.568 1 94.61 81 ILE B N 1
ATOM 3116 C CA . ILE B 1 81 ? -14.885 -16.139 -8.005 1 94.61 81 ILE B CA 1
ATOM 3117 C C . ILE B 1 81 ? -15.968 -15.489 -8.864 1 94.61 81 ILE B C 1
ATOM 3119 O O . ILE B 1 81 ? -16.955 -14.968 -8.339 1 94.61 81 ILE B O 1
ATOM 3123 N N . GLU B 1 82 ? -15.767 -15.523 -10.158 1 92.37 82 GLU B N 1
ATOM 3124 C CA . GLU B 1 82 ? -16.754 -14.971 -11.082 1 92.37 82 GLU B CA 1
ATOM 3125 C C . GLU B 1 82 ? -18.125 -15.607 -10.869 1 92.37 82 GLU B C 1
ATOM 3127 O O . GLU B 1 82 ? -19.132 -14.903 -10.763 1 92.37 82 GLU B O 1
ATOM 3132 N N . SER B 1 83 ? -18.146 -16.929 -10.794 1 93.54 83 SER B N 1
ATOM 3133 C CA . SER B 1 83 ? -19.392 -17.662 -10.597 1 93.54 83 SER B CA 1
ATOM 3134 C C . SER B 1 83 ? -20.045 -17.297 -9.269 1 93.54 83 SER B C 1
ATOM 3136 O O . SER B 1 83 ? -21.269 -17.171 -9.186 1 93.54 83 SER B O 1
ATOM 3138 N N . ALA B 1 84 ? -19.262 -17.144 -8.24 1 92.9 84 ALA B N 1
ATOM 3139 C CA . ALA B 1 84 ? -19.78 -16.784 -6.923 1 92.9 84 ALA B CA 1
ATOM 3140 C C . ALA B 1 84 ? -20.441 -15.409 -6.951 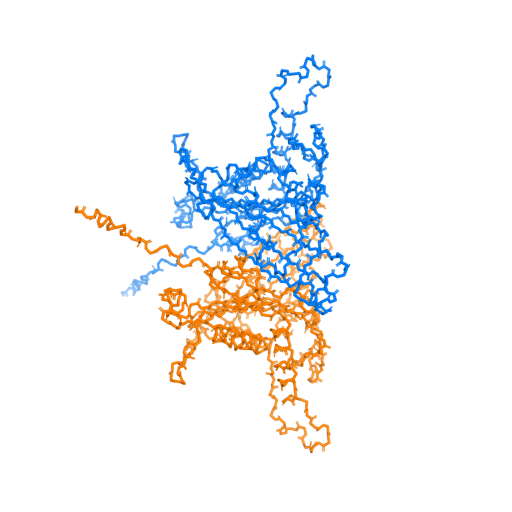1 92.9 84 ALA B C 1
ATOM 3142 O O . ALA B 1 84 ? -21.495 -15.207 -6.344 1 92.9 84 ALA B O 1
ATOM 3143 N N . ILE B 1 85 ? -19.856 -14.486 -7.639 1 89.49 85 ILE B N 1
ATOM 3144 C CA . ILE B 1 85 ? -20.39 -13.131 -7.727 1 89.49 85 ILE B CA 1
ATOM 3145 C C . ILE B 1 85 ? -21.697 -13.142 -8.515 1 89.49 85 ILE B C 1
ATOM 3147 O O . ILE B 1 85 ? -22.673 -12.498 -8.121 1 89.49 85 ILE B O 1
ATOM 3151 N N . ILE B 1 86 ? -21.695 -13.871 -9.627 1 87.46 86 ILE B N 1
ATOM 3152 C CA . ILE B 1 86 ? -22.888 -13.977 -10.46 1 87.46 86 ILE B CA 1
ATOM 3153 C C . ILE B 1 86 ? -24.035 -14.573 -9.646 1 87.46 86 ILE B C 1
ATOM 3155 O O . ILE B 1 86 ? -25.161 -14.073 -9.69 1 87.46 86 ILE B O 1
ATOM 3159 N N . SER B 1 87 ? -23.766 -15.578 -8.919 1 87.59 87 SER B N 1
ATOM 3160 C CA . SER B 1 87 ? -24.771 -16.229 -8.084 1 87.59 87 SER B CA 1
ATOM 3161 C C . SER B 1 87 ? -25.292 -15.282 -7.007 1 87.59 87 SER B C 1
ATOM 3163 O O . SER B 1 87 ? -26.483 -15.288 -6.693 1 87.59 87 SER B O 1
ATOM 3165 N N . SER B 1 88 ? -24.431 -14.531 -6.47 1 81.39 88 SER B N 1
ATOM 3166 C CA . SER B 1 88 ? -24.809 -13.584 -5.426 1 81.39 88 SER B CA 1
ATOM 3167 C C . SER B 1 88 ? -25.703 -12.479 -5.979 1 81.39 88 SER B C 1
ATOM 3169 O O . SER B 1 88 ? -26.533 -11.924 -5.255 1 81.39 88 SER B O 1
ATOM 3171 N N . ASN B 1 89 ? -25.504 -12.076 -7.237 1 76.86 89 ASN B N 1
ATOM 3172 C CA . ASN B 1 89 ? -26.308 -11.053 -7.899 1 76.86 89 ASN B CA 1
ATOM 3173 C C . ASN B 1 89 ? -27.731 -11.539 -8.159 1 76.86 89 ASN B C 1
ATOM 3175 O O . ASN B 1 89 ? -28.678 -10.753 -8.112 1 76.86 89 ASN B O 1
ATOM 3179 N N . LYS B 1 90 ? -27.898 -12.758 -8.619 1 69.86 90 LYS B N 1
ATOM 3180 C CA . LYS B 1 90 ? -29.204 -13.331 -8.935 1 69.86 90 LYS B CA 1
ATOM 3181 C C . LYS B 1 90 ? -30.129 -13.293 -7.722 1 69.86 90 LYS B C 1
ATOM 3183 O O . LYS B 1 90 ? -31.334 -13.074 -7.86 1 69.86 90 LYS B O 1
ATOM 3188 N N . ASP B 1 91 ? -29.559 -13.401 -6.592 1 61.66 91 ASP B N 1
ATOM 3189 C CA . ASP B 1 91 ? -30.379 -13.353 -5.385 1 61.66 91 ASP B CA 1
ATOM 3190 C C . ASP B 1 91 ? -30.939 -11.951 -5.156 1 61.66 91 ASP B C 1
ATOM 3192 O O . ASP B 1 91 ? -31.911 -11.777 -4.419 1 61.66 91 ASP B O 1
ATOM 3196 N N . THR B 1 92 ? -30.364 -10.949 -5.91 1 56.95 92 THR B N 1
ATOM 3197 C CA . THR B 1 92 ? -30.743 -9.556 -5.695 1 56.95 92 THR B CA 1
ATOM 3198 C C . THR B 1 92 ? -31.722 -9.09 -6.769 1 56.95 92 THR B C 1
ATOM 3200 O O . THR B 1 92 ? -32.438 -8.105 -6.578 1 56.95 92 THR B O 1
ATOM 3203 N N . ILE B 1 93 ? -31.687 -9.594 -8.061 1 54.47 93 ILE B N 1
ATOM 3204 C CA . ILE B 1 93 ? -32.496 -9.074 -9.159 1 54.47 93 ILE B CA 1
ATOM 3205 C C . ILE B 1 93 ? -33.954 -9.481 -8.963 1 54.47 93 ILE B C 1
ATOM 3207 O O . ILE B 1 93 ? -34.272 -10.672 -8.921 1 54.47 93 ILE B O 1
ATOM 3211 N N . PRO B 1 94 ? -34.711 -8.555 -8.499 1 50.16 94 PRO B N 1
ATOM 3212 C CA . PRO B 1 94 ? -36.143 -8.851 -8.41 1 50.16 94 PRO B CA 1
ATOM 3213 C C . PRO B 1 94 ? -36.726 -9.351 -9.73 1 50.16 94 PRO B C 1
ATOM 3215 O O . PRO B 1 94 ? -36.227 -8.998 -10.802 1 50.16 94 PRO B O 1
ATOM 3218 N N . ASP B 1 95 ? -37.254 -10.56 -9.8 1 45.67 95 ASP B N 1
ATOM 3219 C CA . ASP B 1 95 ? -38.117 -10.87 -10.936 1 45.67 95 ASP B CA 1
ATOM 3220 C C . ASP B 1 95 ? -39.008 -9.681 -11.289 1 45.67 95 ASP B C 1
ATOM 3222 O O . ASP B 1 95 ? -39.827 -9.249 -10.475 1 45.67 95 ASP B O 1
ATOM 3226 N N . GLU B 1 96 ? -38.509 -8.895 -12.135 1 46.5 96 GLU B N 1
ATOM 3227 C CA . GLU B 1 96 ? -39.334 -7.786 -12.606 1 46.5 96 GLU B CA 1
ATOM 3228 C C . GLU B 1 96 ? -40.811 -8.167 -12.628 1 46.5 96 GLU B C 1
ATOM 3230 O O . GLU B 1 96 ? -41.683 -7.296 -12.608 1 46.5 96 GLU B O 1
ATOM 3235 N N . ASN B 1 97 ? -41.108 -9.43 -13.114 1 44.15 97 ASN B N 1
ATOM 3236 C CA . ASN B 1 97 ? -42.49 -9.87 -13.271 1 44.15 97 ASN B CA 1
ATOM 3237 C C . ASN B 1 97 ? -43.106 -10.273 -11.934 1 44.15 97 ASN B C 1
ATOM 3239 O O . ASN B 1 97 ? -44.246 -10.736 -11.885 1 44.15 97 ASN B O 1
ATOM 3243 N N . ALA B 1 98 ? -42.3 -10.494 -10.956 1 41.24 98 ALA B N 1
ATOM 3244 C CA . ALA B 1 98 ? -43.002 -10.865 -9.73 1 41.24 98 ALA B CA 1
ATOM 3245 C C . ALA B 1 98 ? -43.644 -9.646 -9.075 1 41.24 98 ALA B C 1
ATOM 3247 O O . ALA B 1 98 ? -43.183 -8.518 -9.262 1 41.24 98 ALA B O 1
ATOM 3248 N N . GLY B 1 99 ? -44.759 -9.763 -8.336 1 39.56 99 GLY B N 1
ATOM 3249 C CA . GLY B 1 99 ? -45.712 -8.841 -7.739 1 39.56 99 GLY B CA 1
ATOM 3250 C C . GLY B 1 99 ? -45.051 -7.663 -7.048 1 39.56 99 GLY B C 1
ATOM 3251 O O . GLY B 1 99 ? -43.916 -7.305 -7.371 1 39.56 99 GLY B O 1
ATOM 3252 N N . ASP B 1 100 ? -45.409 -7.468 -5.726 1 43.36 100 ASP B N 1
ATOM 3253 C CA . ASP B 1 100 ? -45.317 -6.289 -4.871 1 43.36 100 ASP B CA 1
ATOM 3254 C C . ASP B 1 100 ? -43.864 -5.978 -4.519 1 43.36 100 ASP B C 1
ATOM 3256 O O . ASP B 1 100 ? -43.166 -6.816 -3.945 1 43.36 100 ASP B O 1
ATOM 3260 N N . PRO B 1 101 ? -43.207 -5.087 -5.197 1 43.59 101 PRO B N 1
ATOM 3261 C CA . PRO B 1 101 ? -41.838 -4.633 -4.94 1 43.59 101 PRO B CA 1
ATOM 3262 C C . PRO B 1 101 ? -41.526 -4.514 -3.45 1 43.59 101 PRO B C 1
ATOM 3264 O O . PRO B 1 101 ? -40.358 -4.406 -3.067 1 43.59 101 PRO B O 1
ATOM 3267 N N . SER B 1 102 ? -42.578 -4.333 -2.638 1 41.96 102 SER B N 1
ATOM 3268 C CA . SER B 1 102 ? -42.419 -4.044 -1.216 1 41.96 102 SER B CA 1
ATOM 3269 C C . SER B 1 102 ? -41.848 -5.244 -0.468 1 41.96 102 SER B C 1
ATOM 3271 O O . SER B 1 102 ? -41.411 -5.117 0.677 1 41.96 102 SER B O 1
ATOM 3273 N N . THR B 1 103 ? -42.251 -6.434 -0.812 1 41.22 103 THR B N 1
ATOM 3274 C CA . THR B 1 103 ? -41.945 -7.623 -0.024 1 41.22 103 THR B CA 1
ATOM 3275 C C . THR B 1 103 ? -40.577 -8.184 -0.401 1 41.22 103 THR B C 1
ATOM 3277 O O . THR B 1 103 ? -40.214 -9.284 0.022 1 41.22 103 THR B O 1
ATOM 3280 N N . ARG B 1 104 ? -40.011 -7.633 -1.447 1 42.48 104 ARG B N 1
ATOM 3281 C CA . ARG B 1 104 ? -38.756 -8.238 -1.883 1 42.48 104 ARG B CA 1
ATOM 3282 C C . ARG B 1 104 ? -37.685 -8.116 -0.804 1 42.48 104 ARG B C 1
ATOM 3284 O O . ARG B 1 104 ? -37.581 -7.082 -0.14 1 42.48 104 ARG B O 1
ATOM 3291 N N . SER B 1 105 ? -37.376 -9.148 -0.185 1 41.37 105 SER B N 1
ATOM 3292 C CA . SER B 1 105 ? -36.256 -9.201 0.749 1 41.37 105 SER B CA 1
ATOM 3293 C C . SER B 1 105 ? -35.082 -8.365 0.25 1 41.37 105 SER B C 1
ATOM 3295 O O . SER B 1 105 ? -34.589 -8.576 -0.86 1 41.37 105 SER B O 1
ATOM 3297 N N . SER B 1 106 ? -35.015 -7.01 0.375 1 44.26 106 SER B N 1
ATOM 3298 C CA . SER B 1 106 ? -33.926 -6.065 0.155 1 44.26 106 SER B CA 1
ATOM 3299 C C . SER B 1 106 ? -32.57 -6.718 0.394 1 44.26 106 SER B C 1
ATOM 3301 O O . SER B 1 106 ? -32.123 -6.833 1.538 1 44.26 106 SER B O 1
ATOM 3303 N N . TYR B 1 107 ? -32.339 -7.916 -0.057 1 48.13 107 TYR B N 1
ATOM 3304 C CA . TYR B 1 107 ? -31.011 -8.476 0.172 1 48.13 107 TYR B CA 1
ATOM 3305 C C . TYR B 1 107 ? -29.925 -7.491 -0.242 1 48.13 107 TYR B C 1
ATOM 3307 O O . TYR B 1 107 ? -29.711 -7.257 -1.434 1 48.13 107 TYR B O 1
ATOM 3315 N N . SER B 1 108 ? -29.778 -6.32 0.44 1 59.39 108 SER B N 1
ATOM 3316 C CA . SER B 1 108 ? -28.894 -5.177 0.238 1 59.39 108 SER B CA 1
ATOM 3317 C C . SER B 1 108 ? -27.442 -5.544 0.524 1 59.39 108 SER B C 1
ATOM 3319 O O . SER B 1 108 ? -27.054 -5.706 1.683 1 59.39 108 SER B O 1
ATOM 3321 N N . LYS B 1 109 ? -26.761 -6.217 -0.431 1 75.2 109 LYS B N 1
ATOM 3322 C CA . LYS B 1 109 ? -25.344 -6.524 -0.262 1 75.2 109 LYS B CA 1
ATOM 3323 C C . LYS B 1 109 ? -24.5 -5.252 -0.275 1 75.2 109 LYS B C 1
ATOM 3325 O O . LYS B 1 109 ? -24.773 -4.327 -1.043 1 75.2 109 LYS B O 1
ATOM 3330 N N . ASP B 1 110 ? -23.73 -5.197 0.734 1 84.2 110 ASP B N 1
ATOM 3331 C CA . ASP B 1 110 ? -22.773 -4.095 0.775 1 84.2 110 ASP B CA 1
ATOM 3332 C C . ASP B 1 110 ? -21.395 -4.547 0.298 1 84.2 110 ASP B C 1
ATOM 3334 O O . ASP B 1 110 ? -21.213 -5.704 -0.085 1 84.2 110 ASP B O 1
ATOM 3338 N N . ILE B 1 111 ? -20.499 -3.613 0.185 1 88.86 111 ILE B N 1
ATOM 3339 C CA . ILE B 1 111 ? -19.17 -3.874 -0.355 1 88.86 111 ILE B CA 1
ATOM 3340 C C . ILE B 1 111 ? -18.487 -4.97 0.461 1 88.86 111 ILE B C 1
ATOM 3342 O O . ILE B 1 111 ? -17.726 -5.773 -0.082 1 88.86 111 ILE B O 1
ATOM 3346 N N . VAL B 1 112 ? -18.835 -5.077 1.736 1 90.17 112 VAL B N 1
ATOM 3347 C CA . VAL B 1 112 ? -18.243 -6.073 2.622 1 90.17 112 VAL B CA 1
ATOM 3348 C C . VAL B 1 112 ? -18.757 -7.463 2.254 1 90.17 112 VAL B C 1
ATOM 3350 O O . VAL B 1 112 ? -17.994 -8.432 2.248 1 90.17 112 VAL B O 1
ATOM 3353 N N . ASP B 1 113 ? -19.979 -7.553 1.911 1 89.42 113 ASP B N 1
ATOM 3354 C CA . ASP B 1 113 ? -20.573 -8.825 1.512 1 89.42 113 ASP B CA 1
ATOM 3355 C C . ASP B 1 113 ? -19.904 -9.374 0.254 1 89.42 113 ASP B C 1
ATOM 3357 O O . ASP B 1 113 ? -19.65 -10.576 0.154 1 89.42 113 ASP B O 1
ATOM 3361 N N . VAL B 1 114 ? -19.661 -8.49 -0.618 1 90.72 114 VAL B N 1
ATOM 3362 C CA . VAL B 1 114 ? -19.026 -8.906 -1.864 1 90.72 114 VAL B CA 1
ATOM 3363 C C . VAL B 1 114 ? -17.598 -9.369 -1.586 1 90.72 114 VAL B C 1
ATOM 3365 O O . VAL B 1 114 ? -17.157 -10.393 -2.114 1 90.72 114 VAL B O 1
ATOM 3368 N N . ALA B 1 115 ? -16.869 -8.653 -0.757 1 93.62 115 ALA B N 1
ATOM 3369 C CA . ALA B 1 115 ? -15.509 -9.039 -0.388 1 93.62 115 ALA B CA 1
ATOM 3370 C C . ALA B 1 115 ? -15.49 -10.412 0.278 1 93.62 115 ALA B C 1
ATOM 3372 O O . ALA B 1 115 ? -14.614 -11.233 -0.004 1 93.62 115 ALA B O 1
ATOM 3373 N N . LEU B 1 116 ? -16.485 -10.639 1.099 1 92.5 116 LEU B N 1
ATOM 3374 C CA . LEU B 1 116 ? -16.585 -11.927 1.775 1 92.5 116 LEU B CA 1
ATOM 3375 C C . LEU B 1 116 ? -16.874 -13.044 0.778 1 92.5 116 LEU B C 1
ATOM 3377 O O . LEU B 1 116 ? -16.316 -14.138 0.886 1 92.5 116 LEU B O 1
ATOM 3381 N N . THR B 1 117 ? -17.706 -12.771 -0.156 1 92.93 117 THR B N 1
ATOM 3382 C CA . THR B 1 117 ? -18.028 -13.742 -1.195 1 92.93 117 THR B CA 1
ATOM 3383 C C . THR B 1 117 ? -16.777 -14.134 -1.976 1 92.93 117 THR B C 1
ATOM 3385 O O . THR B 1 117 ? -16.54 -15.318 -2.225 1 92.93 117 THR B O 1
ATOM 3388 N N . ILE B 1 118 ? -15.993 -13.151 -2.314 1 95.01 118 ILE B N 1
ATOM 3389 C CA . ILE B 1 118 ? -14.759 -13.395 -3.052 1 95.01 118 ILE B CA 1
ATOM 3390 C C . ILE B 1 118 ? -13.799 -14.217 -2.196 1 95.01 118 ILE B C 1
ATOM 3392 O O . ILE B 1 118 ? -13.218 -15.197 -2.67 1 95.01 118 ILE B O 1
ATOM 3396 N N . SER B 1 119 ? -13.652 -13.834 -0.95 1 96.03 119 SER B N 1
ATOM 3397 C CA . SER B 1 119 ? -12.766 -14.536 -0.027 1 96.03 119 SER B CA 1
ATOM 3398 C C . SER B 1 119 ? -13.177 -15.996 0.131 1 96.03 119 SER B C 1
ATOM 3400 O O . SER B 1 119 ? -12.33 -16.891 0.108 1 96.03 119 SER B O 1
ATOM 3402 N N . ASP B 1 120 ? -14.439 -16.231 0.225 1 94.47 120 ASP B N 1
ATOM 3403 C CA . ASP B 1 120 ? -14.955 -17.584 0.405 1 94.47 120 ASP B CA 1
ATOM 3404 C C . ASP B 1 120 ? -14.706 -18.437 -0.836 1 94.47 120 ASP B C 1
ATOM 3406 O O . ASP B 1 120 ? -14.332 -19.607 -0.728 1 94.47 120 ASP B O 1
ATOM 3410 N N . ALA B 1 121 ? -14.96 -17.886 -1.975 1 96.04 121 ALA B N 1
ATOM 3411 C CA . ALA B 1 121 ? -14.71 -18.604 -3.222 1 96.04 121 ALA B CA 1
ATOM 3412 C C . ALA B 1 121 ? -13.236 -18.976 -3.356 1 96.04 121 ALA B C 1
ATOM 3414 O O . ALA B 1 121 ? -12.906 -20.096 -3.752 1 96.04 121 ALA B O 1
ATOM 3415 N N . ALA B 1 122 ? -12.355 -18.063 -3.031 1 96.65 122 ALA B N 1
ATOM 3416 C CA . ALA B 1 122 ? -10.917 -18.309 -3.1 1 96.65 122 ALA B CA 1
ATOM 3417 C C . ALA B 1 122 ? -10.503 -19.414 -2.133 1 96.65 122 ALA B C 1
ATOM 3419 O O . ALA B 1 122 ? -9.687 -20.273 -2.475 1 96.65 122 ALA B O 1
ATOM 3420 N N . HIS B 1 123 ? -11.079 -19.347 -0.964 1 94.84 123 HIS B N 1
ATOM 3421 C CA . HIS B 1 123 ? -10.804 -20.353 0.055 1 94.84 123 HIS B CA 1
ATOM 3422 C C . HIS B 1 123 ? -11.172 -21.749 -0.436 1 94.84 123 HIS B C 1
ATOM 3424 O O . HIS B 1 123 ? -10.407 -22.699 -0.253 1 94.84 123 HIS B O 1
ATOM 3430 N N . LYS B 1 124 ? -12.278 -21.86 -1.02 1 94.17 124 LYS B N 1
ATOM 3431 C CA . LYS B 1 124 ? -12.748 -23.145 -1.531 1 94.17 124 LYS B CA 1
ATOM 3432 C C . LYS B 1 124 ? -11.798 -23.694 -2.591 1 94.17 124 LYS B C 1
ATOM 3434 O O . LYS B 1 124 ? -11.44 -24.874 -2.56 1 94.17 124 LYS B O 1
ATOM 3439 N N . VAL B 1 125 ? -11.393 -22.875 -3.477 1 95.4 125 VAL B N 1
ATOM 3440 C CA . VAL B 1 125 ? -10.498 -23.303 -4.547 1 95.4 125 VAL B CA 1
ATOM 3441 C C . VAL B 1 125 ? -9.153 -23.722 -3.96 1 95.4 125 VAL B C 1
ATOM 3443 O O . VAL B 1 125 ? -8.579 -24.735 -4.367 1 95.4 125 VAL B O 1
ATOM 3446 N N . LEU B 1 126 ? -8.612 -22.96 -3.01 1 93.94 126 LEU B N 1
ATOM 3447 C CA . LEU B 1 126 ? -7.334 -23.242 -2.365 1 93.94 126 LEU B CA 1
ATOM 3448 C C . LEU B 1 126 ? -7.309 -24.659 -1.804 1 93.94 126 LEU B C 1
ATOM 3450 O O . LEU B 1 126 ? -6.425 -25.45 -2.143 1 93.94 126 LEU B O 1
ATOM 3454 N N . TRP B 1 127 ? -8.269 -25.048 -1.111 1 91.34 127 TRP B N 1
ATOM 3455 C CA . TRP B 1 127 ? -8.245 -26.324 -0.404 1 91.34 127 TRP B CA 1
ATOM 3456 C C . TRP B 1 127 ? -8.655 -27.466 -1.328 1 91.34 127 TRP B C 1
ATOM 3458 O O . TRP B 1 127 ? -8.195 -28.599 -1.167 1 91.34 127 TRP B O 1
ATOM 3468 N N . SER B 1 128 ? -9.466 -27.148 -2.329 1 92.33 128 SER B N 1
ATOM 3469 C CA . SER B 1 128 ? -9.764 -28.159 -3.339 1 92.33 128 SER B CA 1
ATOM 3470 C C . SER B 1 128 ? -8.51 -28.555 -4.111 1 92.33 128 SER B C 1
ATOM 3472 O O . SER B 1 128 ? -8.276 -29.739 -4.361 1 92.33 128 SER B O 1
ATOM 3474 N N . GLU B 1 129 ? -7.708 -27.583 -4.427 1 90.16 129 GLU B N 1
ATOM 3475 C CA . GLU B 1 129 ? -6.496 -27.844 -5.197 1 90.16 129 GLU B CA 1
ATOM 3476 C C . GLU B 1 129 ? -5.443 -28.55 -4.348 1 90.16 129 GLU B C 1
ATOM 3478 O O . GLU B 1 129 ? -4.741 -29.44 -4.833 1 90.16 129 GLU B O 1
ATOM 3483 N N . ILE B 1 130 ? -5.261 -28.142 -3.14 1 88.17 130 ILE B N 1
ATOM 3484 C CA . ILE B 1 130 ? -4.317 -28.8 -2.242 1 88.17 130 ILE B CA 1
ATOM 3485 C C . ILE B 1 130 ? -4.745 -30.248 -2.015 1 88.17 130 ILE B C 1
ATOM 3487 O O . ILE B 1 130 ? -3.909 -31.155 -2.003 1 88.17 130 ILE B O 1
ATOM 3491 N N . GLY B 1 131 ? -6.018 -30.459 -1.832 1 85.61 131 GLY B N 1
ATOM 3492 C CA . GLY B 1 131 ? -6.545 -31.8 -1.635 1 85.61 131 GLY B CA 1
ATOM 3493 C C . GLY B 1 131 ? -6.333 -32.706 -2.834 1 85.61 131 GLY B C 1
ATOM 3494 O O . GLY B 1 131 ? -6.226 -33.925 -2.686 1 85.61 131 GLY B O 1
ATOM 3495 N N . ALA B 1 132 ? -6.234 -32.128 -3.997 1 82.67 132 ALA B N 1
ATOM 3496 C CA . ALA B 1 132 ? -6.105 -32.892 -5.235 1 82.67 132 ALA B CA 1
ATOM 3497 C C . ALA B 1 132 ? -4.65 -33.267 -5.499 1 82.67 132 ALA B C 1
ATOM 3499 O O . ALA B 1 132 ? -4.354 -34.009 -6.439 1 82.67 132 ALA B O 1
ATOM 3500 N N . THR B 1 133 ? -3.812 -32.779 -4.615 1 82.36 133 THR B N 1
ATOM 3501 C CA . THR B 1 133 ? -2.404 -33.105 -4.816 1 82.36 133 THR B CA 1
ATOM 3502 C C . THR B 1 133 ? -2.16 -34.597 -4.612 1 82.36 133 THR B C 1
ATOM 3504 O O . THR B 1 133 ? -2.766 -35.216 -3.735 1 82.36 133 THR B O 1
ATOM 3507 N N . GLU B 1 134 ? -1.499 -35.259 -5.468 1 75.06 134 GLU B N 1
ATOM 3508 C CA . GLU B 1 134 ? -1.239 -36.695 -5.448 1 75.06 134 GLU B CA 1
ATOM 3509 C C . GLU B 1 134 ? -0.192 -37.052 -4.397 1 75.06 134 GLU B C 1
ATOM 3511 O O . GLU B 1 134 ? 0.729 -37.825 -4.668 1 75.06 134 GLU B O 1
ATOM 3516 N N . ARG B 1 135 ? -0.257 -36.431 -3.366 1 78.15 135 ARG B N 1
ATOM 3517 C CA . ARG B 1 135 ? 0.718 -36.729 -2.322 1 78.15 135 ARG B CA 1
ATOM 3518 C C . ARG B 1 135 ? 0.038 -37.313 -1.088 1 78.15 135 ARG B C 1
ATOM 3520 O O . ARG B 1 135 ? -1.116 -36.991 -0.799 1 78.15 135 ARG B O 1
ATOM 3527 N N . ASP B 1 136 ? 0.841 -38.15 -0.514 1 77.22 136 ASP B N 1
ATOM 3528 C CA . ASP B 1 136 ? 0.345 -38.762 0.714 1 77.22 136 ASP B CA 1
ATOM 3529 C C . ASP B 1 136 ? 0.114 -37.71 1.797 1 77.22 136 ASP B C 1
ATOM 3531 O O . ASP B 1 136 ? 0.944 -36.821 1.994 1 77.22 136 ASP B O 1
ATOM 3535 N N . GLN B 1 137 ? -0.947 -37.847 2.31 1 73.38 137 GLN B N 1
ATOM 3536 C CA . GLN B 1 137 ? -1.304 -36.898 3.359 1 73.38 137 GLN B CA 1
ATOM 3537 C C . GLN B 1 137 ? -0.313 -36.958 4.517 1 73.38 137 GLN B C 1
ATOM 3539 O O . GLN B 1 137 ? -0.178 -35.997 5.276 1 73.38 137 GLN B O 1
ATOM 3544 N N . ASP B 1 138 ? 0.428 -38.051 4.539 1 78.84 138 ASP B N 1
ATOM 3545 C CA . ASP B 1 138 ? 1.393 -38.234 5.619 1 78.84 138 ASP B CA 1
ATOM 3546 C C . ASP B 1 138 ? 2.755 -37.656 5.243 1 78.84 138 ASP B C 1
ATOM 3548 O O . ASP B 1 138 ? 3.694 -37.698 6.04 1 78.84 138 ASP B O 1
ATOM 3552 N N . ASP B 1 139 ? 2.695 -37.112 4.153 1 83.49 139 ASP B N 1
ATOM 3553 C CA . ASP B 1 139 ? 3.932 -36.465 3.725 1 83.49 139 ASP B CA 1
ATOM 3554 C C . ASP B 1 139 ? 4.342 -35.364 4.701 1 83.49 139 ASP B C 1
ATOM 3556 O O . ASP B 1 139 ? 3.491 -34.635 5.216 1 83.49 139 ASP B O 1
ATOM 3560 N N . ALA B 1 140 ? 5.602 -35.24 4.986 1 80.53 140 ALA B N 1
ATOM 3561 C CA . ALA B 1 140 ? 6.174 -34.297 5.943 1 80.53 140 ALA B CA 1
ATOM 3562 C C . ALA B 1 140 ? 5.77 -32.864 5.609 1 80.53 140 ALA B C 1
ATOM 3564 O O . ALA B 1 140 ? 5.638 -32.025 6.503 1 80.53 140 ALA B O 1
ATOM 3565 N N . ILE B 1 141 ? 5.449 -32.643 4.378 1 81.57 141 ILE B N 1
ATOM 3566 C CA . ILE B 1 141 ? 5.096 -31.302 3.924 1 81.57 141 ILE B CA 1
ATOM 3567 C C . ILE B 1 141 ? 3.778 -30.871 4.562 1 81.57 141 ILE B C 1
ATOM 3569 O O . ILE B 1 141 ? 3.61 -29.705 4.929 1 81.57 141 ILE B O 1
ATOM 3573 N N . PHE B 1 142 ? 2.904 -31.836 4.754 1 82.97 142 PHE B N 1
ATOM 3574 C CA . PHE B 1 142 ? 1.574 -31.523 5.261 1 82.97 142 PHE B CA 1
ATOM 3575 C C . PHE B 1 142 ? 1.573 -31.473 6.784 1 82.97 142 PHE B C 1
ATOM 3577 O O . PHE B 1 142 ? 0.547 -31.177 7.401 1 82.97 142 PHE B O 1
ATOM 3584 N N . GLN B 1 143 ? 2.789 -31.636 7.367 1 81.54 143 GLN B N 1
ATOM 3585 C CA . GLN B 1 143 ? 2.928 -31.545 8.817 1 81.54 143 GLN B CA 1
ATOM 3586 C C . GLN B 1 143 ? 3.358 -30.144 9.241 1 81.54 143 GLN B C 1
ATOM 3588 O O . GLN B 1 143 ? 3.407 -29.839 10.435 1 81.54 143 GLN B O 1
ATOM 3593 N N . ASP B 1 144 ? 3.573 -29.361 8.238 1 81.24 144 ASP B N 1
ATOM 3594 C CA . ASP B 1 144 ? 3.936 -27.978 8.532 1 81.24 144 ASP B CA 1
ATOM 3595 C C . ASP B 1 144 ? 2.785 -27.243 9.216 1 81.24 144 ASP B C 1
ATOM 3597 O O . ASP B 1 144 ? 1.616 -27.569 8.998 1 81.24 144 ASP B O 1
ATOM 3601 N N . ARG B 1 145 ? 3.139 -26.207 9.964 1 78.79 145 ARG B N 1
ATOM 3602 C CA . ARG B 1 145 ? 2.169 -25.474 10.772 1 78.79 145 ARG B CA 1
ATOM 3603 C C . ARG B 1 145 ? 1.118 -24.805 9.893 1 78.79 145 ARG B C 1
ATOM 3605 O O . ARG B 1 145 ? -0.034 -24.649 10.304 1 78.79 145 ARG B O 1
ATOM 3612 N N . TRP B 1 146 ? 1.49 -24.441 8.699 1 84.37 146 TRP B N 1
ATOM 3613 C CA . TRP B 1 146 ? 0.541 -23.826 7.777 1 84.37 146 TRP B CA 1
ATOM 3614 C C . TRP B 1 146 ? -0.632 -24.76 7.5 1 84.37 146 TRP B C 1
ATOM 3616 O O . TRP B 1 146 ? -1.785 -24.325 7.459 1 84.37 146 TRP B O 1
ATOM 3626 N N . PHE B 1 147 ? -0.356 -26.034 7.413 1 81.32 147 PHE B N 1
ATOM 3627 C CA . PHE B 1 147 ? -1.385 -27.024 7.117 1 81.32 147 PHE B CA 1
ATOM 3628 C C . PHE B 1 147 ? -2.159 -27.394 8.377 1 81.32 147 PHE B C 1
ATOM 3630 O O . PHE B 1 147 ? -3.389 -27.475 8.355 1 81.32 147 PHE B O 1
ATOM 3637 N N . THR B 1 148 ? -1.39 -27.6 9.431 1 80.11 148 THR B N 1
ATOM 3638 C CA . THR B 1 148 ? -2.008 -28.148 10.633 1 80.11 148 THR B CA 1
ATOM 3639 C C . THR B 1 148 ? -2.879 -27.1 11.319 1 80.11 148 THR B C 1
ATOM 3641 O O . THR B 1 148 ? -3.942 -27.423 11.854 1 80.11 148 THR B O 1
ATOM 3644 N N . GLU B 1 149 ? -2.433 -25.849 11.227 1 78.01 149 GLU B N 1
ATOM 3645 C CA . GLU B 1 149 ? -3.179 -24.786 11.896 1 78.01 149 GLU B CA 1
ATOM 3646 C C . GLU B 1 149 ? -4.06 -24.025 10.908 1 78.01 149 GLU B C 1
ATOM 3648 O O . GLU B 1 149 ? -4.784 -23.106 11.296 1 78.01 149 GLU B O 1
ATOM 3653 N N . LYS B 1 150 ? -4.064 -24.481 9.66 1 78.2 150 LYS B N 1
ATOM 3654 C CA . LYS B 1 150 ? -4.838 -23.837 8.603 1 78.2 150 LYS B CA 1
ATOM 3655 C C . LYS B 1 150 ? -4.698 -22.319 8.665 1 78.2 150 LYS B C 1
ATOM 3657 O O . LYS B 1 150 ? -5.698 -21.599 8.704 1 78.2 150 LYS B O 1
ATOM 3662 N N . LYS B 1 151 ? -3.455 -21.849 8.705 1 79.56 151 LYS B N 1
ATOM 3663 C CA . LYS B 1 151 ? -3.114 -20.439 8.869 1 79.56 151 LYS B CA 1
ATOM 3664 C C . LYS B 1 151 ? -3.138 -19.707 7.53 1 79.56 151 LYS B C 1
ATOM 3666 O O . LYS B 1 151 ? -2.313 -18.825 7.284 1 79.56 151 LYS B O 1
ATOM 3671 N N . GLU B 1 152 ? -4.095 -20.18 6.702 1 87.51 152 GLU B N 1
ATOM 3672 C CA . GLU B 1 152 ? -4.171 -19.506 5.41 1 87.51 152 GLU B CA 1
ATOM 3673 C C . GLU B 1 152 ? -4.638 -18.062 5.566 1 87.51 152 GLU B C 1
ATOM 3675 O O . GLU B 1 152 ? -5.476 -17.764 6.42 1 87.51 152 GLU B O 1
ATOM 3680 N N . GLU B 1 153 ? -4.068 -17.261 4.846 1 93.48 153 GLU B N 1
ATOM 3681 C CA . GLU B 1 153 ? -4.455 -15.856 4.775 1 93.48 153 GLU B CA 1
ATOM 3682 C C . GLU B 1 153 ? -4.897 -15.475 3.364 1 93.48 153 GLU B C 1
ATOM 3684 O O . GLU B 1 153 ? -4.194 -15.756 2.391 1 93.48 153 GLU B O 1
ATOM 3689 N N . ILE B 1 154 ? -6.032 -14.898 3.279 1 96.47 154 ILE B N 1
ATOM 3690 C CA . ILE B 1 154 ? -6.56 -14.417 2.007 1 96.47 154 ILE B CA 1
ATOM 3691 C C . ILE B 1 154 ? -6.87 -12.925 2.108 1 96.47 154 ILE B C 1
ATOM 3693 O O . ILE B 1 154 ? -7.624 -12.499 2.986 1 96.47 154 ILE B O 1
ATOM 3697 N N . THR B 1 155 ? -6.289 -12.196 1.281 1 97.86 155 THR B N 1
ATOM 3698 C CA . THR B 1 155 ? -6.535 -10.76 1.211 1 97.86 155 THR B CA 1
ATOM 3699 C C . THR B 1 155 ? -7.352 -10.411 -0.03 1 97.86 155 THR B C 1
ATOM 3701 O O . THR B 1 155 ? -7.006 -10.816 -1.141 1 97.86 155 THR B O 1
ATOM 3704 N N . VAL B 1 156 ? -8.41 -9.672 0.182 1 97.91 156 VAL B N 1
ATOM 3705 C CA . VAL B 1 156 ? -9.247 -9.183 -0.908 1 97.91 156 VAL B CA 1
ATOM 3706 C C . VAL B 1 156 ? -9.287 -7.657 -0.886 1 97.91 156 VAL B C 1
ATOM 3708 O O . VAL B 1 156 ? -9.6 -7.053 0.143 1 97.91 156 VAL B O 1
ATOM 3711 N N . ASP B 1 157 ? -8.932 -7.081 -1.947 1 98.18 157 ASP B N 1
ATOM 3712 C CA . ASP B 1 157 ? -9.098 -5.647 -2.164 1 98.18 157 ASP B CA 1
ATOM 3713 C C . ASP B 1 157 ? -10.188 -5.371 -3.197 1 98.18 157 ASP B C 1
ATOM 3715 O O . ASP B 1 157 ? -10.076 -5.786 -4.352 1 98.18 157 ASP B O 1
ATOM 3719 N N . LEU B 1 158 ? -11.188 -4.696 -2.792 1 96.68 158 LEU B N 1
ATOM 3720 C CA . LEU B 1 158 ? -12.306 -4.351 -3.663 1 96.68 158 LEU B CA 1
ATOM 3721 C C . LEU B 1 158 ? -12.408 -2.841 -3.846 1 96.68 158 LEU B C 1
ATOM 3723 O O . LEU B 1 158 ? -12.195 -2.081 -2.898 1 96.68 158 LEU B O 1
ATOM 3727 N N . HIS B 1 159 ? -12.756 -2.45 -5.074 1 96.79 159 HIS B N 1
ATOM 3728 C CA . HIS B 1 159 ? -12.839 -1.033 -5.409 1 96.79 159 HIS B CA 1
ATOM 3729 C C . HIS B 1 159 ? -14.087 -0.734 -6.233 1 96.79 159 HIS B C 1
ATOM 3731 O O . HIS B 1 159 ? -14.34 -1.391 -7.245 1 96.79 159 HIS B O 1
ATOM 3737 N N . LEU B 1 160 ? -14.882 0.242 -5.797 1 93.93 160 LEU B N 1
ATOM 3738 C CA . LEU B 1 160 ? -16.029 0.79 -6.512 1 93.93 160 LEU B CA 1
ATOM 3739 C C . LEU B 1 160 ? -15.801 2.257 -6.862 1 93.93 160 LEU B C 1
ATOM 3741 O O . LEU B 1 160 ? -16.128 3.146 -6.073 1 93.93 160 LEU B O 1
ATOM 3745 N N . PRO B 1 161 ? -15.391 2.549 -8.047 1 93.09 161 PRO B N 1
ATOM 3746 C CA . PRO B 1 161 ? -14.966 3.909 -8.384 1 93.09 161 PRO B CA 1
ATOM 3747 C C . PRO B 1 161 ? -16.137 4.88 -8.509 1 93.09 161 PRO B C 1
ATOM 3749 O O . PRO B 1 161 ? -15.959 6.091 -8.356 1 93.09 161 PRO B O 1
ATOM 3752 N N . LYS B 1 162 ? -17.381 4.426 -8.668 1 90.86 162 LYS B N 1
ATOM 3753 C CA . LYS B 1 162 ? -18.502 5.32 -8.945 1 90.86 162 LYS B CA 1
ATOM 3754 C C . LYS B 1 162 ? -19.581 5.198 -7.873 1 90.86 162 LYS B C 1
ATOM 3756 O O . LYS B 1 162 ? -20.732 5.58 -8.097 1 90.86 162 LYS B O 1
ATOM 3761 N N . ALA B 1 163 ? -19.225 4.732 -6.753 1 89.89 163 ALA B N 1
ATOM 3762 C CA . ALA B 1 163 ? -20.213 4.399 -5.73 1 89.89 163 ALA B CA 1
ATOM 3763 C C . ALA B 1 163 ? -20.71 5.654 -5.018 1 89.89 163 ALA B C 1
ATOM 3765 O O . ALA B 1 163 ? -21.821 5.674 -4.483 1 89.89 163 ALA B O 1
ATOM 3766 N N . ILE B 1 164 ? -19.854 6.683 -4.965 1 92.46 164 ILE B N 1
ATOM 3767 C CA . ILE B 1 164 ? -20.185 7.861 -4.17 1 92.46 164 ILE B CA 1
ATOM 3768 C C . ILE B 1 164 ? -19.982 9.122 -5.007 1 92.46 164 ILE B C 1
ATOM 3770 O O . ILE B 1 164 ? -18.875 9.387 -5.483 1 92.46 164 ILE B O 1
ATOM 3774 N N . LEU B 1 165 ? -20.969 9.982 -5.113 1 90.9 165 LEU B N 1
ATOM 3775 C CA . LEU B 1 165 ? -20.987 11.119 -6.027 1 90.9 165 LEU B CA 1
ATOM 3776 C C . LEU B 1 165 ? -19.867 12.1 -5.696 1 90.9 165 LEU B C 1
ATOM 3778 O O . LEU B 1 165 ? -19.164 12.572 -6.592 1 90.9 165 LEU B O 1
ATOM 3782 N N . ARG B 1 166 ? -19.632 12.373 -4.419 1 93.34 166 ARG B N 1
ATOM 3783 C CA . ARG B 1 166 ? -18.692 13.418 -4.028 1 93.34 166 ARG B CA 1
ATOM 3784 C C . ARG B 1 166 ? -17.309 12.836 -3.756 1 93.34 166 ARG B C 1
ATOM 3786 O O . ARG B 1 166 ? -16.417 13.539 -3.274 1 93.34 166 ARG B O 1
ATOM 3793 N N . ALA B 1 167 ? -17.154 11.593 -3.985 1 95.41 167 ALA B N 1
ATOM 3794 C CA . ALA B 1 167 ? -15.864 10.933 -3.809 1 95.41 167 ALA B CA 1
ATOM 3795 C C . ALA B 1 167 ? -15.3 10.465 -5.147 1 95.41 167 ALA B C 1
ATOM 3797 O O . ALA B 1 167 ? -15.658 9.391 -5.638 1 95.41 167 ALA B O 1
ATOM 3798 N N . GLU B 1 168 ? -14.396 11.165 -5.671 1 93.71 168 GLU B N 1
ATOM 3799 C CA . GLU B 1 168 ? -13.891 10.971 -7.027 1 93.71 168 GLU B CA 1
ATOM 3800 C C . GLU B 1 168 ? -13.177 9.629 -7.164 1 93.71 168 GLU B C 1
ATOM 3802 O O . GLU B 1 168 ? -13.173 9.029 -8.241 1 93.71 168 GLU B O 1
ATOM 3807 N N . ARG B 1 169 ? -12.517 9.169 -6.142 1 95.91 169 ARG B N 1
ATOM 3808 C CA . ARG B 1 169 ? -11.787 7.909 -6.246 1 95.91 169 ARG B CA 1
ATOM 3809 C C . ARG B 1 169 ? -12.625 6.747 -5.723 1 95.91 169 ARG B C 1
ATOM 3811 O O . ARG B 1 169 ? -12.2 5.592 -5.784 1 95.91 169 ARG B O 1
ATOM 3818 N N . GLY B 1 170 ? -13.793 7.026 -5.11 1 95.44 170 GLY B N 1
ATOM 3819 C CA . GLY B 1 170 ? -14.808 6.022 -4.835 1 95.44 170 GLY B CA 1
ATOM 3820 C C . GLY B 1 170 ? -14.609 5.32 -3.506 1 95.44 170 GLY B C 1
ATOM 3821 O O . GLY B 1 170 ? -14.169 5.935 -2.532 1 95.44 170 GLY B O 1
ATOM 3822 N N . LEU B 1 171 ? -15.053 4.087 -3.418 1 95.45 171 LEU B N 1
ATOM 3823 C CA . LEU B 1 171 ? -15.123 3.272 -2.21 1 95.45 171 LEU B CA 1
ATOM 3824 C C . LEU B 1 171 ? -14.184 2.075 -2.308 1 95.45 171 LEU B C 1
ATOM 3826 O O . LEU B 1 171 ? -14.135 1.401 -3.339 1 95.45 171 LEU B O 1
ATOM 3830 N N . PHE B 1 172 ? -13.391 1.876 -1.268 1 97.21 172 PHE B N 1
ATOM 3831 C CA . PHE B 1 172 ? -12.441 0.772 -1.199 1 97.21 172 PHE B CA 1
ATOM 3832 C C . PHE B 1 172 ? -12.744 -0.129 -0.008 1 97.21 172 PHE B C 1
ATOM 3834 O O . PHE B 1 172 ? -13.144 0.352 1.055 1 97.21 172 PHE B O 1
ATOM 3841 N N . CYS B 1 173 ? -12.491 -1.392 -0.145 1 96.14 173 CYS B N 1
ATOM 3842 C CA . CYS B 1 173 ? -12.624 -2.372 0.928 1 96.14 173 CYS B CA 1
ATOM 3843 C C . CYS B 1 173 ? -11.471 -3.369 0.902 1 96.14 173 CYS B C 1
ATOM 3845 O O . CYS B 1 173 ? -11.179 -3.96 -0.139 1 96.14 173 CYS B O 1
ATOM 3847 N N . THR B 1 174 ? -10.798 -3.489 1.975 1 97.61 174 THR B N 1
ATOM 3848 C CA . THR B 1 174 ? -9.776 -4.515 2.152 1 97.61 174 THR B CA 1
ATOM 3849 C C . THR B 1 174 ? -10.186 -5.505 3.238 1 97.61 174 THR B C 1
ATOM 3851 O O . THR B 1 174 ? -10.421 -5.116 4.384 1 97.61 174 THR B O 1
ATOM 3854 N N . LEU B 1 175 ? -10.258 -6.714 2.898 1 95.74 175 LEU B N 1
ATOM 3855 C CA . LEU B 1 175 ? -10.615 -7.795 3.81 1 95.74 175 LEU B CA 1
ATOM 3856 C C . LEU B 1 175 ? -9.49 -8.82 3.906 1 95.74 175 LEU B C 1
ATOM 3858 O O . LEU B 1 175 ? -9.054 -9.366 2.89 1 95.74 175 LEU B O 1
ATOM 3862 N N . VAL B 1 176 ? -8.939 -9.011 5.053 1 95.27 176 VAL B N 1
ATOM 3863 C CA . VAL B 1 176 ? -7.937 -10.041 5.307 1 95.27 176 VAL B CA 1
ATOM 3864 C C . VAL B 1 176 ? -8.528 -11.128 6.202 1 95.27 176 VAL B C 1
ATOM 3866 O O . VAL B 1 176 ? -8.829 -10.881 7.373 1 95.27 176 VAL B O 1
ATOM 3869 N N . THR B 1 177 ? -8.633 -12.277 5.671 1 92.53 177 THR B N 1
ATOM 3870 C CA . THR B 1 177 ? -9.156 -13.403 6.436 1 92.53 177 THR B CA 1
ATOM 3871 C C . THR B 1 177 ? -8.036 -14.37 6.81 1 92.53 177 THR B C 1
ATOM 3873 O O . THR B 1 177 ? -7.185 -14.693 5.979 1 92.53 177 THR B O 1
ATOM 3876 N N . ARG B 1 178 ? -7.899 -14.846 7.989 1 86.65 178 ARG B N 1
ATOM 3877 C CA . ARG B 1 178 ? -6.852 -15.748 8.46 1 86.65 178 ARG B CA 1
ATOM 3878 C C . ARG B 1 178 ? -7.446 -17.056 8.971 1 86.65 178 ARG B C 1
ATOM 3880 O O . ARG B 1 178 ? -6.791 -18.1 8.929 1 86.65 178 ARG B O 1
ATOM 3887 N N . ARG B 1 179 ? -8.6 -17.056 9.593 1 77.88 179 ARG B N 1
ATOM 3888 C CA . ARG B 1 179 ? -9.2 -18.273 10.129 1 77.88 179 ARG B CA 1
ATOM 3889 C C . ARG B 1 179 ? -10.704 -18.299 9.878 1 77.88 179 ARG B C 1
ATOM 3891 O O . ARG B 1 179 ? -11.389 -17.294 10.077 1 77.88 179 ARG B O 1
ATOM 3898 N N . ARG B 1 180 ? -11.034 -19.355 9.267 1 77.15 180 ARG B N 1
ATOM 3899 C CA . ARG B 1 180 ? -12.46 -19.567 9.045 1 77.15 180 ARG B CA 1
ATOM 3900 C C . ARG B 1 180 ? -13.002 -20.658 9.962 1 77.15 180 ARG B C 1
ATOM 3902 O O . ARG B 1 180 ? -12.274 -21.58 10.335 1 77.15 180 ARG B O 1
ATOM 3909 N N . PRO B 1 181 ? -14.191 -20.323 10.523 1 64.94 181 PRO B N 1
ATOM 3910 C CA . PRO B 1 181 ? -14.744 -21.335 11.425 1 64.94 181 PRO B CA 1
ATOM 3911 C C . PRO B 1 181 ? -14.894 -22.702 10.76 1 64.94 181 PRO B C 1
ATOM 3913 O O . PRO B 1 181 ? -15.289 -22.784 9.594 1 64.94 181 PRO B O 1
ATOM 3916 N N . VAL B 1 182 ? -14.129 -23.753 11.231 1 57.7 182 VAL B N 1
ATOM 3917 C CA . VAL B 1 182 ? -14.205 -25.12 10.727 1 57.7 182 VAL B CA 1
ATOM 3918 C C . VAL B 1 182 ? -15.619 -25.664 10.917 1 57.7 182 VAL B C 1
ATOM 3920 O O . VAL B 1 182 ? -16.15 -26.351 10.041 1 57.7 182 VAL B O 1
ATOM 3923 N N . LYS B 1 183 ? -16.109 -25.663 12.17 1 54.47 183 LYS B N 1
ATOM 3924 C CA . LYS B 1 183 ? -17.41 -26.219 12.53 1 54.47 183 LYS B CA 1
ATOM 3925 C C . LYS B 1 183 ? -18.437 -25.113 12.758 1 54.47 183 LYS B C 1
ATOM 3927 O O . LYS B 1 183 ? -18.075 -23.982 13.092 1 54.47 183 LYS B O 1
ATOM 3932 N N . GLU B 1 184 ? -19.614 -25.323 12.32 1 51.89 184 GLU B N 1
ATOM 3933 C CA . GLU B 1 184 ? -20.759 -24.435 12.501 1 51.89 184 GLU B CA 1
ATOM 3934 C C . GLU B 1 184 ? -20.721 -23.759 13.868 1 51.89 184 GLU B C 1
ATOM 3936 O O . GLU B 1 184 ? -21.187 -22.628 14.02 1 51.89 184 GLU B O 1
ATOM 3941 N N . GLU B 1 185 ? -20.155 -24.538 14.722 1 50.37 185 GLU B N 1
ATOM 3942 C CA . GLU B 1 185 ? -20.248 -24.035 16.089 1 50.37 185 GLU B CA 1
ATOM 3943 C C . GLU B 1 185 ? -19.209 -22.947 16.348 1 50.37 185 GLU B C 1
ATOM 3945 O O . GLU B 1 185 ? -19.317 -22.198 17.321 1 50.37 185 GLU B O 1
ATOM 3950 N N . ASP B 1 186 ? -18.105 -23.024 15.735 1 53.38 186 ASP B N 1
ATOM 3951 C CA . ASP B 1 186 ? -17.023 -22.08 15.997 1 53.38 186 ASP B CA 1
ATOM 3952 C C . ASP B 1 186 ? -17.235 -20.775 15.232 1 53.38 186 ASP B C 1
ATOM 3954 O O . ASP B 1 186 ? -17.219 -20.763 13.999 1 53.38 186 ASP B O 1
ATOM 3958 N N . ASN B 1 187 ? -18.043 -19.957 15.593 1 53.23 187 ASN B N 1
ATOM 3959 C CA . ASN B 1 187 ? -18.592 -18.727 15.032 1 53.23 187 ASN B CA 1
ATOM 3960 C C . ASN B 1 187 ? -17.503 -17.685 14.794 1 53.23 187 ASN B C 1
ATOM 3962 O O . ASN B 1 187 ? -17.798 -16.5 14.628 1 53.23 187 ASN B O 1
ATOM 3966 N N . PHE B 1 188 ? -16.097 -18.101 14.926 1 62.82 188 PHE B N 1
ATOM 3967 C CA . PHE B 1 188 ? -15.304 -16.877 14.933 1 62.82 188 PHE B CA 1
ATOM 3968 C C . PHE B 1 188 ? -14.403 -16.809 13.706 1 62.82 188 PHE B C 1
ATOM 3970 O O . PHE B 1 188 ? -13.589 -17.705 13.476 1 62.82 188 PHE B O 1
ATOM 3977 N N . MET B 1 189 ? -14.905 -16.163 12.689 1 72.32 189 MET B N 1
ATOM 3978 C CA . MET B 1 189 ? -13.982 -15.787 11.622 1 72.32 189 MET B CA 1
ATOM 3979 C C . MET B 1 189 ? -13.056 -14.663 12.074 1 72.32 189 MET B C 1
ATOM 3981 O O . MET B 1 189 ? -13.507 -13.685 12.674 1 72.32 189 MET B O 1
ATOM 3985 N N . ASP B 1 190 ? -11.759 -15.011 12.032 1 84.48 190 ASP B N 1
ATOM 3986 C CA . ASP B 1 190 ? -10.757 -13.985 12.306 1 84.48 190 ASP B CA 1
ATOM 3987 C C . ASP B 1 190 ? -10.422 -13.195 11.043 1 84.48 190 ASP B C 1
ATOM 3989 O O . ASP B 1 190 ? -9.91 -13.755 10.071 1 84.48 190 ASP B O 1
ATOM 3993 N N . PHE B 1 191 ? -10.913 -11.927 11.038 1 87.9 191 PHE B N 1
ATOM 3994 C CA . PHE B 1 191 ? -10.614 -11.126 9.858 1 87.9 191 PHE B CA 1
ATOM 3995 C C . PHE B 1 191 ? -10.373 -9.67 10.238 1 87.9 191 PHE B C 1
ATOM 3997 O O . PHE B 1 191 ? -10.82 -9.217 11.295 1 87.9 191 PHE B O 1
ATOM 4004 N N . ASP B 1 192 ? -9.556 -9.005 9.468 1 91.88 192 ASP B N 1
ATOM 4005 C CA . ASP B 1 192 ? -9.412 -7.553 9.483 1 91.88 192 ASP B CA 1
ATOM 4006 C C . ASP B 1 192 ? -10.15 -6.916 8.308 1 91.88 192 ASP B C 1
ATOM 4008 O O . ASP B 1 192 ? -10.122 -7.44 7.192 1 91.88 192 ASP B O 1
ATOM 4012 N N . LEU B 1 193 ? -10.873 -5.891 8.655 1 94.13 193 LEU B N 1
ATOM 4013 C CA . LEU B 1 193 ? -11.662 -5.199 7.642 1 94.13 193 LEU B CA 1
ATOM 4014 C C . LEU B 1 193 ? -11.36 -3.704 7.645 1 94.13 193 LEU B C 1
ATOM 4016 O O . LEU B 1 193 ? -11.355 -3.07 8.703 1 94.13 193 LEU B O 1
ATOM 4020 N N . THR B 1 194 ? -11.013 -3.154 6.488 1 96.47 194 THR B N 1
ATOM 4021 C CA . THR B 1 194 ? -10.813 -1.721 6.306 1 96.47 194 THR B CA 1
ATOM 4022 C C . THR B 1 194 ? -11.676 -1.196 5.161 1 96.47 194 THR B C 1
ATOM 4024 O O . THR B 1 194 ? -11.645 -1.738 4.055 1 96.47 194 THR B O 1
ATOM 4027 N N . VAL B 1 195 ? -12.435 -0.193 5.405 1 96.28 195 VAL B N 1
ATOM 4028 C CA . VAL B 1 195 ? -13.214 0.507 4.39 1 96.28 195 VAL B CA 1
ATOM 4029 C C . VAL B 1 195 ? -12.731 1.951 4.272 1 96.28 195 VAL B C 1
ATOM 4031 O O . VAL B 1 195 ? -12.552 2.636 5.282 1 96.28 195 VAL B O 1
ATOM 4034 N N . ARG B 1 196 ? -12.53 2.382 3.049 1 97.79 196 ARG B N 1
ATOM 4035 C CA . ARG B 1 196 ? -12.022 3.731 2.817 1 97.79 196 ARG B CA 1
ATOM 4036 C C . ARG B 1 196 ? -12.84 4.447 1.748 1 97.79 196 ARG B C 1
ATOM 4038 O O . ARG B 1 196 ? -13.212 3.847 0.737 1 97.79 196 ARG B O 1
ATOM 4045 N N . ILE B 1 197 ? -13.123 5.627 1.995 1 97.79 197 ILE B N 1
ATOM 4046 C CA . ILE B 1 197 ? -13.697 6.543 1.015 1 97.79 197 ILE B CA 1
ATOM 4047 C C . ILE B 1 197 ? -12.664 7.598 0.627 1 97.79 197 ILE B C 1
ATOM 4049 O O . ILE B 1 197 ? -12.181 8.346 1.479 1 97.79 197 ILE B O 1
ATOM 4053 N N . GLU B 1 198 ? -12.365 7.678 -0.667 1 97.77 198 GLU B N 1
ATOM 4054 C CA . GLU B 1 198 ? -11.263 8.545 -1.075 1 97.77 198 GLU B CA 1
ATOM 4055 C C . GLU B 1 198 ? -11.713 9.545 -2.136 1 97.77 198 GLU B C 1
ATOM 4057 O O . GLU B 1 198 ? -12.552 9.227 -2.981 1 97.77 198 GLU B O 1
ATOM 4062 N N . GLY B 1 199 ? -11.106 10.734 -2.036 1 97.47 199 GLY B N 1
ATOM 4063 C CA . GLY B 1 199 ? -11.319 11.747 -3.057 1 97.47 199 GLY B CA 1
ATOM 4064 C C . GLY B 1 199 ? -12.555 12.592 -2.811 1 97.47 199 GLY B C 1
ATOM 4065 O O . GLY B 1 199 ? -13.252 12.97 -3.754 1 97.47 199 GLY B O 1
ATOM 4066 N N . ILE B 1 200 ? -12.863 12.711 -1.543 1 98.09 200 ILE B N 1
ATOM 4067 C CA . ILE B 1 200 ? -13.938 13.644 -1.226 1 98.09 200 ILE B CA 1
ATOM 4068 C C . ILE B 1 200 ? -13.463 15.077 -1.459 1 98.09 200 ILE B C 1
ATOM 4070 O O . ILE B 1 200 ? -12.622 15.588 -0.716 1 98.09 200 ILE B O 1
ATOM 4074 N N . ARG B 1 201 ? -14.004 15.694 -2.391 1 95.46 201 ARG B N 1
ATOM 4075 C CA . ARG B 1 201 ? -13.549 17.034 -2.75 1 95.46 201 ARG B CA 1
ATOM 4076 C C . ARG B 1 201 ? -14.49 18.099 -2.197 1 95.46 201 ARG B C 1
ATOM 4078 O O . ARG B 1 201 ? -15.708 18.003 -2.36 1 95.46 201 ARG B O 1
ATOM 4085 N N . CYS B 1 202 ? -13.88 19.04 -1.577 1 97.08 202 CYS B N 1
ATOM 4086 C CA . CYS B 1 202 ? -14.592 20.174 -0.998 1 97.08 202 CYS B CA 1
ATOM 4087 C C . CYS B 1 202 ? -13.912 21.488 -1.364 1 97.08 202 CYS B C 1
ATOM 4089 O O . CYS B 1 202 ? -12.693 21.534 -1.536 1 97.08 202 CYS B O 1
ATOM 4091 N N . ALA B 1 203 ? -14.699 22.49 -1.524 1 95.94 203 ALA B N 1
ATOM 4092 C CA . ALA B 1 203 ? -14.181 23.836 -1.753 1 95.94 203 ALA B CA 1
ATOM 4093 C C . ALA B 1 203 ? -14.421 24.73 -0.539 1 95.94 203 ALA B C 1
ATOM 4095 O O . ALA B 1 203 ? -15.568 24.988 -0.168 1 95.94 203 ALA B O 1
ATOM 4096 N N . CYS B 1 204 ? -13.341 25.197 0.076 1 96.26 204 CYS B N 1
ATOM 4097 C CA . CYS B 1 204 ? -13.489 26.024 1.269 1 96.26 204 CYS B CA 1
ATOM 4098 C C . CYS B 1 204 ? -12.324 26.997 1.406 1 96.26 204 CYS B C 1
ATOM 4100 O O . CYS B 1 204 ? -11.349 26.914 0.656 1 96.26 204 CYS B O 1
ATOM 4102 N N . ILE B 1 205 ? -12.551 27.991 2.252 1 95.67 205 ILE B N 1
ATOM 4103 C CA . ILE B 1 205 ? -11.455 28.874 2.635 1 95.67 205 ILE B CA 1
ATOM 4104 C C . ILE B 1 205 ? -10.618 28.213 3.728 1 95.67 205 ILE B C 1
ATOM 4106 O O . ILE B 1 205 ? -11.157 27.74 4.731 1 95.67 205 ILE B O 1
ATOM 4110 N N . ILE B 1 206 ? -9.334 28.13 3.461 1 94.3 206 ILE B N 1
ATOM 4111 C CA . ILE B 1 206 ? -8.469 27.493 4.448 1 94.3 206 ILE B CA 1
ATOM 4112 C C . ILE B 1 206 ? -7.058 28.066 4.345 1 94.3 206 ILE B C 1
ATOM 4114 O O . ILE B 1 206 ? -6.517 28.206 3.245 1 94.3 206 ILE B O 1
ATOM 4118 N N . GLY B 1 207 ? -6.567 28.415 5.451 1 91.32 207 GLY B N 1
ATOM 4119 C CA . GLY B 1 207 ? -5.197 28.903 5.484 1 91.32 207 GLY B CA 1
ATOM 4120 C C . GLY B 1 207 ? -5.008 30.087 6.413 1 91.32 207 GLY B C 1
ATOM 4121 O O . GLY B 1 207 ? -5.967 30.795 6.727 1 91.32 207 GLY B O 1
ATOM 4122 N N . VAL B 1 208 ? -3.743 30.305 6.796 1 88.61 208 VAL B N 1
ATOM 4123 C CA . VAL B 1 208 ? -3.431 31.369 7.745 1 88.61 208 VAL B CA 1
ATOM 4124 C C . VAL B 1 208 ? -3.01 32.628 6.989 1 88.61 208 VAL B C 1
ATOM 4126 O O . VAL B 1 208 ? -3.116 33.739 7.514 1 88.61 208 VAL B O 1
ATOM 4129 N N . ASN B 1 209 ? -2.591 32.435 5.761 1 88.01 209 ASN B N 1
ATOM 4130 C CA . ASN B 1 209 ? -2.097 33.571 4.991 1 88.01 209 ASN B CA 1
ATOM 4131 C C . ASN B 1 209 ? -3.242 34.369 4.372 1 88.01 209 ASN B C 1
ATOM 4133 O O . ASN B 1 209 ? -4.228 33.791 3.91 1 88.01 209 ASN B O 1
ATOM 4137 N N . PRO B 1 210 ? -3.075 35.626 4.305 1 91.05 210 PRO B N 1
ATOM 4138 C CA . PRO B 1 210 ? -4.153 36.472 3.788 1 91.05 210 PRO B CA 1
ATOM 4139 C C . PRO B 1 210 ? -4.583 36.082 2.375 1 91.05 210 PRO B C 1
ATOM 4141 O O . PRO B 1 210 ? -5.778 36.09 2.066 1 91.05 210 PRO B O 1
ATOM 4144 N N . HIS B 1 211 ? -3.698 35.747 1.509 1 89.09 211 HIS B N 1
ATOM 4145 C CA . HIS B 1 211 ? -4.042 35.43 0.128 1 89.09 211 HIS B CA 1
ATOM 4146 C C . HIS B 1 211 ? -4.854 34.141 0.044 1 89.09 211 HIS B C 1
ATOM 4148 O O . HIS B 1 211 ? -5.608 33.938 -0.91 1 89.09 211 HIS B O 1
ATOM 4154 N N . GLU B 1 212 ? -4.724 33.276 1.024 1 88.88 212 GLU B N 1
ATOM 4155 C CA . GLU B 1 212 ? -5.45 32.009 1.056 1 88.88 212 GLU B CA 1
ATOM 4156 C C . GLU B 1 212 ? -6.901 32.216 1.483 1 88.88 212 GLU B C 1
ATOM 4158 O O . GLU B 1 212 ? -7.711 31.29 1.413 1 88.88 212 GLU B O 1
ATOM 4163 N N . ARG B 1 213 ? -7.211 33.456 1.9 1 91.64 213 ARG B N 1
ATOM 4164 C CA . ARG B 1 213 ? -8.525 33.698 2.486 1 91.64 213 ARG B CA 1
ATOM 4165 C C . ARG B 1 213 ? -9.445 34.405 1.496 1 91.64 213 ARG B C 1
ATOM 4167 O O . ARG B 1 213 ? -10.586 34.735 1.826 1 91.64 213 ARG B O 1
ATOM 4174 N N . GLU B 1 214 ? -8.942 34.589 0.336 1 91.52 214 GLU B N 1
ATOM 4175 C CA . GLU B 1 214 ? -9.679 35.34 -0.675 1 91.52 214 GLU B CA 1
ATOM 4176 C C . GLU B 1 214 ? -10.558 34.418 -1.517 1 91.52 214 GLU B C 1
ATOM 4178 O O . GLU B 1 214 ? -11.699 34.759 -1.833 1 91.52 214 GLU B O 1
ATOM 4183 N N . ASP B 1 215 ? -9.996 33.282 -1.897 1 92.45 215 ASP B N 1
ATOM 4184 C CA . ASP B 1 215 ? -10.703 32.334 -2.754 1 92.45 215 ASP B CA 1
ATOM 4185 C C . ASP B 1 215 ? -10.788 30.959 -2.097 1 92.45 215 ASP B C 1
ATOM 4187 O O . ASP B 1 215 ? -9.857 30.535 -1.409 1 92.45 215 ASP B O 1
ATOM 4191 N N . LYS B 1 216 ? -11.848 30.361 -2.406 1 94.5 216 LYS B N 1
ATOM 4192 C CA . LYS B 1 216 ? -11.954 28.973 -1.965 1 94.5 216 LYS B CA 1
ATOM 4193 C C . LYS B 1 216 ? -10.944 28.087 -2.688 1 94.5 216 LYS B C 1
ATOM 4195 O O . LYS B 1 216 ? -10.649 28.306 -3.864 1 94.5 216 LYS B O 1
ATOM 4200 N N . GLN B 1 217 ? -10.441 27.175 -2.03 1 93.96 217 GLN B N 1
ATOM 4201 C CA . GLN B 1 217 ? -9.563 26.172 -2.623 1 93.96 217 GLN B CA 1
ATOM 4202 C C . GLN B 1 217 ? -10.107 24.763 -2.4 1 93.96 217 GLN B C 1
ATOM 4204 O O . GLN B 1 217 ? -10.874 24.53 -1.464 1 93.96 217 GLN B O 1
ATOM 4209 N N . ILE B 1 218 ? -9.7 23.902 -3.299 1 94.83 218 ILE B N 1
ATOM 4210 C CA . ILE B 1 218 ? -10.123 22.51 -3.185 1 94.83 218 ILE B CA 1
ATOM 4211 C C . ILE B 1 218 ? -9.307 21.811 -2.1 1 94.83 218 ILE B C 1
ATOM 4213 O O . ILE B 1 218 ? -8.081 21.939 -2.056 1 94.83 218 ILE B O 1
ATOM 4217 N N . VAL B 1 219 ? -10 21.171 -1.225 1 96.79 219 VAL B N 1
ATOM 4218 C CA . VAL B 1 219 ? -9.404 20.242 -0.271 1 96.79 219 VAL B CA 1
ATOM 4219 C C . VAL B 1 219 ? -9.946 18.835 -0.51 1 96.79 219 VAL B C 1
ATOM 4221 O O . VAL B 1 219 ? -11.118 18.665 -0.853 1 96.79 219 VAL B O 1
ATOM 4224 N N . GLU B 1 220 ? -9.068 17.904 -0.383 1 97.59 220 GLU B N 1
ATOM 4225 C CA . GLU B 1 220 ? -9.472 16.512 -0.553 1 97.59 220 GLU B CA 1
ATOM 4226 C C . GLU B 1 220 ? -9.466 15.769 0.78 1 97.59 220 GLU B C 1
ATOM 4228 O O . GLU B 1 220 ? -8.487 15.829 1.526 1 97.59 220 GLU B O 1
ATOM 4233 N N . LEU B 1 221 ? -10.501 15.03 1.032 1 98.47 221 LEU B N 1
ATOM 4234 C CA . LEU B 1 221 ? -10.614 14.257 2.264 1 98.47 221 LEU B CA 1
ATOM 4235 C C . LEU B 1 221 ? -10.714 12.765 1.962 1 98.47 221 LEU B C 1
ATOM 4237 O O . LEU B 1 221 ? -11.146 12.375 0.876 1 98.47 221 LEU B O 1
ATOM 4241 N N . ALA B 1 222 ? -10.273 12.022 2.888 1 98.65 222 ALA B N 1
ATOM 4242 C CA . ALA B 1 222 ? -10.488 10.577 2.916 1 98.65 222 ALA B CA 1
ATOM 4243 C C . ALA B 1 222 ? -10.941 10.116 4.298 1 98.65 222 ALA B C 1
ATOM 4245 O O . ALA B 1 222 ? -10.479 10.639 5.316 1 98.65 222 ALA B O 1
ATOM 4246 N N . LEU B 1 223 ? -11.819 9.204 4.314 1 98.46 223 LEU B N 1
ATOM 4247 C CA . LEU B 1 223 ? -12.299 8.584 5.544 1 98.46 223 LEU B CA 1
ATOM 4248 C C . LEU B 1 223 ? -11.968 7.096 5.567 1 98.46 223 LEU B C 1
ATOM 4250 O O . LEU B 1 223 ? -12.232 6.381 4.598 1 98.46 223 LEU B O 1
ATOM 4254 N N . THR B 1 224 ? -11.397 6.672 6.612 1 97.81 224 THR B N 1
ATOM 4255 C CA . THR B 1 224 ? -11.053 5.262 6.764 1 97.81 224 THR B CA 1
ATOM 4256 C C . THR B 1 224 ? -11.69 4.683 8.024 1 97.81 224 THR B C 1
ATOM 4258 O O . THR B 1 224 ? -11.645 5.301 9.089 1 97.81 224 THR B O 1
ATOM 4261 N N . PHE B 1 225 ? -12.225 3.495 7.903 1 96.46 225 PHE B N 1
ATOM 4262 C CA . PHE B 1 225 ? -12.853 2.743 8.982 1 96.46 225 PHE B CA 1
ATOM 4263 C C . PHE B 1 225 ? -12.233 1.356 9.108 1 96.46 225 PHE B C 1
ATOM 4265 O O . PHE B 1 225 ? -12.139 0.621 8.122 1 96.46 225 PHE B O 1
ATOM 4272 N N . ARG B 1 226 ? -11.802 1.07 10.268 1 93.79 226 ARG B N 1
ATOM 4273 C CA . ARG B 1 226 ? -11.153 -0.22 10.477 1 93.79 226 ARG B CA 1
ATOM 4274 C C . ARG B 1 226 ? -11.879 -1.033 11.543 1 93.79 226 ARG B C 1
ATOM 4276 O O . ARG B 1 226 ? -12.171 -0.524 12.628 1 93.79 226 ARG B O 1
ATOM 4283 N N . ARG B 1 227 ? -12.249 -2.155 11.151 1 87.87 227 ARG B N 1
ATOM 4284 C CA . ARG B 1 227 ? -12.793 -3.096 12.124 1 87.87 227 ARG B CA 1
ATOM 4285 C C . ARG B 1 227 ? -11.72 -4.069 12.604 1 87.87 227 ARG B C 1
ATOM 4287 O O . ARG B 1 227 ? -11.11 -4.774 11.798 1 87.87 227 ARG B O 1
ATOM 4294 N N . VAL B 1 228 ? -11.444 -3.791 13.899 1 67.42 228 VAL B N 1
ATOM 4295 C CA . VAL B 1 228 ? -10.559 -4.765 14.53 1 67.42 228 VAL B CA 1
ATOM 4296 C C . VAL B 1 228 ? -11.379 -5.736 15.377 1 67.42 228 VAL B C 1
ATOM 4298 O O . VAL B 1 228 ? -12.525 -5.447 15.728 1 67.42 228 VAL B O 1
ATOM 4301 N N . LYS B 1 229 ? -10.9 -6.833 15.65 1 63.25 229 LYS B N 1
ATOM 4302 C CA . LYS B 1 229 ? -11.564 -7.888 16.41 1 63.25 229 LYS B CA 1
ATOM 4303 C C . LYS B 1 229 ? -12.344 -7.31 17.588 1 63.25 229 LYS B C 1
ATOM 4305 O O . LYS B 1 229 ? -11.813 -6.507 18.357 1 63.25 229 LYS B O 1
ATOM 4310 N N . GLY B 1 230 ? -13.577 -7.617 17.631 1 59.39 230 GLY B N 1
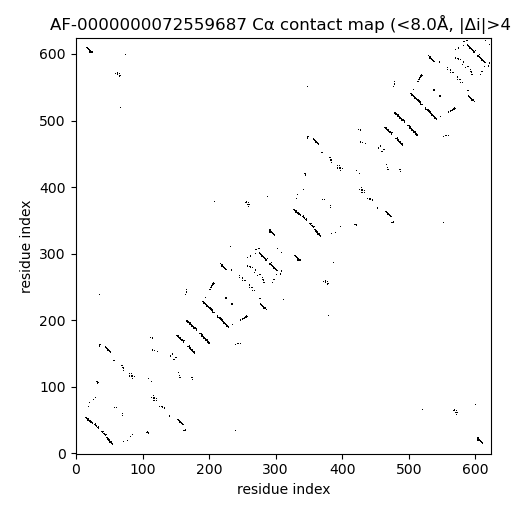ATOM 4311 C CA . GLY B 1 230 ? -14.371 -7.385 18.827 1 59.39 230 GLY B CA 1
ATOM 4312 C C . GLY B 1 230 ? -15.198 -6.115 18.757 1 59.39 230 GLY B C 1
ATOM 4313 O O . GLY B 1 230 ? -16.062 -5.883 19.606 1 59.39 230 GLY B O 1
ATOM 4314 N N . LYS B 1 231 ? -14.896 -5.286 17.719 1 64.17 231 LYS B N 1
ATOM 4315 C CA . LYS B 1 231 ? -15.688 -4.059 17.693 1 64.17 231 LYS B CA 1
ATOM 4316 C C . LYS B 1 231 ? -16.679 -4.069 16.533 1 64.17 231 LYS B C 1
ATOM 4318 O O . LYS B 1 231 ? -16.309 -4.367 15.395 1 64.17 231 LYS B O 1
ATOM 4323 N N . THR B 1 232 ? -18.011 -3.878 16.801 1 61.01 232 THR B N 1
ATOM 4324 C CA . THR B 1 232 ? -19.083 -4.085 15.833 1 61.01 232 THR B CA 1
ATOM 4325 C C . THR B 1 232 ? -19.405 -2.788 15.097 1 61.01 232 THR B C 1
ATOM 4327 O O . THR B 1 232 ? -19.812 -2.813 13.933 1 61.01 232 THR B O 1
ATOM 4330 N N . HIS B 1 233 ? -19.158 -1.642 15.68 1 69.05 233 HIS B N 1
ATOM 4331 C CA . HIS B 1 233 ? -19.657 -0.413 15.073 1 69.05 233 HIS B CA 1
ATOM 4332 C C . HIS B 1 233 ? -18.533 0.364 14.396 1 69.05 233 HIS B C 1
ATOM 4334 O O . HIS B 1 233 ? -18.391 1.57 14.608 1 69.05 233 HIS B O 1
ATOM 4340 N N . MET B 1 234 ? -17.881 -0.345 13.56 1 76.58 234 MET B N 1
ATOM 4341 C CA . MET B 1 234 ? -16.725 0.339 12.989 1 76.58 234 MET B CA 1
ATOM 4342 C C . MET B 1 234 ? -16.891 0.526 11.484 1 76.58 234 MET B C 1
ATOM 4344 O O . MET B 1 234 ? -16.196 1.341 10.875 1 76.58 234 MET B O 1
ATOM 4348 N N . ILE B 1 235 ? -17.928 -0.115 10.909 1 83.29 235 ILE B N 1
ATOM 4349 C CA . ILE B 1 235 ? -18.09 0.004 9.464 1 83.29 235 ILE B CA 1
ATOM 4350 C C . ILE B 1 235 ? -19.412 0.7 9.149 1 83.29 235 ILE B C 1
ATOM 4352 O O . ILE B 1 235 ? -20.474 0.262 9.599 1 83.29 235 ILE B O 1
ATOM 4356 N N . PRO B 1 236 ? -19.29 1.748 8.39 1 85.44 236 PRO B N 1
ATOM 4357 C CA . PRO B 1 236 ? -20.505 2.51 8.096 1 85.44 236 PRO B CA 1
ATOM 4358 C C . PRO B 1 236 ? -21.47 1.755 7.185 1 85.44 236 PRO B C 1
ATOM 4360 O O . PRO B 1 236 ? -21.049 0.882 6.422 1 85.44 236 PRO B O 1
ATOM 4363 N N . LYS B 1 237 ? -22.771 2.175 7.275 1 78.36 237 LYS B N 1
ATOM 4364 C CA . LYS B 1 237 ? -23.8 1.624 6.398 1 78.36 237 LYS B CA 1
ATOM 4365 C C . LYS B 1 237 ? -24.276 2.664 5.388 1 78.36 237 LYS B C 1
ATOM 4367 O O . LYS B 1 237 ? -24.728 2.314 4.295 1 78.36 237 LYS B O 1
ATOM 4372 N N . GLU B 1 238 ? -24.148 3.876 5.752 1 87.63 238 GLU B N 1
ATOM 4373 C CA . GLU B 1 238 ? -24.64 4.961 4.908 1 87.63 238 GLU B CA 1
ATOM 4374 C C . GLU B 1 238 ? -23.491 5.821 4.389 1 87.63 238 GLU B C 1
ATOM 4376 O O . GLU B 1 238 ? -23.393 7.003 4.727 1 87.63 238 GLU B O 1
ATOM 4381 N N . TYR B 1 239 ? -22.86 5.371 3.389 1 90.6 239 TYR B N 1
ATOM 4382 C CA . TYR B 1 239 ? -21.678 6.046 2.864 1 90.6 239 TYR B CA 1
ATOM 4383 C C . TYR B 1 239 ? -22.052 7.366 2.201 1 90.6 239 TYR B C 1
ATOM 4385 O O . TYR B 1 239 ? -21.447 8.403 2.482 1 90.6 239 TYR B O 1
ATOM 4393 N N . GLN B 1 240 ? -23.066 7.37 1.401 1 90.74 240 GLN B N 1
ATOM 4394 C CA . GLN B 1 240 ? -23.442 8.536 0.609 1 90.74 240 GLN B CA 1
ATOM 4395 C C . GLN B 1 240 ? -23.898 9.685 1.503 1 90.74 240 GLN B C 1
ATOM 4397 O O . GLN B 1 240 ? -23.474 10.828 1.319 1 90.74 240 GLN B O 1
ATOM 4402 N N . THR B 1 241 ? -24.765 9.318 2.399 1 93.48 241 THR B N 1
ATOM 4403 C CA . THR B 1 241 ? -25.269 10.338 3.313 1 93.48 241 THR B CA 1
ATOM 4404 C C . THR B 1 241 ? -24.133 10.927 4.145 1 93.48 241 THR B C 1
ATOM 4406 O O . THR B 1 241 ? -24.06 12.143 4.332 1 93.48 241 THR B O 1
ATOM 4409 N N . MET B 1 242 ? -23.275 10.088 4.61 1 95.87 242 MET B N 1
ATOM 4410 C CA . MET B 1 242 ? -22.148 10.519 5.432 1 95.87 242 MET B CA 1
ATOM 4411 C C . MET B 1 242 ? -21.243 11.472 4.659 1 95.87 242 MET B C 1
ATOM 4413 O O . MET B 1 242 ? -20.899 12.547 5.154 1 95.87 242 MET B O 1
ATOM 4417 N N . VAL B 1 243 ? -20.904 11.111 3.425 1 96.96 243 VAL B N 1
ATOM 4418 C CA . VAL B 1 243 ? -20 11.91 2.603 1 96.96 243 VAL B CA 1
ATOM 4419 C C . VAL B 1 243 ? -20.659 13.243 2.257 1 96.96 243 VAL B C 1
ATOM 4421 O O . VAL B 1 243 ? -20.01 14.291 2.294 1 96.96 243 VAL B O 1
ATOM 4424 N N . SER B 1 244 ? -21.951 13.22 1.961 1 95.8 244 SER B N 1
ATOM 4425 C CA . SER B 1 244 ? -22.667 14.452 1.645 1 95.8 244 SER B CA 1
ATOM 4426 C C . SER B 1 244 ? -22.663 15.412 2.83 1 95.8 244 SER B C 1
ATOM 4428 O O . SER B 1 244 ? -22.408 16.607 2.667 1 95.8 244 SER B O 1
ATOM 4430 N N . LYS B 1 245 ? -22.91 14.915 3.969 1 96.9 245 LYS B N 1
ATOM 4431 C CA . LYS B 1 245 ? -22.947 15.748 5.168 1 96.9 245 LYS B CA 1
ATOM 4432 C C . LYS B 1 245 ? -21.576 16.353 5.459 1 96.9 245 LYS B C 1
ATOM 4434 O O . LYS B 1 245 ? -21.469 17.542 5.764 1 96.9 245 LYS B O 1
ATOM 4439 N N . VAL B 1 246 ? -20.564 15.533 5.377 1 97.97 246 VAL B N 1
ATOM 4440 C CA . VAL B 1 246 ? -19.207 16.01 5.621 1 97.97 246 VAL B CA 1
ATOM 4441 C C . VAL B 1 246 ? -18.847 17.087 4.601 1 97.97 246 VAL B C 1
ATOM 4443 O O . VAL B 1 246 ? -18.394 18.174 4.97 1 97.97 246 VAL B O 1
ATOM 4446 N N . ALA B 1 247 ? -19.066 16.81 3.34 1 97.63 247 ALA B N 1
ATOM 4447 C CA . ALA B 1 247 ? -18.697 17.727 2.264 1 97.63 247 ALA B CA 1
ATOM 4448 C C . ALA B 1 247 ? -19.444 19.052 2.392 1 97.63 247 ALA B C 1
ATOM 4450 O O . ALA B 1 247 ? -18.845 20.123 2.271 1 97.63 247 ALA B O 1
ATOM 4451 N N . GLU B 1 248 ? -20.72 18.991 2.628 1 97.15 248 GLU B N 1
ATOM 4452 C CA . GLU B 1 248 ? -21.539 20.193 2.75 1 97.15 248 GLU B CA 1
ATOM 4453 C C . GLU B 1 248 ? -21.091 21.048 3.932 1 97.15 248 GLU B C 1
ATOM 4455 O O . GLU B 1 248 ? -21.082 22.278 3.847 1 97.15 248 GLU B O 1
ATOM 4460 N N . SER B 1 249 ? -20.815 20.401 4.962 1 97.66 249 SER B N 1
ATOM 4461 C CA . SER B 1 249 ? -20.349 21.125 6.14 1 97.66 249 SER B CA 1
ATOM 4462 C C . SER B 1 249 ? -18.998 21.785 5.886 1 97.66 249 SER B C 1
ATOM 4464 O O . SER B 1 249 ? -18.797 22.952 6.228 1 97.66 249 SER B O 1
ATOM 4466 N N . VAL B 1 250 ? -18.067 21.056 5.321 1 97.04 250 VAL B N 1
ATOM 4467 C CA . VAL B 1 250 ? -16.724 21.559 5.052 1 97.04 250 VAL B CA 1
ATOM 4468 C C . VAL B 1 250 ? -16.798 22.747 4.096 1 97.04 250 VAL B C 1
ATOM 4470 O O . VAL B 1 250 ? -16.083 23.737 4.269 1 97.04 250 VAL B O 1
ATOM 4473 N N . ASP B 1 251 ? -17.661 22.719 3.156 1 96.59 251 ASP B N 1
ATOM 4474 C CA . ASP B 1 251 ? -17.824 23.775 2.163 1 96.59 251 ASP B CA 1
ATOM 4475 C C . ASP B 1 251 ? -18.151 25.11 2.829 1 96.59 251 ASP B C 1
ATOM 4477 O O . ASP B 1 251 ? -17.929 26.172 2.244 1 96.59 251 ASP B O 1
ATOM 4481 N N . LYS B 1 252 ? -18.618 25.025 4.039 1 96.74 252 LYS B N 1
ATOM 4482 C CA . LYS B 1 252 ? -19.106 26.227 4.708 1 96.74 252 LYS B CA 1
ATOM 4483 C C . LYS B 1 252 ? -18.095 26.736 5.731 1 96.74 252 LYS B C 1
ATOM 4485 O O . LYS B 1 252 ? -18.312 27.772 6.364 1 96.74 252 LYS B O 1
ATOM 4490 N N . THR B 1 253 ? -17.01 26.042 5.805 1 95.14 253 THR B N 1
ATOM 4491 C CA . THR B 1 253 ? -16.044 26.407 6.835 1 95.14 253 THR B CA 1
ATOM 4492 C C . THR B 1 253 ? -14.995 27.365 6.278 1 95.14 253 THR B C 1
ATOM 4494 O O . THR B 1 253 ? -14.905 27.557 5.064 1 95.14 253 THR B O 1
ATOM 4497 N N . SER B 1 254 ? -14.291 28.012 7.192 1 95.69 254 SER B N 1
ATOM 4498 C CA . SER B 1 254 ? -13.177 28.902 6.883 1 95.69 254 SER B CA 1
ATOM 4499 C C . SER B 1 254 ? -12.07 28.784 7.924 1 95.69 254 SER B C 1
ATOM 4501 O O . SER B 1 254 ? -11.625 29.79 8.482 1 95.69 254 SER B O 1
ATOM 4503 N N . TYR B 1 255 ? -11.64 27.636 8.116 1 95.64 255 TYR B N 1
ATOM 4504 C CA . TYR B 1 255 ? -10.612 27.388 9.12 1 95.64 255 TYR B CA 1
ATOM 4505 C C . TYR B 1 255 ? -9.265 27.941 8.671 1 95.64 255 TYR B C 1
ATOM 4507 O O . TYR B 1 255 ? -9.024 28.108 7.473 1 95.64 255 TYR B O 1
ATOM 4515 N N . GLU B 1 256 ? -8.463 28.174 9.593 1 94.27 256 GLU B N 1
ATOM 4516 C CA . GLU B 1 256 ? -7.099 28.604 9.3 1 94.27 256 GLU B CA 1
ATOM 4517 C C . GLU B 1 256 ? -6.167 27.408 9.132 1 94.27 256 GLU B C 1
ATOM 4519 O O . GLU B 1 256 ? -5.155 27.496 8.433 1 94.27 256 GLU B O 1
ATOM 4524 N N . THR B 1 257 ? -6.54 26.286 9.736 1 93.59 257 THR B N 1
ATOM 4525 C CA . THR B 1 257 ? -5.632 25.144 9.724 1 93.59 257 THR B CA 1
ATOM 4526 C C . THR B 1 257 ? -6.344 23.892 9.221 1 93.59 257 THR B C 1
ATOM 4528 O O . THR B 1 257 ? -7.553 23.741 9.409 1 93.59 257 THR B O 1
ATOM 4531 N N . VAL B 1 258 ? -5.488 23.012 8.63 1 95 258 VAL B N 1
ATOM 4532 C CA . VAL B 1 258 ? -5.988 21.716 8.185 1 95 258 VAL B CA 1
ATOM 4533 C C . VAL B 1 258 ? -6.318 20.846 9.396 1 95 258 VAL B C 1
ATOM 4535 O O . VAL B 1 258 ? -7.223 20.009 9.339 1 95 258 VAL B O 1
ATOM 4538 N N . GLU B 1 259 ? -5.657 21.03 10.525 1 95.8 259 GLU B N 1
ATOM 4539 C CA . GLU B 1 259 ? -5.908 20.317 11.774 1 95.8 259 GLU B CA 1
ATOM 4540 C C . GLU B 1 259 ? -7.34 20.532 12.254 1 95.8 259 GLU B C 1
ATOM 4542 O O . GLU B 1 259 ? -8.032 19.574 12.607 1 95.8 259 GLU B O 1
ATOM 4547 N N . ALA B 1 260 ? -7.755 21.765 12.207 1 97.14 260 ALA B N 1
ATOM 4548 C CA . ALA B 1 260 ? -9.113 22.105 12.623 1 97.14 260 ALA B CA 1
ATOM 4549 C C . ALA B 1 260 ? -10.144 21.514 11.666 1 97.14 260 ALA B C 1
ATOM 4551 O O . ALA B 1 260 ? -11.168 20.98 12.1 1 97.14 260 ALA B O 1
ATOM 4552 N N . LEU B 1 261 ? -9.813 21.63 10.443 1 97.66 261 LEU B N 1
ATOM 4553 C CA . LEU B 1 261 ? -10.722 21.107 9.429 1 97.66 261 LEU B CA 1
ATOM 4554 C C . LEU B 1 261 ? -10.89 19.599 9.576 1 97.66 261 LEU B C 1
ATOM 4556 O O . LEU B 1 261 ? -12.01 19.085 9.512 1 97.66 261 LEU B O 1
ATOM 4560 N N . ALA B 1 262 ? -9.785 18.863 9.751 1 98.01 262 ALA B N 1
ATOM 4561 C CA . ALA B 1 262 ? -9.832 17.413 9.917 1 98.01 262 ALA B CA 1
ATOM 4562 C C . ALA B 1 262 ? -10.634 17.028 11.157 1 98.01 262 ALA B C 1
ATOM 4564 O O . ALA B 1 262 ? -11.42 16.078 11.126 1 98.01 262 ALA B O 1
ATOM 4565 N N . THR B 1 263 ? -10.4 17.73 12.204 1 97.51 263 THR B N 1
ATOM 4566 C CA . THR B 1 263 ? -11.122 17.472 13.445 1 97.51 263 THR B CA 1
ATOM 4567 C C . THR B 1 263 ? -12.617 17.722 13.263 1 97.51 263 THR B C 1
ATOM 4569 O O . THR B 1 263 ? -13.445 16.965 13.775 1 97.51 263 THR B O 1
ATOM 4572 N N . HIS B 1 264 ? -12.947 18.753 12.56 1 97.99 264 HIS B N 1
ATOM 4573 C CA . HIS B 1 264 ? -14.338 19.068 12.251 1 97.99 264 HIS B CA 1
ATOM 4574 C C . HIS B 1 264 ? -15.003 17.928 11.486 1 97.99 264 HIS B C 1
ATOM 4576 O O . HIS B 1 264 ? -16.111 17.509 11.829 1 97.99 264 HIS B O 1
ATOM 4582 N N . ALA B 1 265 ? -14.354 17.475 10.484 1 98.3 265 ALA B N 1
ATOM 4583 C CA . ALA B 1 265 ? -14.89 16.364 9.701 1 98.3 265 ALA B CA 1
ATOM 4584 C C . ALA B 1 265 ? -15.087 15.125 10.571 1 98.3 265 ALA B C 1
ATOM 4586 O O . ALA B 1 265 ? -16.114 14.449 10.475 1 98.3 265 ALA B O 1
ATOM 4587 N N . ALA B 1 266 ? -14.108 14.806 11.399 1 98.06 266 ALA B N 1
ATOM 4588 C CA . ALA B 1 266 ? -14.207 13.667 12.308 1 98.06 266 ALA B CA 1
ATOM 4589 C C . ALA B 1 266 ? -15.411 13.808 13.235 1 98.06 266 ALA B C 1
ATOM 4591 O O . ALA B 1 266 ? -16.114 12.83 13.503 1 98.06 266 ALA B O 1
ATOM 4592 N N . LYS B 1 267 ? -15.618 14.973 13.708 1 97.77 267 LYS B N 1
ATOM 4593 C CA . LYS B 1 267 ? -16.739 15.24 14.604 1 97.77 267 LYS B CA 1
ATOM 4594 C C . LYS B 1 267 ? -18.071 14.932 13.926 1 97.77 267 LYS B C 1
ATOM 4596 O O . LYS B 1 267 ? -18.928 14.263 14.506 1 97.77 267 LYS B O 1
ATOM 4601 N N . ILE B 1 268 ? -18.208 15.388 12.726 1 97.63 268 ILE B N 1
ATOM 4602 C CA . ILE B 1 268 ? -19.445 15.144 11.991 1 97.63 268 ILE B CA 1
ATOM 4603 C C . ILE B 1 268 ? -19.689 13.641 11.875 1 97.63 268 ILE B C 1
ATOM 4605 O O . ILE B 1 268 ? -20.788 13.161 12.16 1 97.63 268 ILE B O 1
ATOM 4609 N N . VAL B 1 269 ? -18.681 12.904 11.531 1 97.14 269 VAL B N 1
ATOM 4610 C CA . VAL B 1 269 ? -18.79 11.469 11.293 1 97.14 269 VAL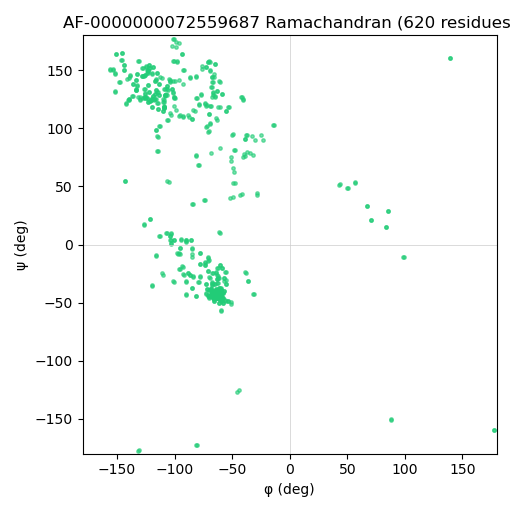 B CA 1
ATOM 4611 C C . VAL B 1 269 ? -19.155 10.755 12.593 1 97.14 269 VAL B C 1
ATOM 4613 O O . VAL B 1 269 ? -20.072 9.931 12.62 1 97.14 269 VAL B O 1
ATOM 4616 N N . LEU B 1 270 ? -18.537 11.093 13.69 1 95.57 270 LEU B N 1
ATOM 4617 C CA . LEU B 1 270 ? -18.642 10.318 14.921 1 95.57 270 LEU B CA 1
ATOM 4618 C C . LEU B 1 270 ? -19.855 10.754 15.737 1 95.57 270 LEU B C 1
ATOM 4620 O O . LEU B 1 270 ? -20.381 9.979 16.538 1 95.57 270 LEU B O 1
ATOM 4624 N N . VAL B 1 271 ? -20.257 11.984 15.548 1 95.98 271 VAL B N 1
ATOM 4625 C CA . VAL B 1 271 ? -21.403 12.482 16.302 1 95.98 271 VAL B CA 1
ATOM 4626 C C . VAL B 1 271 ? -22.697 12.098 15.59 1 95.98 271 VAL B C 1
ATOM 4628 O O . VAL B 1 271 ? -23.68 11.724 16.234 1 95.98 271 VAL B O 1
ATOM 4631 N N . GLU B 1 272 ? -22.734 12.125 14.322 1 94.85 272 GLU B N 1
ATOM 4632 C CA . GLU B 1 272 ? -23.977 11.937 13.581 1 94.85 272 GLU B CA 1
ATOM 4633 C C . GLU B 1 272 ? -24.177 10.473 13.2 1 94.85 272 GLU B C 1
ATOM 4635 O O . GLU B 1 272 ? -25.283 10.065 12.839 1 94.85 272 GLU B O 1
ATOM 4640 N N . PHE B 1 273 ? -23.156 9.706 13.214 1 94.31 273 PHE B N 1
ATOM 4641 C CA . PHE B 1 273 ? -23.268 8.303 12.833 1 94.31 273 PHE B CA 1
ATOM 4642 C C . PHE B 1 273 ? -22.781 7.397 13.958 1 94.31 273 PHE B C 1
ATOM 4644 O O . PHE B 1 273 ? -21.923 7.789 14.751 1 94.31 273 PHE B O 1
ATOM 4651 N N . PRO B 1 274 ? -23.342 6.205 14.054 1 90.66 274 PRO B N 1
ATOM 4652 C CA . PRO B 1 274 ? -22.998 5.288 15.142 1 90.66 274 PRO B CA 1
ATOM 4653 C C . PRO B 1 274 ? -21.677 4.558 14.903 1 90.66 274 PRO B C 1
ATOM 4655 O O . PRO B 1 274 ? -21.662 3.333 14.757 1 90.66 274 PRO B O 1
ATOM 4658 N N . LEU B 1 275 ? -20.569 5.282 14.94 1 92.81 275 LEU B N 1
ATOM 4659 C CA . LEU B 1 275 ? -19.235 4.737 14.717 1 92.81 275 LEU B CA 1
ATOM 4660 C C . LEU B 1 275 ? -18.322 5.028 15.903 1 92.81 275 LEU B C 1
ATOM 4662 O O . LEU B 1 275 ? -18.455 6.067 16.553 1 92.81 275 LEU B O 1
ATOM 4666 N N . ASP B 1 276 ? -17.406 4.158 16.127 1 91.27 276 ASP B N 1
ATOM 4667 C CA . ASP B 1 276 ? -16.536 4.253 17.295 1 91.27 276 ASP B CA 1
ATOM 4668 C C . ASP B 1 276 ? -15.28 5.062 16.979 1 91.27 276 ASP B C 1
ATOM 4670 O O . ASP B 1 276 ? -14.703 5.694 17.867 1 91.27 276 ASP B O 1
ATOM 4674 N N . GLU B 1 277 ? -14.867 4.964 15.785 1 93.93 277 GLU B N 1
ATOM 4675 C CA . GLU B 1 277 ? -13.589 5.569 15.423 1 93.93 277 GLU B CA 1
ATOM 4676 C C . GLU B 1 277 ? -13.528 5.877 13.929 1 93.93 277 GLU B C 1
ATOM 4678 O O . GLU B 1 277 ? -14.15 5.184 13.121 1 93.93 277 GLU B O 1
ATOM 4683 N N . VAL B 1 278 ? -12.774 6.901 13.589 1 96.29 278 VAL B N 1
ATOM 4684 C CA . VAL B 1 278 ? -12.573 7.241 12.185 1 96.29 278 VAL B CA 1
ATOM 4685 C C . VAL B 1 278 ? -11.178 7.831 11.99 1 96.29 278 VAL B C 1
ATOM 4687 O O . VAL B 1 278 ? -10.671 8.541 12.862 1 96.29 278 VAL B O 1
ATOM 4690 N N . THR B 1 279 ? -10.556 7.463 10.928 1 97.75 279 THR B N 1
ATOM 4691 C CA . THR B 1 279 ? -9.35 8.139 10.462 1 97.75 279 THR B CA 1
ATOM 4692 C C . THR B 1 279 ? -9.674 9.097 9.319 1 97.75 279 THR B C 1
ATOM 4694 O O . THR B 1 279 ? -10.319 8.711 8.342 1 97.75 279 THR B O 1
ATOM 4697 N N . VAL B 1 280 ? -9.274 10.317 9.459 1 98.52 280 VAL B N 1
ATOM 4698 C CA . VAL B 1 280 ? -9.548 11.356 8.472 1 98.52 280 VAL B CA 1
ATOM 4699 C C . VAL B 1 280 ? -8.234 11.88 7.895 1 98.52 280 VAL B C 1
ATOM 4701 O O . VAL B 1 280 ? -7.337 12.279 8.64 1 98.52 280 VAL B O 1
ATOM 4704 N N . ARG B 1 281 ? -8.135 11.83 6.627 1 98.57 281 ARG B N 1
ATOM 4705 C CA . ARG B 1 281 ? -7.026 12.465 5.924 1 98.57 281 ARG B CA 1
ATOM 4706 C C . ARG B 1 281 ? -7.494 13.702 5.165 1 98.57 281 ARG B C 1
ATOM 4708 O O . ARG B 1 281 ? -8.497 13.655 4.45 1 98.57 281 ARG B O 1
ATOM 4715 N N . VAL B 1 282 ? -6.84 14.791 5.377 1 98.11 282 VAL B N 1
ATOM 4716 C CA . VAL B 1 282 ? -7.115 16.031 4.66 1 98.11 282 VAL B CA 1
ATOM 4717 C C . VAL B 1 282 ? -5.854 16.502 3.939 1 98.11 282 VAL B C 1
ATOM 4719 O O . VAL B 1 282 ? -4.783 16.593 4.543 1 98.11 282 VAL B O 1
ATOM 4722 N N . GLU B 1 283 ? -6.037 16.818 2.699 1 97.2 283 GLU B N 1
ATOM 4723 C CA . GLU B 1 283 ? -4.887 17.235 1.903 1 97.2 283 GLU B CA 1
ATOM 4724 C C . GLU B 1 283 ? -5.236 18.421 1.008 1 97.2 283 GLU B C 1
ATOM 4726 O O . GLU B 1 283 ? -6.37 18.537 0.537 1 97.2 283 GLU B O 1
ATOM 4731 N N . LYS B 1 284 ? -4.258 19.277 0.835 1 95.26 284 LYS B N 1
ATOM 4732 C CA . LYS B 1 284 ? -4.348 20.42 -0.069 1 95.26 284 LYS B CA 1
ATOM 4733 C C . LYS B 1 284 ? -3.521 20.189 -1.331 1 95.26 284 LYS B C 1
ATOM 4735 O O . LYS B 1 284 ? -2.296 20.32 -1.309 1 95.26 284 LYS B O 1
ATOM 4740 N N . PRO B 1 285 ? -4.187 19.953 -2.415 1 92.02 285 PRO B N 1
ATOM 4741 C CA . PRO B 1 285 ? -3.444 19.662 -3.643 1 92.02 285 PRO B CA 1
ATOM 4742 C C . PRO B 1 285 ? -2.783 20.903 -4.24 1 92.02 285 PRO B C 1
ATOM 4744 O O . PRO B 1 285 ? -1.815 20.787 -4.997 1 92.02 285 PRO B O 1
ATOM 4747 N N . SER B 1 286 ? -3.164 22.074 -3.826 1 87.27 286 SER B N 1
ATOM 4748 C CA . SER B 1 286 ? -2.681 23.277 -4.497 1 87.27 286 SER B CA 1
ATOM 4749 C C . SER B 1 286 ? -1.774 24.094 -3.583 1 87.27 286 SER B C 1
ATOM 4751 O O . SER B 1 286 ? -1.351 25.195 -3.942 1 87.27 286 SER B O 1
ATOM 4753 N N . ALA B 1 287 ? -1.439 23.592 -2.478 1 85.62 287 ALA B N 1
ATOM 4754 C CA . ALA B 1 287 ? -0.716 24.383 -1.486 1 85.62 287 ALA B CA 1
ATOM 4755 C C . ALA B 1 287 ? 0.72 24.644 -1.932 1 85.62 287 ALA B C 1
ATOM 4757 O O . ALA B 1 287 ? 1.249 25.74 -1.731 1 85.62 287 ALA B O 1
ATOM 4758 N N . LEU B 1 288 ? 1.348 23.637 -2.442 1 87.16 288 LEU B N 1
ATOM 4759 C CA . LEU B 1 288 ? 2.728 23.734 -2.907 1 87.16 288 LEU B CA 1
ATOM 4760 C C . LEU B 1 288 ? 2.851 23.246 -4.347 1 87.16 288 LEU B C 1
ATOM 4762 O O . LEU B 1 288 ? 2.366 22.163 -4.683 1 87.16 288 LEU B O 1
ATOM 4766 N N . ALA B 1 289 ? 3.518 23.956 -5.134 1 84.87 289 ALA B N 1
ATOM 4767 C CA . ALA B 1 289 ? 3.523 23.75 -6.58 1 84.87 289 ALA B CA 1
ATOM 4768 C C . ALA B 1 289 ? 4.062 22.367 -6.935 1 84.87 289 ALA B C 1
ATOM 4770 O O . ALA B 1 289 ? 3.571 21.723 -7.866 1 84.87 289 ALA B O 1
ATOM 4771 N N . PHE B 1 290 ? 5.032 21.898 -6.232 1 89.81 290 PHE B N 1
ATOM 4772 C CA . PHE B 1 290 ? 5.684 20.654 -6.624 1 89.81 290 PHE B CA 1
ATOM 4773 C C . PHE B 1 290 ? 5.23 19.502 -5.736 1 89.81 290 PHE B C 1
ATOM 4775 O O . PHE B 1 290 ? 5.804 18.412 -5.784 1 89.81 290 PHE B O 1
ATOM 4782 N N . VAL B 1 291 ? 4.254 19.8 -4.914 1 92.38 291 VAL B N 1
ATOM 4783 C CA . VAL B 1 291 ? 3.73 18.799 -3.99 1 92.38 291 VAL B CA 1
ATOM 4784 C C . VAL B 1 291 ? 2.283 18.47 -4.351 1 92.38 291 VAL B C 1
ATOM 4786 O O . VAL B 1 291 ? 1.413 19.343 -4.309 1 92.38 291 VAL B O 1
ATOM 4789 N N . ALA B 1 292 ? 2.111 17.268 -4.711 1 93.86 292 ALA B N 1
ATOM 4790 C CA . ALA B 1 292 ? 0.758 16.901 -5.121 1 93.86 292 ALA B CA 1
ATOM 4791 C C . ALA B 1 292 ? -0.224 17.046 -3.962 1 93.86 292 ALA B C 1
ATOM 4793 O O . ALA B 1 292 ? -1.347 17.521 -4.147 1 93.86 292 ALA B O 1
ATOM 4794 N N . PHE B 1 293 ? 0.256 16.57 -2.721 1 94.85 293 PHE B N 1
ATOM 4795 C CA . PHE B 1 293 ? -0.636 16.602 -1.567 1 94.85 293 PHE B CA 1
ATOM 4796 C C . PHE B 1 293 ? 0.129 16.969 -0.301 1 94.85 293 PHE B C 1
ATOM 4798 O O . PHE B 1 293 ? 1.082 16.283 0.075 1 94.85 293 PHE B O 1
ATOM 4805 N N . SER B 1 294 ? -0.271 17.994 0.289 1 95.61 294 SER B N 1
ATOM 4806 C CA . SER B 1 294 ? 0.176 18.349 1.632 1 95.61 294 SER B CA 1
ATOM 4807 C C . SER B 1 294 ? -0.97 18.267 2.636 1 95.61 294 SER B C 1
ATOM 4809 O O . SER B 1 294 ? -2.077 18.733 2.361 1 95.61 294 SER B O 1
ATOM 4811 N N . GLY B 1 295 ? -0.713 17.585 3.67 1 95.9 295 GLY B N 1
ATOM 4812 C CA . GLY B 1 295 ? -1.82 17.477 4.607 1 95.9 295 GLY B CA 1
ATOM 4813 C C . GLY B 1 295 ? -1.504 16.601 5.805 1 95.9 295 GLY B C 1
ATOM 4814 O O . GLY B 1 295 ? -0.341 16.464 6.191 1 95.9 295 GLY B O 1
ATOM 4815 N N . LEU B 1 296 ? -2.519 16.136 6.443 1 95.95 296 LEU B N 1
ATOM 4816 C CA . LEU B 1 296 ? -2.342 15.323 7.642 1 95.95 296 LEU B CA 1
ATOM 4817 C C . LEU B 1 296 ? -3.421 14.249 7.734 1 95.95 296 LEU B C 1
ATOM 4819 O O . LEU B 1 296 ? -4.397 14.277 6.98 1 95.95 296 LEU B O 1
ATOM 4823 N N . GLU B 1 297 ? -3.202 13.32 8.539 1 97.63 297 GLU B N 1
ATOM 4824 C CA . GLU B 1 297 ? -4.109 12.22 8.854 1 97.63 297 GLU B CA 1
ATOM 4825 C C . GLU B 1 297 ? -4.282 12.062 10.362 1 97.63 297 GLU B C 1
ATOM 4827 O O . GLU B 1 297 ? -3.301 11.902 11.092 1 97.63 297 GLU B O 1
ATOM 4832 N N . ILE B 1 298 ? -5.542 12.115 10.817 1 97.47 298 ILE B N 1
ATOM 4833 C CA . ILE B 1 298 ? -5.815 11.986 12.245 1 97.47 298 ILE B CA 1
ATOM 4834 C C . ILE B 1 298 ? -6.749 10.802 12.487 1 97.47 298 ILE B C 1
ATOM 4836 O O . ILE B 1 298 ? -7.558 10.455 11.623 1 97.47 298 ILE B O 1
ATOM 4840 N N . THR B 1 299 ? -6.669 10.2 13.605 1 96.33 299 THR B N 1
ATOM 4841 C CA . THR B 1 299 ? -7.624 9.207 14.085 1 96.33 299 THR B CA 1
ATOM 4842 C C . THR B 1 299 ? -8.269 9.665 15.39 1 96.33 299 THR B C 1
ATOM 4844 O O . THR B 1 299 ? -7.573 10.067 16.325 1 96.33 299 THR B O 1
ATOM 4847 N N . ARG B 1 300 ? -9.584 9.697 15.424 1 95.47 300 ARG B N 1
ATOM 4848 C CA . ARG B 1 300 ? -10.331 10.091 16.614 1 95.47 300 ARG B CA 1
ATOM 4849 C C . ARG B 1 300 ? -11.391 9.053 16.964 1 95.47 300 ARG B C 1
ATOM 4851 O O . ARG B 1 300 ? -12.01 8.465 16.075 1 95.47 300 ARG B O 1
ATOM 4858 N N . ALA B 1 301 ? -11.58 8.912 18.217 1 93.1 301 ALA B N 1
ATOM 4859 C CA . ALA B 1 301 ? -12.664 8.08 18.734 1 93.1 301 ALA B CA 1
ATOM 486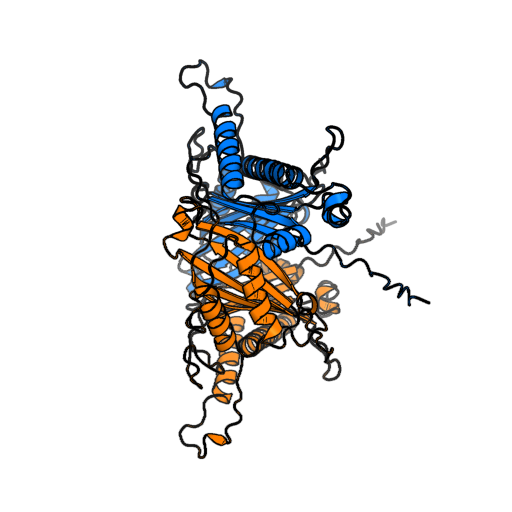0 C C . ALA B 1 301 ? -13.874 8.929 19.114 1 93.1 301 ALA B C 1
ATOM 4862 O O . ALA B 1 301 ? -13.743 10.13 19.366 1 93.1 301 ALA B O 1
ATOM 4863 N N . ALA B 1 302 ? -14.996 8.264 19.137 1 92.93 302 ALA B N 1
ATOM 4864 C CA . ALA B 1 302 ? -16.223 8.954 19.527 1 92.93 302 ALA B CA 1
ATOM 4865 C C . ALA B 1 302 ? -16.074 9.604 20.899 1 92.93 302 ALA B C 1
ATOM 4867 O O . ALA B 1 302 ? -16.601 10.693 21.137 1 92.93 302 ALA B O 1
ATOM 4868 N N . SER B 1 303 ? -15.363 9.029 21.767 1 91.43 303 SER B N 1
ATOM 4869 C CA . SER B 1 303 ? -15.164 9.525 23.125 1 91.43 303 SER B CA 1
ATOM 4870 C C . SER B 1 303 ? -14.431 10.862 23.123 1 91.43 303 SER B C 1
ATOM 4872 O O . SER B 1 303 ? -14.557 11.646 24.067 1 91.43 303 SER B O 1
ATOM 4874 N N . PHE B 1 304 ? -13.728 11.104 22.128 1 91.75 304 PHE B N 1
ATOM 4875 C CA . PHE B 1 304 ? -13.013 12.368 21.995 1 91.75 304 PHE B CA 1
ATOM 4876 C C . PHE B 1 304 ? -13.988 13.538 21.945 1 91.75 304 PHE B C 1
ATOM 4878 O O . PHE B 1 304 ? -13.671 14.637 22.405 1 91.75 304 PHE B O 1
ATOM 4885 N N . PHE B 1 305 ? -15.127 13.265 21.454 1 93.71 305 PHE B N 1
ATOM 4886 C CA . PHE B 1 305 ? -16.123 14.317 21.291 1 93.71 305 PHE B CA 1
ATOM 4887 C C . PHE B 1 305 ? -17.235 14.175 22.324 1 93.71 305 PHE B C 1
ATOM 4889 O O . PHE B 1 305 ? -18.325 14.724 22.15 1 93.71 305 PHE B O 1
ATOM 4896 N N . GLY B 1 306 ? -17.069 13.343 23.266 1 90.77 306 GLY B N 1
ATOM 4897 C CA . GLY B 1 306 ? -18.025 13.188 24.351 1 90.77 306 GLY B CA 1
ATOM 4898 C C . GLY B 1 306 ? -19.177 12.265 24.004 1 90.77 306 GLY B C 1
ATOM 4899 O O . GLY B 1 306 ? -20.228 12.306 24.647 1 90.77 306 GLY B O 1
ATOM 4900 N N . VAL B 1 307 ? -19.002 11.535 22.958 1 87.38 307 VAL B N 1
ATOM 4901 C CA . VAL B 1 307 ? -20.049 10.601 22.558 1 87.38 307 VAL B CA 1
ATOM 4902 C C . VAL B 1 307 ? -19.782 9.23 23.173 1 87.38 307 VAL B C 1
ATOM 4904 O O . VAL B 1 307 ? -18.693 8.672 23.014 1 87.38 307 VAL B O 1
ATOM 4907 N N . SER B 1 308 ? -20.546 8.78 24.121 1 78.72 308 SER B N 1
ATOM 4908 C CA . SER B 1 308 ? -20.416 7.459 24.728 1 78.72 308 SER B CA 1
ATOM 4909 C C . SER B 1 308 ? -21.209 6.413 23.952 1 78.72 308 SER B C 1
ATOM 4911 O O . SER B 1 308 ? -22.39 6.612 23.661 1 78.72 308 SER B O 1
ATOM 4913 N N . ARG B 1 309 ? -20.523 5.589 23.334 1 70.56 309 ARG B N 1
ATOM 4914 C CA . ARG B 1 309 ? -21.24 4.538 22.62 1 70.56 309 ARG B CA 1
ATOM 4915 C C . ARG B 1 309 ? -21.265 3.245 23.428 1 70.56 309 ARG B C 1
ATOM 4917 O O . ARG B 1 309 ? -20.262 2.868 24.038 1 70.56 309 ARG B O 1
ATOM 4924 N N . ARG B 1 310 ? -22.41 2.816 23.827 1 56.44 310 ARG B N 1
ATOM 4925 C CA . ARG B 1 310 ? -22.582 1.572 24.57 1 56.44 310 ARG B CA 1
ATOM 4926 C C . ARG B 1 310 ? -22.098 0.376 23.756 1 56.44 310 ARG B C 1
ATOM 4928 O O . ARG B 1 310 ? -22.374 0.281 22.559 1 56.44 310 ARG B O 1
ATOM 4935 N N . PRO B 1 311 ? -21.054 -0.356 24.297 1 51.08 311 PRO B N 1
ATOM 4936 C CA . PRO B 1 311 ? -20.705 -1.598 23.603 1 51.08 311 PRO B CA 1
ATOM 4937 C C . PRO B 1 311 ? -21.932 -2.396 23.166 1 51.08 311 PRO B C 1
ATOM 4939 O O . PRO B 1 311 ? -22.935 -2.432 23.882 1 51.08 311 PRO B O 1
ATOM 4942 N N . ALA B 1 312 ? -22.059 -2.76 22.006 1 42.91 312 ALA B N 1
ATOM 4943 C CA . ALA B 1 312 ? -23.178 -3.637 21.67 1 42.91 312 ALA B CA 1
ATOM 4944 C C . ALA B 1 312 ? -23.066 -4.973 22.398 1 42.91 312 ALA B C 1
ATOM 4946 O O . ALA B 1 312 ? -21.961 -5.459 22.651 1 42.91 312 ALA B O 1
#

Sequence (624 aa):
MPYSSNISRTMAESRCDYIQLRDVQLPVPVYFQTDAWRRTNKPQPATFSVRISYPAALISLAAENDTVGHTLNYGTLYRSIESAIISSNKDTIPDENAGDPSTRSSYSKDIVDVALTISDAAHKVLWSEIGATERDQDDAIFQDRWFTEKKEEITVDLHLPKAILRAERGLFCTLVTRRRPVKEEDNFMDFDLTVRIEGIRCACIIGVNPHEREDKQIVELALTFRRVKGKTHMIPKEYQTMVSKVAESVDKTSYETVEALATHAAKIVLVEFPLDEVTVRVEKPSALAFVAFSGLEITRAASFFGVSRRPAMPYSSNISRTMAESRCDYIQLRDVQLPVPVYFQTDAWRRTNKPQPATFSVRISYPAALISLAAENDTVGHTLNYGTLYRSIESAIISSNKDTIPDENAGDPSTRSSYSKDIVDVALTISDAAHKVLWSEIGATERDQDDAIFQDRWFTEKKEEITVDLHLPKAILRAERGLFCTLVTRRRPVKEEDNFMDFDLTVRIEGIRCACIIGVNPHEREDKQIVELALTFRRVKGKTHMIPKEYQTMVSKVAESVDKTSYETVEALATHAAKIVLVEFPLDEVTVRVEKPSALAFVAFSGLEITRAASFFGVSRRPA

pLDDT: mean 83.67, std 18.2, range [23.38, 98.65]

Organism: Arthroderma benhamiae (strain ATCC MYA-4681 / CBS 112371) (NCBI:txid663331)

Secondary structure (DSSP, 8-state):
---------------EEEEEEEEEE-SS-EE-S--TTS-SS-EE--EEEEEEEEEHHHHHHHHHHT-GGGS--HHHHHHHHHHHHHHHHHTTS--TTSS-TTSS------HHHHHHHHHHHHHHHHHHHHHTS-S-TTSGGGGSHHHHTT---EEEEEEETTS-TTEEEEEEEEEEEEE--SSTT----EEEEEEEEEEEEEEE---SSGGGGTS-EEEEEEEEEEE-TT-STTS-S-HHHHHHHHHHHHTT---S-HHHHHHHHHHHHHHHS--SEEEEEEEETTSBTTEEEEEEEEEEEGGGGT------/---------------EEEEEEEEEE-SS-EE-S--TTS-SS-EE--EEEEEEEEEHHHHHHHHHHT-GGGS--HHHHHHHHHHHHHHHHHTTS--TTSS-GGGS------HHHHHHHHHHHHHHHHHHHHHTS-S-TTSGGGGSHHHHTT---EEEEEEETTS-TTEEEEEEEEEEEEE--SSTT----EEEEEEEEEEEEEEE---SSGGGGTS-EEEEEEEEEEE-TT-STTS-S-HHHHHHHHHHHHTT---S-HHHHHHHHHHHHHHHS--SEEEEEEEETTSBTTEEEEEEEEEEEGGGGT------

Foldseek 3Di:
DPCPPPPVPPQPPQDWDKDKDPFAWQPDFAFALAAQVGDHPDGATKTKMKMKTDGPVLVVVCVVVVHCLSDADPVQLVVLLNVLRVVVSVLQDPPPPDDDPVPRPSPRDDPVNSQVSSQVSNVVRRVVSNVRRPDDCPDPSCVRCCNVVVQMKMKMKMAGQRRHPQQRRGKIKIKIWGDDDPDPVRPDTAMKIKIKGWFRWAWAQEADDPVSRPGTAIKIKMKMFIDHPQADAGDDDCPHVLSVVLRVVLNPDHYHDLVVNQVVSQQSNLVVGPHFKMKMWMWGCVPDDVRRTDTDIDMDTSVVVPDDHPGD/DPCPPPPVPPQPQQDWDKDKDPFAWQPDFAFALAAQVRDHPDGATKTKMKMKTDGPVLVVVCVVVVHCLSDADPVQLVVLLNVLRVVVSVLQDPPPPDDDPVPNPSPRDDPVNSQVSSQVSNVVRRVVSNVRRPDDCPPPSCVRCCNVVVQMKMKMKMAGQRRHPQQRRGKIKIKIWGDDDPDPVRPDTAMKIKIKGWFRWAWAQEADDPVSRPGTAIKIKMKMFIDHPPADAGDDDCPHVLSVVLRVVLNPDHYHDLVVNQVVSQCSNLVVGPHFKMKMWMWGCVPDDVDRTDTDIDMDTSVVVPDDHPGD

Radius of gyration: 27.2 Å; Cα contacts (8 Å, |Δi|>4): 1294; chains: 2; bounding box: 88×84×81 Å

Solvent-accessible surface area (backbone atoms only — not comparable to full-atom values): 33353 Å² total; per-residue (Å²): 132,84,84,77,78,76,72,77,73,75,79,67,76,74,59,62,21,34,42,34,42,36,60,24,46,54,90,58,63,47,59,36,45,47,34,46,83,68,40,64,80,35,66,39,68,44,35,34,29,40,38,33,52,38,60,36,67,38,42,51,51,17,24,74,65,40,40,69,68,44,51,81,58,66,68,60,47,52,50,44,31,52,50,49,53,53,58,59,43,61,73,50,58,68,60,82,86,50,78,71,79,82,74,54,75,74,64,56,38,48,75,65,52,52,47,48,48,44,51,51,35,48,50,52,46,54,53,52,42,60,67,65,29,96,56,63,76,81,36,72,76,54,66,35,59,53,58,71,64,48,60,46,36,40,38,30,40,39,38,26,51,66,47,28,77,61,17,68,60,8,37,38,37,40,40,39,38,40,38,69,48,87,47,91,80,46,78,58,63,46,51,42,40,38,40,35,38,33,42,30,61,29,50,22,30,52,38,80,50,73,79,35,63,74,50,66,41,64,35,36,33,31,43,38,24,60,31,52,85,92,52,82,42,24,69,85,87,54,62,58,64,51,51,50,52,44,38,56,53,50,40,70,41,67,42,37,30,69,50,29,48,39,50,50,46,49,46,51,52,36,69,76,36,87,36,50,47,42,32,32,34,36,28,28,48,74,78,39,94,50,27,51,28,38,37,38,36,43,68,51,45,21,62,79,75,72,43,83,74,76,81,127,133,83,83,77,76,78,74,80,73,74,78,68,79,74,59,62,21,34,43,36,43,36,62,24,46,55,91,59,63,46,59,35,44,48,36,47,82,68,41,64,80,37,69,40,68,44,35,34,29,42,37,32,52,36,60,35,67,37,41,48,51,16,24,73,66,42,42,70,67,43,50,81,59,64,68,60,45,52,51,42,32,52,50,50,51,52,55,59,42,59,75,50,59,68,59,82,85,52,77,70,80,81,71,54,75,75,64,58,39,49,76,66,52,53,47,49,49,42,51,52,35,47,51,51,46,53,54,53,43,60,67,65,29,94,58,64,77,78,36,74,76,55,66,35,59,53,58,70,65,49,61,45,37,39,38,32,41,37,38,28,51,66,47,28,78,62,17,70,61,8,39,37,36,39,38,37,39,41,38,69,48,86,46,91,81,47,78,58,62,45,51,43,38,37,40,36,40,32,42,30,62,29,49,22,30,51,37,79,49,73,78,34,64,75,49,65,39,64,34,36,31,32,44,37,22,61,32,52,83,91,53,82,43,24,69,85,87,55,62,58,64,51,52,49,52,44,37,59,53,50,41,71,40,68,41,35,31,69,51,28,48,38,51,51,48,48,46,52,52,34,71,75,38,89,36,50,46,42,33,33,33,38,29,30,49,76,76,40,95,50,26,49,27,39,38,38,36,43,68,50,44,21,62,78,75,70,43,83,74,77,80,128